Protein AF-A4S268-F1 (afdb_monomer_lite)

InterPro domains:
  IPR051292 Alpha-1,3-xylosyltransferase/Beta-1,3-glucuronyltransferase [PTHR12270] (3-352)

Structure (mmCIF, N/CA/C/O backbone):
data_AF-A4S268-F1
#
_entry.id   AF-A4S268-F1
#
loop_
_atom_site.group_PDB
_atom_site.id
_atom_site.type_symbol
_atom_site.label_atom_id
_atom_site.label_alt_id
_atom_site.label_comp_id
_atom_site.label_asym_id
_atom_site.label_entity_id
_atom_site.label_seq_id
_atom_site.pdbx_PDB_ins_code
_atom_site.Cartn_x
_atom_site.Cartn_y
_atom_site.Cartn_z
_atom_site.occupancy
_atom_site.B_iso_or_equiv
_atom_site.auth_seq_id
_atom_site.auth_comp_id
_atom_site.auth_asym_id
_atom_site.auth_atom_id
_atom_site.pdbx_PDB_model_num
ATOM 1 N N . MET A 1 1 ? -18.910 -1.084 1.385 1.00 81.75 1 MET A N 1
ATOM 2 C CA . MET A 1 1 ? -17.447 -0.847 1.350 1.00 81.75 1 MET A CA 1
ATOM 3 C C . MET A 1 1 ? -16.612 -1.813 2.204 1.00 81.75 1 MET A C 1
ATOM 5 O O . MET A 1 1 ? -15.425 -1.921 1.935 1.00 81.75 1 MET A O 1
ATOM 9 N N . SER A 1 2 ? -17.170 -2.537 3.188 1.00 83.88 2 SER A N 1
ATOM 10 C CA . SER A 1 2 ? -16.404 -3.427 4.092 1.00 83.88 2 SER A CA 1
ATOM 11 C C . SER A 1 2 ? -15.632 -4.564 3.406 1.00 83.88 2 SER A C 1
ATOM 13 O O . SER A 1 2 ? -14.627 -5.015 3.942 1.00 83.88 2 SER A O 1
ATOM 15 N N . ASP A 1 3 ? -16.063 -4.990 2.215 1.00 90.56 3 ASP A N 1
ATOM 16 C CA . ASP A 1 3 ? -15.392 -6.029 1.421 1.00 90.56 3 ASP A CA 1
ATOM 17 C C . ASP A 1 3 ? -13.983 -5.623 0.932 1.00 90.56 3 ASP A C 1
ATOM 19 O O . ASP A 1 3 ? -13.205 -6.505 0.561 1.00 90.56 3 ASP A O 1
ATOM 23 N N . VAL A 1 4 ? -13.661 -4.320 0.892 1.00 95.69 4 VAL A N 1
ATOM 24 C CA . VAL A 1 4 ? -12.370 -3.794 0.420 1.00 95.69 4 VAL A CA 1
ATOM 25 C C . VAL A 1 4 ? -11.583 -3.233 1.601 1.00 95.69 4 VAL A C 1
ATOM 27 O O . VAL A 1 4 ? -11.985 -2.233 2.204 1.00 95.69 4 VAL A O 1
ATOM 30 N N . CYS A 1 5 ? -10.441 -3.851 1.895 1.00 97.81 5 CYS A N 1
ATOM 31 C CA . CYS A 1 5 ? -9.545 -3.410 2.955 1.00 97.81 5 CYS A CA 1
ATOM 32 C C . CYS A 1 5 ? -8.321 -2.692 2.396 1.00 97.81 5 CYS A C 1
ATOM 34 O O . CYS A 1 5 ? -7.597 -3.236 1.564 1.00 97.81 5 CYS A O 1
ATOM 36 N N . LEU A 1 6 ? -8.073 -1.478 2.875 1.00 97.31 6 LEU A N 1
ATOM 37 C CA . LEU A 1 6 ? -6.838 -0.746 2.619 1.00 97.31 6 LEU A CA 1
ATOM 38 C C . LEU A 1 6 ? -5.774 -1.234 3.596 1.00 97.31 6 LEU A C 1
ATOM 40 O O . LEU A 1 6 ? -5.999 -1.164 4.802 1.00 97.31 6 LEU A O 1
ATOM 44 N N . TYR A 1 7 ? -4.617 -1.677 3.100 1.00 98.06 7 TYR A N 1
ATOM 45 C CA . TYR A 1 7 ? -3.483 -2.001 3.963 1.00 98.06 7 TYR A CA 1
ATOM 46 C C . TYR A 1 7 ? -2.281 -1.099 3.717 1.00 98.06 7 TYR A C 1
ATOM 48 O O . TYR A 1 7 ? -1.983 -0.740 2.577 1.00 98.06 7 TYR A O 1
ATOM 56 N N . SER A 1 8 ? -1.579 -0.740 4.793 1.00 96.38 8 SER A N 1
ATOM 57 C CA . SER A 1 8 ? -0.404 0.129 4.717 1.00 96.38 8 SER A CA 1
ATOM 58 C C . SER A 1 8 ? 0.650 -0.224 5.770 1.00 96.38 8 SER A C 1
ATOM 60 O O . SER A 1 8 ? 0.300 -0.512 6.914 1.00 96.38 8 SER A O 1
ATOM 62 N N . PRO A 1 9 ? 1.948 -0.126 5.440 1.00 95.88 9 PRO A N 1
ATOM 63 C CA . PRO A 1 9 ? 3.006 -0.047 6.436 1.00 95.88 9 PRO A CA 1
ATOM 64 C C . PRO A 1 9 ? 3.101 1.394 6.968 1.00 95.88 9 PRO A C 1
ATOM 66 O O . PRO A 1 9 ? 2.774 2.345 6.248 1.00 95.88 9 PRO A O 1
ATOM 69 N N . ALA A 1 10 ? 3.568 1.584 8.199 1.00 93.19 10 ALA A N 1
ATOM 70 C CA . ALA A 1 10 ? 3.803 2.913 8.758 1.00 93.19 10 ALA A CA 1
ATOM 71 C C . ALA A 1 10 ? 4.875 2.912 9.860 1.00 93.19 10 ALA A C 1
ATOM 73 O O . ALA A 1 10 ? 5.144 1.892 10.493 1.00 93.19 10 ALA A O 1
ATOM 74 N N . THR A 1 11 ? 5.461 4.083 10.118 1.00 90.38 11 THR A N 1
ATOM 75 C CA . THR A 1 11 ? 6.063 4.376 11.428 1.00 90.38 11 THR A CA 1
ATOM 76 C C . THR A 1 11 ? 4.973 4.849 12.385 1.00 90.38 11 THR A C 1
ATOM 78 O O . THR A 1 11 ? 3.881 5.234 11.945 1.00 90.38 11 THR A O 1
ATOM 81 N N . ILE A 1 12 ? 5.258 4.865 13.685 1.00 88.50 12 ILE A N 1
ATOM 82 C CA . ILE A 1 12 ? 4.283 5.298 14.685 1.00 88.50 12 ILE A CA 1
ATOM 83 C C . ILE A 1 12 ? 3.834 6.752 14.481 1.00 88.50 12 ILE A C 1
ATOM 85 O O . ILE A 1 12 ? 2.640 7.041 14.530 1.00 88.50 12 ILE A O 1
ATOM 89 N N . GLU A 1 13 ? 4.743 7.667 14.142 1.00 86.94 13 GLU A N 1
ATOM 90 C CA . GLU A 1 13 ? 4.425 9.083 13.915 1.00 86.94 13 GLU A CA 1
ATOM 91 C C . GLU A 1 13 ? 3.540 9.266 12.676 1.00 86.94 13 GLU A C 1
ATOM 93 O O . GLU A 1 13 ? 2.605 10.078 12.651 1.00 86.94 13 GLU A O 1
ATOM 98 N N . ARG A 1 14 ? 3.813 8.481 11.627 1.00 88.44 14 ARG A N 1
ATOM 99 C CA . ARG A 1 14 ? 3.014 8.486 10.398 1.00 88.44 14 ARG A CA 1
ATOM 100 C C . ARG A 1 14 ? 1.628 7.917 10.645 1.00 88.44 14 ARG A C 1
ATOM 102 O O . ARG A 1 14 ? 0.653 8.537 10.229 1.00 88.44 14 ARG A O 1
ATOM 109 N N . ALA A 1 15 ? 1.527 6.810 11.377 1.00 90.19 15 ALA A N 1
ATOM 110 C CA . ALA A 1 15 ? 0.247 6.236 11.770 1.00 90.19 15 ALA A CA 1
ATOM 111 C C . ALA A 1 15 ? -0.581 7.242 12.587 1.00 90.19 15 ALA A C 1
ATOM 113 O O . ALA A 1 15 ? -1.726 7.512 12.225 1.00 90.19 15 ALA A O 1
ATOM 114 N N . ARG A 1 16 ? 0.016 7.880 13.607 1.00 88.12 16 ARG A N 1
ATOM 115 C CA . ARG A 1 16 ? -0.657 8.880 14.458 1.00 88.12 16 ARG A CA 1
ATOM 116 C C . ARG A 1 16 ? -1.216 10.061 13.663 1.00 88.12 16 ARG A C 1
ATOM 118 O O . ARG A 1 16 ? -2.322 10.522 13.930 1.00 88.12 16 ARG A O 1
ATOM 125 N N . SER A 1 17 ? -0.472 10.549 12.672 1.00 84.50 17 SER A N 1
ATOM 126 C CA . SER A 1 17 ? -0.901 11.705 11.874 1.00 84.50 17 SER A CA 1
ATOM 127 C C . SER A 1 17 ? -1.857 11.348 10.731 1.00 84.50 17 SER A C 1
ATOM 129 O O . SER A 1 17 ? -2.734 12.146 10.405 1.00 84.50 17 SER A O 1
ATOM 131 N N . ALA A 1 18 ? -1.716 10.179 10.104 1.00 87.88 18 ALA A N 1
ATOM 132 C CA . ALA A 1 18 ? -2.447 9.846 8.883 1.00 87.88 18 ALA A CA 1
ATOM 133 C C . ALA A 1 18 ? -3.679 8.959 9.088 1.00 87.88 18 ALA A C 1
ATOM 135 O O . ALA A 1 18 ? -4.624 9.057 8.301 1.00 87.88 18 ALA A O 1
ATOM 136 N N . LEU A 1 19 ? -3.713 8.116 10.126 1.00 89.81 19 LEU A N 1
ATOM 137 C CA . LEU A 1 19 ? -4.870 7.257 10.392 1.00 89.81 19 LEU A CA 1
ATOM 138 C C . LEU A 1 19 ? -6.160 8.048 10.642 1.00 89.81 19 LEU A C 1
ATOM 140 O O . LEU A 1 19 ? -7.166 7.682 10.038 1.00 89.81 19 LEU A O 1
ATOM 144 N N . PRO A 1 20 ? -6.173 9.157 11.413 1.00 89.00 20 PRO A N 1
ATOM 145 C CA . PRO A 1 20 ? -7.371 9.989 11.549 1.00 89.00 20 PRO A CA 1
ATOM 146 C C . PRO A 1 20 ? -7.895 10.509 10.207 1.00 89.00 20 PRO A C 1
ATOM 148 O O . PRO A 1 20 ? -9.101 10.499 9.953 1.00 89.00 20 PRO A O 1
ATOM 151 N N . ARG A 1 21 ? -6.987 10.910 9.308 1.00 88.44 21 ARG A N 1
ATOM 152 C CA . ARG A 1 21 ? -7.349 11.358 7.961 1.00 88.44 21 ARG A CA 1
ATOM 153 C C . ARG A 1 21 ? -7.909 10.209 7.127 1.00 88.44 21 ARG A C 1
ATOM 155 O O . ARG A 1 21 ? -9.024 10.338 6.632 1.00 88.44 21 ARG A O 1
ATOM 162 N N . THR A 1 22 ? -7.210 9.078 7.068 1.00 89.62 22 THR A N 1
ATOM 163 C CA . THR A 1 22 ? -7.652 7.873 6.345 1.00 89.62 22 THR A CA 1
ATOM 164 C C . THR A 1 22 ? -9.009 7.387 6.848 1.00 89.62 22 THR A C 1
ATOM 166 O O . THR A 1 22 ? -9.901 7.112 6.053 1.00 89.62 22 THR A O 1
ATOM 169 N N . ALA A 1 23 ? -9.212 7.350 8.167 1.00 87.94 23 ALA A N 1
ATOM 170 C CA . ALA A 1 23 ? -10.486 6.994 8.774 1.00 87.94 23 ALA A CA 1
ATOM 171 C C . ALA A 1 23 ? -11.610 7.947 8.331 1.00 87.94 23 ALA A C 1
ATOM 173 O O . ALA A 1 23 ? -12.719 7.504 8.048 1.00 87.94 23 ALA A O 1
ATOM 174 N N . SER A 1 24 ? -11.335 9.246 8.215 1.00 84.88 24 SER A N 1
ATOM 175 C CA . SER A 1 24 ? -12.344 10.216 7.773 1.00 84.88 24 SER A CA 1
ATOM 176 C C . SER A 1 24 ? -12.670 10.169 6.270 1.00 84.88 24 SER A C 1
ATOM 178 O O . SER A 1 24 ? -13.687 10.728 5.882 1.00 84.88 24 SER A O 1
ATOM 180 N N . THR A 1 25 ? -11.852 9.550 5.411 1.00 86.25 25 THR A N 1
ATOM 181 C CA . THR A 1 25 ? -12.064 9.543 3.942 1.00 86.25 25 THR A CA 1
ATOM 182 C C . THR A 1 25 ? -12.392 8.170 3.381 1.00 86.25 25 THR A C 1
ATOM 184 O O . THR A 1 25 ? -13.268 8.044 2.526 1.00 86.25 25 THR A O 1
ATOM 187 N N . TRP A 1 26 ? -11.748 7.125 3.890 1.00 89.81 26 TRP A N 1
ATOM 188 C CA . TRP A 1 26 ? -11.996 5.753 3.483 1.00 89.81 26 TRP A CA 1
ATOM 189 C C . TRP A 1 26 ? -13.057 5.117 4.375 1.00 89.81 26 TRP A C 1
ATOM 191 O O . TRP A 1 26 ? -12.868 4.997 5.583 1.00 89.81 26 TRP A O 1
ATOM 201 N N . ARG A 1 27 ? -14.171 4.677 3.781 1.00 87.38 27 ARG A N 1
ATOM 202 C CA . ARG A 1 27 ? -15.274 3.992 4.484 1.00 87.38 27 ARG A CA 1
ATOM 203 C C . ARG A 1 27 ? -15.122 2.472 4.553 1.00 87.38 27 ARG A C 1
ATOM 205 O O . ARG A 1 27 ? -15.876 1.824 5.272 1.00 87.38 27 ARG A O 1
ATOM 212 N N . GLY A 1 28 ? -14.191 1.899 3.791 1.00 91.62 28 GLY A N 1
ATOM 213 C CA . GLY A 1 28 ? -13.860 0.481 3.896 1.00 91.62 28 GLY A CA 1
ATOM 214 C C . GLY A 1 28 ? -13.096 0.164 5.182 1.00 91.62 28 GLY A C 1
ATOM 215 O O . GLY A 1 28 ? -12.914 1.012 6.067 1.00 91.62 28 GLY A O 1
ATOM 216 N N . THR A 1 29 ? -12.641 -1.078 5.272 1.00 95.31 29 THR A N 1
ATOM 217 C CA . THR A 1 29 ? -11.783 -1.529 6.366 1.00 95.31 29 THR A CA 1
ATOM 218 C C . THR A 1 29 ? -10.340 -1.067 6.132 1.00 95.31 29 THR A C 1
ATOM 220 O O . THR A 1 29 ? -9.942 -0.776 4.998 1.00 95.31 29 THR A O 1
ATOM 223 N N . VAL A 1 30 ? -9.569 -0.916 7.208 1.00 96.19 30 VAL A N 1
ATOM 224 C CA . VAL A 1 30 ? -8.177 -0.446 7.176 1.00 96.19 30 VAL A CA 1
ATOM 225 C C . VAL A 1 30 ? -7.330 -1.349 8.057 1.00 96.19 30 VAL A C 1
ATOM 227 O O . VAL A 1 30 ? -7.664 -1.545 9.222 1.00 96.19 30 VAL A O 1
ATOM 230 N N . SER A 1 31 ? -6.212 -1.842 7.538 1.00 97.62 31 SER A N 1
ATOM 231 C CA . SER A 1 31 ? -5.183 -2.500 8.335 1.00 97.62 31 SER A CA 1
ATOM 232 C C . SER A 1 31 ? -3.855 -1.764 8.213 1.00 97.62 31 SER A C 1
ATOM 234 O O . SER A 1 31 ? -3.368 -1.522 7.111 1.00 97.62 31 SER A O 1
ATOM 236 N N . VAL A 1 32 ? -3.244 -1.391 9.332 1.00 97.62 32 VAL A N 1
ATOM 237 C CA . VAL A 1 32 ? -1.920 -0.760 9.324 1.00 97.62 32 VAL A CA 1
ATOM 238 C C . VAL A 1 32 ? -0.965 -1.539 10.204 1.00 97.62 32 VAL A C 1
ATOM 240 O O . VAL A 1 32 ? -1.269 -1.794 11.365 1.00 97.62 32 VAL A O 1
ATOM 243 N N . ALA A 1 33 ? 0.200 -1.885 9.661 1.00 97.88 33 ALA A N 1
ATOM 244 C CA . ALA A 1 33 ? 1.299 -2.444 10.435 1.00 97.88 33 ALA A CA 1
ATOM 245 C C . ALA A 1 33 ? 2.307 -1.340 10.771 1.00 97.88 33 ALA A C 1
ATOM 247 O O . ALA A 1 33 ? 2.759 -0.609 9.883 1.00 97.88 33 ALA A O 1
ATOM 248 N N . VAL A 1 34 ? 2.636 -1.210 12.052 1.00 95.81 34 VAL A N 1
ATOM 249 C CA . VAL A 1 34 ? 3.400 -0.098 12.618 1.00 95.81 34 VAL A CA 1
ATOM 250 C C . VAL A 1 34 ? 4.615 -0.643 13.349 1.00 95.81 34 VAL A C 1
ATOM 252 O O . VAL A 1 34 ? 4.471 -1.497 14.217 1.00 95.81 34 VAL A O 1
ATOM 255 N N . LEU A 1 35 ? 5.802 -0.130 13.037 1.00 93.06 35 LEU A N 1
ATOM 256 C CA . LEU A 1 35 ? 6.984 -0.411 13.851 1.00 93.06 35 LEU A CA 1
ATOM 257 C C . LEU A 1 35 ? 6.883 0.352 15.183 1.00 93.06 35 LEU A C 1
ATOM 259 O O . LEU A 1 35 ? 6.669 1.566 15.163 1.00 93.06 35 LEU A O 1
ATOM 263 N N . ALA A 1 36 ? 7.016 -0.350 16.307 1.00 90.38 36 ALA A N 1
ATOM 264 C CA . ALA A 1 36 ? 6.877 0.199 17.656 1.00 90.38 36 ALA A CA 1
ATOM 265 C C . ALA A 1 36 ? 7.835 -0.488 18.645 1.00 90.38 36 ALA A C 1
ATOM 267 O O . ALA A 1 36 ? 8.281 -1.617 18.416 1.00 90.38 36 ALA A O 1
ATOM 268 N N . ASP A 1 37 ? 8.135 0.174 19.764 1.00 87.00 37 ASP A N 1
ATOM 269 C CA . ASP A 1 37 ? 8.822 -0.475 20.881 1.00 87.00 37 ASP A CA 1
ATOM 270 C C . ASP A 1 37 ? 7.803 -1.224 21.745 1.00 87.00 37 ASP A C 1
ATOM 272 O O . ASP A 1 37 ? 7.013 -0.621 22.463 1.00 87.00 37 ASP A O 1
ATOM 276 N N . LEU A 1 38 ? 7.816 -2.557 21.678 1.00 87.19 38 LEU A N 1
ATOM 277 C CA . LEU A 1 38 ? 6.922 -3.394 22.482 1.00 87.19 38 LEU A CA 1
ATOM 278 C C . LEU A 1 38 ? 7.487 -3.720 23.869 1.00 87.19 38 LEU A C 1
ATOM 280 O O . LEU A 1 38 ? 6.783 -4.336 24.671 1.00 87.19 38 LEU A O 1
ATOM 284 N N . LYS A 1 39 ? 8.719 -3.295 24.184 1.00 81.88 39 LYS A N 1
ATOM 285 C CA . LYS A 1 39 ? 9.310 -3.472 25.519 1.00 81.88 39 LYS A CA 1
ATOM 286 C C . LYS A 1 39 ? 8.659 -2.564 26.553 1.00 81.88 39 LYS A C 1
ATOM 288 O O . LYS A 1 39 ? 8.671 -2.886 27.739 1.00 81.88 39 LYS A O 1
ATOM 293 N N . THR A 1 40 ? 8.082 -1.449 26.108 1.00 77.44 40 THR A N 1
ATOM 294 C CA . THR A 1 40 ? 7.291 -0.547 26.942 1.00 77.44 40 THR A CA 1
ATOM 295 C C . THR A 1 40 ? 5.862 -0.465 26.395 1.00 77.44 40 THR A C 1
ATOM 297 O O . THR A 1 40 ? 5.669 -0.292 25.196 1.00 77.44 40 THR A O 1
ATOM 300 N N . PRO A 1 41 ? 4.821 -0.600 27.235 1.00 78.44 41 PRO A N 1
ATOM 301 C CA . PRO A 1 41 ? 3.445 -0.673 26.742 1.00 78.44 41 PRO A CA 1
ATOM 302 C C . PRO A 1 41 ? 2.877 0.673 26.268 1.00 78.44 41 PRO A C 1
ATOM 304 O O . PRO A 1 41 ? 1.794 0.699 25.687 1.00 78.44 41 PRO A O 1
ATOM 307 N N . GLY A 1 42 ? 3.579 1.788 26.502 1.00 82.06 42 GLY A N 1
ATOM 308 C CA . GLY A 1 42 ? 3.073 3.141 26.255 1.00 82.06 42 GLY A CA 1
ATOM 309 C C . GLY A 1 42 ? 2.613 3.368 24.816 1.00 82.06 42 GLY A C 1
ATOM 310 O O . GLY A 1 42 ? 1.486 3.803 24.597 1.00 82.06 42 GLY A O 1
ATOM 311 N N . ASP A 1 43 ? 3.434 2.994 23.832 1.00 82.12 43 ASP A N 1
ATOM 312 C CA . ASP A 1 43 ? 3.093 3.163 22.414 1.00 82.12 43 ASP A CA 1
ATOM 313 C C . ASP A 1 43 ? 1.860 2.354 22.002 1.00 82.12 43 ASP A C 1
ATOM 315 O O . ASP A 1 43 ? 1.024 2.823 21.224 1.00 82.12 43 ASP A O 1
ATOM 319 N N . ALA A 1 44 ? 1.723 1.144 22.543 1.00 83.81 44 ALA A N 1
ATOM 320 C CA . ALA A 1 44 ? 0.601 0.273 22.242 1.00 83.81 44 ALA A CA 1
ATOM 321 C C . ALA A 1 44 ? -0.707 0.780 22.858 1.00 83.81 44 ALA A C 1
ATOM 323 O O . ALA A 1 44 ? -1.743 0.802 22.190 1.00 83.81 44 ALA A O 1
ATOM 324 N N . LEU A 1 45 ? -0.653 1.233 24.111 1.00 84.69 45 LEU A N 1
ATOM 325 C CA . LEU A 1 45 ? -1.792 1.824 24.811 1.00 84.69 45 LEU A CA 1
ATOM 326 C C . LEU A 1 45 ? -2.242 3.123 24.135 1.00 84.69 45 LEU A C 1
ATOM 328 O O . LEU A 1 45 ? -3.434 3.302 23.887 1.00 84.69 45 LEU A O 1
ATOM 332 N N . ASP A 1 46 ? -1.295 3.977 23.751 1.00 84.62 46 ASP A N 1
ATOM 333 C CA . ASP A 1 46 ? -1.552 5.214 23.017 1.00 84.62 46 ASP A CA 1
ATOM 334 C C . ASP A 1 46 ? -2.243 4.960 21.676 1.00 84.62 46 ASP A C 1
ATOM 336 O O . ASP A 1 46 ? -3.226 5.622 21.335 1.00 84.62 46 ASP A O 1
ATOM 340 N N . LEU A 1 47 ? -1.733 4.008 20.889 1.00 86.12 47 LEU A N 1
ATOM 341 C CA . LEU A 1 47 ? -2.334 3.650 19.607 1.00 86.12 47 LEU A CA 1
ATOM 342 C C . LEU A 1 47 ? -3.711 3.006 19.791 1.00 86.12 47 LEU A C 1
ATOM 344 O O . LEU A 1 47 ? -4.591 3.225 18.957 1.00 86.12 47 LEU A O 1
ATOM 348 N N . SER A 1 48 ? -3.920 2.265 20.882 1.00 86.94 48 SER A N 1
ATOM 349 C CA . SER A 1 48 ? -5.229 1.710 21.223 1.00 86.94 48 SER A CA 1
ATOM 350 C C . SER A 1 48 ? -6.244 2.790 21.574 1.00 86.94 48 SER A C 1
ATOM 352 O O . SER A 1 48 ? -7.335 2.815 21.002 1.00 86.94 48 SER A O 1
ATOM 354 N N . ALA A 1 49 ? -5.862 3.734 22.433 1.00 85.19 49 ALA A N 1
ATOM 355 C CA . ALA A 1 49 ? -6.683 4.891 22.771 1.00 85.19 49 ALA A CA 1
ATOM 356 C C . ALA A 1 49 ? -6.955 5.772 21.543 1.00 85.19 49 ALA A C 1
ATOM 358 O O . ALA A 1 49 ? -8.066 6.246 21.333 1.00 85.19 49 ALA A O 1
ATOM 359 N N . MET A 1 50 ? -5.963 5.957 20.671 1.00 86.62 50 MET A N 1
ATOM 360 C CA . MET A 1 50 ? -6.174 6.665 19.413 1.00 86.62 50 MET A CA 1
ATOM 361 C C . MET A 1 50 ? -7.189 5.932 18.530 1.00 86.62 50 MET A C 1
ATOM 363 O O . MET A 1 50 ? -8.061 6.582 17.959 1.00 86.62 50 MET A O 1
ATOM 367 N N . ALA A 1 51 ? -7.087 4.603 18.406 1.00 87.38 51 ALA A N 1
ATOM 368 C CA . ALA A 1 51 ? -7.961 3.801 17.555 1.00 87.38 51 ALA A CA 1
ATOM 369 C C . ALA A 1 51 ? -9.434 3.849 17.991 1.00 87.38 51 ALA A C 1
ATOM 371 O O . ALA A 1 51 ? -10.301 3.923 17.120 1.00 87.38 51 ALA A O 1
ATOM 372 N N . SER A 1 52 ? -9.726 3.855 19.298 1.00 82.62 52 SER A N 1
ATOM 373 C CA . SER A 1 52 ? -11.101 4.003 19.813 1.00 82.62 52 SER A CA 1
ATOM 374 C C . SER A 1 52 ? -11.692 5.392 19.551 1.00 82.62 52 SER A C 1
ATOM 376 O O . SER A 1 52 ? -12.908 5.554 19.491 1.00 82.62 52 SER A O 1
ATOM 378 N N . GLU A 1 53 ? -10.843 6.399 19.353 1.00 82.69 53 GLU A N 1
ATOM 379 C CA . GLU A 1 53 ? -11.245 7.787 19.124 1.00 82.69 53 GLU A CA 1
ATOM 380 C C . GLU A 1 53 ? -11.310 8.171 17.638 1.00 82.69 53 GLU A C 1
ATOM 382 O O . GLU A 1 53 ? -11.666 9.313 17.298 1.00 82.69 53 GLU A O 1
ATOM 387 N N . LEU A 1 54 ? -10.972 7.243 16.737 1.00 85.06 54 LEU A N 1
ATOM 388 C CA . LEU A 1 54 ? -11.080 7.454 15.298 1.00 85.06 54 LEU A CA 1
ATOM 389 C C . LEU A 1 54 ? -12.536 7.673 14.880 1.00 85.06 54 LEU A C 1
ATOM 391 O O . LEU A 1 54 ? -13.492 7.280 15.542 1.00 85.06 54 LEU A O 1
ATOM 395 N N . GLU A 1 55 ? -12.707 8.374 13.765 1.00 77.69 55 GLU A N 1
ATOM 396 C CA . GLU A 1 55 ? -14.035 8.684 13.253 1.00 77.69 55 GLU A CA 1
ATOM 397 C C . GLU A 1 55 ? -14.654 7.523 12.480 1.00 77.69 55 GLU A C 1
ATOM 399 O O . GLU A 1 55 ? -13.998 6.833 11.692 1.00 77.69 55 GLU A O 1
ATOM 404 N N . GLY A 1 56 ? -15.967 7.382 12.642 1.00 79.38 56 GLY A N 1
ATOM 405 C CA . GLY A 1 56 ? -16.723 6.275 12.077 1.00 79.38 56 GLY A CA 1
ATOM 406 C C . GLY A 1 56 ? -16.692 5.039 12.977 1.00 79.38 56 GLY A C 1
ATOM 407 O O . GLY A 1 56 ? -16.256 5.109 14.121 1.00 79.38 56 GLY A O 1
ATOM 408 N N . ASP A 1 57 ? -17.141 3.905 12.445 1.00 83.38 57 ASP A N 1
ATOM 409 C CA . ASP A 1 57 ? -16.980 2.605 13.098 1.00 83.38 57 ASP A CA 1
ATOM 410 C C . ASP A 1 57 ? -15.487 2.305 13.299 1.00 83.38 57 ASP A C 1
ATOM 412 O O . ASP A 1 57 ? -14.757 2.097 12.327 1.00 83.38 57 ASP A O 1
ATOM 416 N N . ALA A 1 58 ? -15.021 2.304 14.548 1.00 83.44 58 ALA A N 1
ATOM 417 C CA . ALA A 1 58 ? -13.635 1.995 14.883 1.00 83.44 58 ALA A CA 1
ATOM 418 C C . ALA A 1 58 ? -13.302 0.512 14.618 1.00 83.44 58 ALA A C 1
ATOM 420 O O . ALA A 1 58 ? -12.156 0.172 14.318 1.00 83.44 58 ALA A O 1
ATOM 421 N N . GLY A 1 59 ? -14.304 -0.376 14.652 1.00 88.38 59 GLY A N 1
ATOM 422 C CA . GLY A 1 59 ? -14.162 -1.814 14.421 1.00 88.38 59 GLY A CA 1
ATOM 423 C C . GLY A 1 59 ? -13.717 -2.185 13.003 1.00 88.38 59 GLY A C 1
ATOM 424 O O . GLY A 1 59 ? -13.282 -3.315 12.772 1.00 88.38 59 GLY A O 1
ATOM 425 N N . ARG A 1 60 ? -13.757 -1.250 12.050 1.00 91.50 60 ARG A N 1
ATOM 426 C CA . ARG A 1 60 ? -13.216 -1.449 10.694 1.00 91.50 60 ARG A CA 1
ATOM 427 C C . ARG A 1 60 ? -11.701 -1.224 10.597 1.00 91.50 60 ARG A C 1
ATOM 429 O O . ARG A 1 60 ? -11.146 -1.442 9.523 1.00 91.50 60 ARG A O 1
ATOM 436 N N . ILE A 1 61 ? -11.051 -0.746 11.661 1.00 93.50 61 ILE A N 1
ATOM 437 C CA . ILE A 1 61 ? -9.626 -0.394 11.674 1.00 93.50 61 ILE A CA 1
ATOM 438 C C . ILE A 1 61 ? -8.870 -1.371 12.570 1.00 93.50 61 ILE A C 1
ATOM 440 O O . ILE A 1 61 ? -9.187 -1.509 13.752 1.00 93.50 61 ILE A O 1
ATOM 444 N N . ALA A 1 62 ? -7.855 -2.017 12.001 1.00 96.00 62 ALA A N 1
ATOM 445 C CA . ALA A 1 62 ? -6.881 -2.834 12.708 1.00 96.00 62 ALA A CA 1
ATOM 446 C C . ALA A 1 62 ? -5.497 -2.171 12.647 1.00 96.00 62 ALA A C 1
ATOM 448 O O . ALA A 1 62 ? -5.033 -1.771 11.579 1.00 96.00 62 ALA A O 1
ATOM 449 N N . ILE A 1 63 ? -4.825 -2.072 13.789 1.00 97.25 63 ILE A N 1
ATOM 450 C CA . ILE A 1 63 ? -3.452 -1.585 13.918 1.00 97.25 63 ILE A CA 1
ATOM 451 C C . ILE A 1 63 ? -2.625 -2.729 14.494 1.00 97.25 63 ILE A C 1
ATOM 453 O O . ILE A 1 63 ? -2.906 -3.201 15.590 1.00 97.25 63 ILE A O 1
ATOM 457 N N . THR A 1 64 ? -1.618 -3.188 13.759 1.00 97.62 64 THR A N 1
ATOM 458 C CA . THR A 1 64 ? -0.689 -4.226 14.218 1.00 97.62 64 THR A CA 1
ATOM 459 C C . THR A 1 64 ? 0.657 -3.600 14.514 1.00 97.62 64 THR A C 1
ATOM 461 O O . THR A 1 64 ? 1.355 -3.153 13.610 1.00 97.62 64 THR A O 1
ATOM 464 N N . MET A 1 65 ? 1.014 -3.546 15.785 1.00 96.25 65 MET A N 1
ATOM 465 C CA . MET A 1 65 ? 2.314 -3.082 16.242 1.00 96.25 65 MET A CA 1
ATOM 466 C C . MET A 1 65 ? 3.317 -4.220 16.121 1.00 96.25 65 MET A C 1
ATOM 468 O O . MET A 1 65 ? 3.007 -5.368 16.439 1.00 96.25 65 MET A O 1
ATOM 472 N N . VAL A 1 66 ? 4.510 -3.889 15.654 1.00 95.94 66 VAL A N 1
ATOM 473 C CA . VAL A 1 66 ? 5.596 -4.818 15.364 1.00 95.94 66 VAL A CA 1
ATOM 474 C C . VAL A 1 66 ? 6.822 -4.360 16.124 1.00 95.94 66 VAL A C 1
ATOM 476 O O . VAL A 1 66 ? 7.224 -3.205 15.990 1.00 95.94 66 VAL A O 1
ATOM 479 N N . GLU A 1 67 ? 7.424 -5.270 16.883 1.00 93.75 67 GLU A N 1
ATOM 480 C CA . GLU A 1 67 ? 8.634 -4.986 17.646 1.00 93.75 67 GLU A CA 1
ATOM 481 C C . GLU A 1 67 ? 9.770 -4.469 16.750 1.00 93.75 67 GLU A C 1
ATOM 483 O O . GLU A 1 67 ? 10.146 -5.090 15.749 1.00 93.75 67 GLU A O 1
ATOM 488 N N . ALA A 1 68 ? 10.350 -3.336 17.143 1.00 91.12 68 ALA A N 1
ATOM 489 C CA . ALA A 1 68 ? 11.563 -2.797 16.549 1.00 91.12 68 ALA A CA 1
ATOM 490 C C . ALA A 1 68 ? 12.788 -3.657 16.913 1.00 91.12 68 ALA A C 1
ATOM 492 O O . ALA A 1 68 ? 13.433 -3.466 17.945 1.00 91.12 68 ALA A O 1
ATOM 493 N N . LEU A 1 69 ? 13.113 -4.619 16.049 1.00 90.81 69 LEU A N 1
ATOM 494 C CA . LEU A 1 69 ? 14.327 -5.423 16.166 1.00 90.81 69 LEU A CA 1
ATOM 495 C C . LEU A 1 69 ? 15.586 -4.612 15.793 1.00 90.81 69 LEU A C 1
ATOM 497 O O . LEU A 1 69 ? 15.511 -3.758 14.906 1.00 90.81 69 LEU A O 1
ATOM 501 N N . PRO A 1 70 ? 16.762 -4.920 16.378 1.00 88.50 70 PRO A N 1
ATOM 502 C CA . PRO A 1 70 ? 18.043 -4.325 15.978 1.00 88.50 70 PRO A CA 1
ATOM 503 C C . PRO A 1 70 ? 18.325 -4.437 14.473 1.00 88.50 70 PRO A C 1
ATOM 505 O O . PRO A 1 70 ? 18.866 -3.523 13.860 1.00 88.50 70 PRO A O 1
ATOM 508 N N . GLU A 1 71 ? 17.886 -5.531 13.845 1.00 86.88 71 GLU A N 1
ATOM 509 C CA . GLU A 1 71 ? 17.997 -5.754 12.401 1.00 86.88 71 GLU A CA 1
ATOM 510 C C . GLU A 1 71 ? 17.271 -4.697 11.539 1.00 86.88 71 GLU A C 1
ATOM 512 O O . GLU A 1 71 ? 17.512 -4.620 10.333 1.00 86.88 71 GLU A O 1
ATOM 517 N N . TYR A 1 72 ? 16.391 -3.881 12.131 1.00 86.25 72 TYR A N 1
ATOM 518 C CA . TYR A 1 72 ? 15.621 -2.841 11.446 1.00 86.25 72 TYR A CA 1
ATOM 519 C C . TYR A 1 72 ? 16.171 -1.421 11.623 1.00 86.25 72 TYR A C 1
ATOM 521 O O . TYR A 1 72 ? 15.693 -0.523 10.931 1.00 86.25 72 TYR A O 1
ATOM 529 N N . GLU A 1 73 ? 17.161 -1.198 12.497 1.00 76.06 73 GLU A N 1
ATOM 530 C CA . GLU A 1 73 ? 17.589 0.140 12.954 1.00 76.06 73 GLU A CA 1
ATOM 531 C C . GLU A 1 73 ? 17.901 1.120 11.804 1.00 76.06 73 GLU A C 1
ATOM 533 O O . GLU A 1 73 ? 17.578 2.300 11.889 1.00 76.06 73 GLU A O 1
ATOM 538 N N . ASN A 1 74 ? 18.423 0.619 10.677 1.00 74.38 74 ASN A N 1
ATOM 539 C CA . ASN A 1 74 ? 18.704 1.414 9.471 1.00 74.38 74 ASN A CA 1
ATOM 540 C C . ASN A 1 74 ? 17.962 0.928 8.214 1.00 74.38 74 ASN A C 1
ATOM 542 O O . ASN A 1 74 ? 18.199 1.422 7.111 1.00 74.38 74 ASN A O 1
ATOM 546 N N . ARG A 1 75 ? 17.082 -0.065 8.356 1.00 80.62 75 ARG A N 1
ATOM 547 C CA . ARG A 1 75 ? 16.405 -0.745 7.247 1.00 80.62 75 ARG A CA 1
ATOM 548 C C . ARG A 1 75 ? 14.946 -0.957 7.604 1.00 80.62 75 ARG A C 1
ATOM 550 O O . ARG A 1 75 ? 14.558 -2.016 8.094 1.00 80.62 75 ARG A O 1
ATOM 557 N N . PHE A 1 76 ? 14.130 0.061 7.339 1.00 87.00 76 PHE A N 1
ATOM 558 C CA . PHE A 1 76 ? 12.703 -0.004 7.629 1.00 87.00 76 PHE A CA 1
ATOM 559 C C . PHE A 1 76 ? 12.068 -1.207 6.897 1.00 87.00 76 PHE A C 1
ATOM 561 O O . PHE A 1 76 ? 12.140 -1.260 5.662 1.00 87.00 76 PHE A O 1
ATOM 568 N N . PRO A 1 77 ? 11.443 -2.171 7.603 1.00 92.50 77 PRO A N 1
ATOM 569 C CA . PRO A 1 77 ? 11.006 -3.446 7.027 1.00 92.50 77 PRO A CA 1
ATOM 570 C C . PRO A 1 77 ? 9.667 -3.308 6.280 1.00 92.50 77 PRO A C 1
ATOM 572 O O . PRO A 1 77 ? 8.680 -3.977 6.581 1.00 92.50 77 PRO A O 1
ATOM 575 N N . VAL A 1 78 ? 9.615 -2.407 5.296 1.00 92.50 78 VAL A N 1
ATOM 576 C CA . VAL A 1 78 ? 8.377 -1.935 4.657 1.00 92.50 78 VAL A CA 1
ATOM 577 C C . VAL A 1 78 ? 7.518 -3.060 4.075 1.00 92.50 78 VAL A C 1
ATOM 579 O O . VAL A 1 78 ? 6.300 -3.047 4.241 1.00 92.50 78 VAL A O 1
ATOM 582 N N . ASN A 1 79 ? 8.133 -4.040 3.412 1.00 94.12 79 ASN A N 1
ATOM 583 C CA . ASN A 1 79 ? 7.405 -5.109 2.735 1.00 94.12 79 ASN A CA 1
ATOM 584 C C . ASN A 1 79 ? 6.917 -6.185 3.708 1.00 94.12 79 ASN A C 1
ATOM 586 O O . ASN A 1 79 ? 5.804 -6.675 3.544 1.00 94.12 79 ASN A O 1
ATOM 590 N N . PHE A 1 80 ? 7.665 -6.451 4.782 1.00 95.19 80 PHE A N 1
ATOM 591 C CA . PHE A 1 80 ? 7.164 -7.273 5.883 1.00 95.19 80 PHE A CA 1
ATOM 592 C C . PHE A 1 80 ? 5.929 -6.640 6.534 1.00 95.19 80 PHE A C 1
ATOM 594 O O . PHE A 1 80 ? 4.904 -7.297 6.703 1.00 95.19 80 PHE A O 1
ATOM 601 N N . LEU A 1 81 ? 5.984 -5.337 6.827 1.00 97.25 81 LEU A N 1
ATOM 602 C CA . LEU A 1 81 ? 4.837 -4.613 7.378 1.00 97.25 81 LEU A CA 1
ATOM 603 C C . LEU A 1 81 ? 3.637 -4.635 6.411 1.00 97.25 81 LEU A C 1
ATOM 605 O O . LEU A 1 81 ? 2.504 -4.830 6.844 1.00 97.25 81 LEU A O 1
ATOM 609 N N . ARG A 1 82 ? 3.861 -4.505 5.094 1.00 96.94 82 ARG A N 1
ATOM 610 C CA . ARG A 1 82 ? 2.798 -4.665 4.081 1.00 96.94 82 ARG A CA 1
ATOM 611 C C . ARG A 1 82 ? 2.171 -6.051 4.115 1.00 96.94 82 ARG A C 1
ATOM 613 O O . ARG A 1 82 ? 0.945 -6.141 4.084 1.00 96.94 82 ARG A O 1
ATOM 620 N N . ASN A 1 83 ? 2.986 -7.101 4.183 1.00 96.81 83 ASN A N 1
ATOM 621 C CA . ASN A 1 83 ? 2.512 -8.483 4.238 1.00 96.81 83 ASN A CA 1
ATOM 622 C C . ASN A 1 83 ? 1.643 -8.717 5.471 1.00 96.81 83 ASN A C 1
ATOM 624 O O . ASN A 1 83 ? 0.515 -9.189 5.330 1.00 96.81 83 ASN A O 1
ATOM 628 N N . LEU A 1 84 ? 2.115 -8.280 6.640 1.00 97.38 84 LEU A N 1
ATOM 629 C CA . LEU A 1 84 ? 1.380 -8.401 7.895 1.00 97.38 84 LEU A 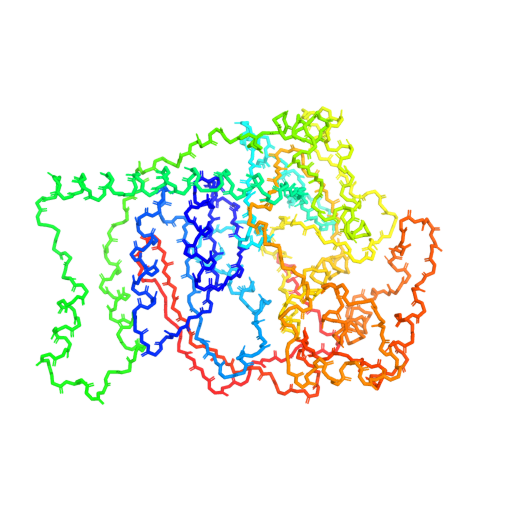CA 1
ATOM 630 C C . LEU A 1 84 ? 0.060 -7.614 7.868 1.00 97.38 84 LEU A C 1
ATOM 632 O O . LEU A 1 84 ? -0.991 -8.152 8.207 1.00 97.38 84 LEU A O 1
ATOM 636 N N . ALA A 1 85 ? 0.073 -6.360 7.406 1.00 98.31 85 ALA A N 1
ATOM 637 C CA . ALA A 1 85 ? -1.144 -5.553 7.290 1.00 98.31 85 ALA A CA 1
ATOM 638 C C . ALA A 1 85 ? -2.159 -6.182 6.312 1.00 98.31 85 ALA A C 1
ATOM 640 O O . ALA A 1 85 ? -3.358 -6.253 6.585 1.00 98.31 85 ALA A O 1
ATOM 641 N N . ARG A 1 86 ? -1.686 -6.709 5.179 1.00 97.94 86 ARG A N 1
ATOM 642 C CA . ARG A 1 86 ? -2.525 -7.429 4.213 1.00 97.94 86 ARG A CA 1
ATOM 643 C C . ARG A 1 86 ? -3.136 -8.694 4.820 1.00 97.94 86 ARG A C 1
ATOM 645 O O . ARG A 1 86 ? -4.316 -8.952 4.608 1.00 97.94 86 ARG A O 1
ATOM 652 N N . GLU A 1 87 ? -2.375 -9.477 5.579 1.00 96.94 87 GLU A N 1
ATOM 653 C CA . GLU A 1 87 ? -2.900 -10.664 6.269 1.00 96.94 87 GLU A CA 1
ATOM 654 C C . GLU A 1 87 ? -4.010 -10.294 7.254 1.00 96.94 87 GLU A C 1
ATOM 656 O O . GLU A 1 87 ? -5.061 -10.935 7.289 1.00 96.94 87 GLU A O 1
ATOM 661 N N . LYS A 1 88 ? -3.829 -9.196 7.991 1.00 97.31 88 LYS A N 1
ATOM 662 C CA . LYS A 1 88 ? -4.810 -8.694 8.957 1.00 97.31 88 LYS A CA 1
ATOM 663 C C . LYS A 1 88 ? -6.074 -8.133 8.306 1.00 97.31 88 LYS A C 1
ATOM 665 O O . LYS A 1 88 ? -7.146 -8.232 8.901 1.00 97.31 88 LYS A O 1
ATOM 670 N N . CYS A 1 89 ? -6.008 -7.649 7.064 1.00 97.94 89 CYS A N 1
ATOM 671 C CA . CYS A 1 89 ? -7.214 -7.373 6.278 1.00 97.94 89 CYS A CA 1
ATOM 672 C C . CYS A 1 89 ? -8.113 -8.609 6.115 1.00 97.94 89 CYS A C 1
ATOM 674 O O . CYS A 1 89 ? -9.336 -8.486 6.130 1.00 97.94 89 CYS A O 1
ATOM 676 N N . VAL A 1 90 ? -7.531 -9.799 5.969 1.00 95.62 90 VAL A N 1
ATOM 677 C CA . VAL A 1 90 ? -8.297 -11.037 5.788 1.00 95.62 90 VAL A CA 1
ATOM 678 C C . VAL A 1 90 ? -8.671 -11.632 7.140 1.00 95.62 90 VAL A C 1
ATOM 680 O O . VAL A 1 90 ? -9.854 -11.805 7.422 1.00 95.62 90 VAL A O 1
ATOM 683 N N . ALA A 1 91 ? -7.675 -11.890 7.989 1.00 95.19 91 ALA A N 1
ATOM 684 C CA . ALA A 1 91 ? -7.851 -12.615 9.243 1.00 95.19 91 ALA A CA 1
ATOM 685 C C . ALA A 1 91 ? -8.712 -11.855 10.264 1.00 95.19 91 ALA A C 1
ATOM 687 O O . ALA A 1 91 ? -9.559 -12.460 10.913 1.00 95.19 91 ALA A O 1
ATOM 688 N N . GLU A 1 92 ? -8.536 -10.534 10.384 1.00 94.31 92 GLU A N 1
ATOM 689 C CA . GLU A 1 92 ? -9.270 -9.731 11.373 1.00 94.31 92 GLU A CA 1
ATOM 690 C C . GLU A 1 92 ? -10.504 -9.063 10.766 1.00 94.31 92 GLU A C 1
ATOM 692 O O . GLU A 1 92 ? -11.533 -8.913 11.424 1.00 94.31 92 GLU A O 1
ATOM 697 N N . LEU A 1 93 ? -10.407 -8.614 9.512 1.00 95.19 93 LEU A N 1
ATOM 698 C CA . LEU A 1 93 ? -11.396 -7.718 8.904 1.00 95.19 93 LEU A CA 1
ATOM 699 C C . LEU A 1 93 ? -12.272 -8.400 7.842 1.00 95.19 93 LEU A C 1
ATOM 701 O O . LEU A 1 93 ? -13.199 -7.764 7.341 1.00 95.19 93 LEU A O 1
ATOM 705 N N . GLY A 1 94 ? -12.029 -9.678 7.526 1.00 95.50 94 GLY A N 1
ATOM 706 C CA . GLY A 1 94 ? -12.866 -10.471 6.618 1.00 95.50 94 GLY A CA 1
ATOM 707 C C . GLY A 1 94 ? -12.904 -9.944 5.181 1.00 95.50 94 GLY A C 1
ATOM 708 O O . GLY A 1 94 ? -13.903 -10.123 4.482 1.00 95.50 94 GLY A O 1
ATOM 709 N N . ALA A 1 95 ? -11.854 -9.248 4.743 1.00 96.00 95 ALA A N 1
ATOM 710 C CA . ALA A 1 95 ? -11.827 -8.591 3.445 1.00 96.00 95 ALA A CA 1
ATOM 711 C C . ALA A 1 95 ? -11.753 -9.592 2.284 1.00 96.00 95 ALA A C 1
ATOM 713 O O . ALA A 1 95 ? -10.963 -10.536 2.300 1.00 96.00 95 ALA A O 1
ATOM 714 N N . LYS A 1 96 ? -12.530 -9.335 1.226 1.00 95.69 96 LYS A N 1
ATOM 715 C CA . LYS A 1 96 ? -12.483 -10.097 -0.037 1.00 95.69 96 LYS A CA 1
ATOM 716 C C . LYS A 1 96 ? -11.497 -9.497 -1.031 1.00 95.69 96 LYS A C 1
ATOM 718 O O . LYS A 1 96 ? -10.977 -10.196 -1.900 1.00 95.69 96 LYS A O 1
ATOM 723 N N . TYR A 1 97 ? -11.257 -8.198 -0.907 1.00 97.12 97 TYR A N 1
ATOM 724 C CA . TYR A 1 97 ? -10.346 -7.437 -1.744 1.00 97.12 97 TYR A CA 1
ATOM 725 C C . TYR A 1 97 ? -9.409 -6.626 -0.861 1.00 97.12 97 TYR A C 1
ATOM 727 O O . TYR A 1 97 ? -9.810 -6.116 0.187 1.00 97.12 97 TYR A O 1
ATOM 735 N N . VAL A 1 98 ? -8.166 -6.482 -1.302 1.00 97.81 98 VAL A N 1
ATOM 736 C CA . VAL A 1 98 ? -7.132 -5.747 -0.577 1.00 97.81 98 VAL A CA 1
ATOM 737 C C . VAL A 1 98 ? -6.520 -4.685 -1.482 1.00 97.81 98 VAL A C 1
ATOM 739 O O . VAL A 1 98 ? -6.168 -4.967 -2.626 1.00 97.81 98 VAL A O 1
ATOM 742 N N . LEU A 1 99 ? -6.429 -3.457 -0.973 1.00 97.94 99 LEU A N 1
ATOM 743 C CA . LEU A 1 99 ? -5.813 -2.305 -1.623 1.00 97.94 99 LEU A CA 1
ATOM 744 C C . LEU A 1 99 ? -4.438 -2.059 -1.003 1.00 97.94 99 LEU A C 1
ATOM 746 O O . LEU A 1 99 ? -4.347 -1.626 0.148 1.00 97.94 99 LEU A O 1
ATOM 750 N N . ALA A 1 100 ? -3.388 -2.302 -1.787 1.00 96.56 100 ALA A N 1
ATOM 751 C CA . ALA A 1 100 ? -2.025 -1.947 -1.416 1.00 96.56 100 ALA A CA 1
ATOM 752 C C . ALA A 1 100 ? -1.886 -0.425 -1.368 1.00 96.56 100 ALA A C 1
ATOM 754 O O . ALA A 1 100 ? -2.119 0.239 -2.381 1.00 96.56 100 ALA A O 1
ATOM 755 N N . HIS A 1 101 ? -1.505 0.129 -0.219 1.00 94.25 101 HIS A N 1
ATOM 756 C CA . HIS A 1 101 ? -1.464 1.573 -0.030 1.00 94.25 101 HIS A CA 1
ATOM 757 C C . HIS A 1 101 ? -0.272 2.046 0.803 1.00 94.25 101 HIS A C 1
ATOM 759 O O . HIS A 1 101 ? 0.396 1.259 1.474 1.00 94.25 101 HIS A O 1
ATOM 765 N N . ASP A 1 102 ? -0.010 3.352 0.740 1.00 92.00 102 ASP A N 1
ATOM 766 C CA . ASP A 1 102 ? 0.977 4.022 1.583 1.00 92.00 102 ASP A CA 1
ATOM 767 C C . ASP A 1 102 ? 0.272 4.957 2.567 1.00 92.00 102 ASP A C 1
ATOM 769 O O . ASP A 1 102 ? -0.756 5.561 2.254 1.00 92.00 102 ASP A O 1
ATOM 773 N N . VAL A 1 103 ? 0.856 5.118 3.751 1.00 89.44 103 VAL A N 1
ATOM 774 C CA . VAL A 1 103 ? 0.252 5.864 4.865 1.00 89.44 103 VAL A CA 1
ATOM 775 C C . VAL A 1 103 ? 0.120 7.365 4.578 1.00 89.44 103 VAL A C 1
ATOM 777 O O . VAL A 1 103 ? -0.694 8.046 5.185 1.00 89.44 103 VAL A O 1
ATOM 780 N N . ASP A 1 104 ? 0.889 7.893 3.626 1.00 87.50 104 ASP A N 1
ATOM 781 C CA . ASP A 1 104 ? 0.898 9.318 3.262 1.00 87.50 104 ASP A CA 1
ATOM 782 C C . ASP A 1 104 ? -0.151 9.715 2.216 1.00 87.50 104 ASP A C 1
ATOM 784 O O . ASP A 1 104 ? -0.236 10.880 1.805 1.00 87.50 104 ASP A O 1
ATOM 788 N N . PHE A 1 105 ? -0.933 8.740 1.774 1.00 91.75 105 PHE A N 1
ATOM 789 C CA . PHE A 1 105 ? -1.953 8.905 0.763 1.00 91.75 105 PHE A CA 1
ATOM 790 C C . PHE A 1 105 ? -3.340 8.751 1.361 1.00 91.75 105 PHE A C 1
ATOM 792 O O . PHE A 1 105 ? -3.537 8.111 2.393 1.00 91.75 105 PHE A O 1
ATOM 799 N N . GLU A 1 106 ? -4.329 9.261 0.641 1.00 91.00 106 GLU A N 1
ATOM 800 C CA . GLU A 1 106 ? -5.730 9.124 1.003 1.00 91.00 106 GLU A CA 1
ATOM 801 C C . GLU A 1 106 ? -6.581 8.778 -0.204 1.00 91.00 106 GLU A C 1
ATOM 803 O O . GLU A 1 106 ? -6.449 9.403 -1.256 1.00 91.00 106 GLU A O 1
ATOM 808 N N . VAL A 1 107 ? -7.483 7.817 -0.023 1.00 92.25 107 VAL A N 1
ATOM 809 C CA . VAL A 1 107 ? -8.365 7.330 -1.082 1.00 92.25 107 VAL A CA 1
ATOM 810 C C . VAL A 1 107 ? -9.694 8.065 -1.041 1.00 92.25 107 VAL A C 1
ATOM 812 O O . VAL A 1 107 ? -10.315 8.211 0.012 1.00 92.25 107 VAL A O 1
ATOM 815 N N . PHE A 1 108 ? -10.147 8.472 -2.217 1.00 91.69 108 PHE A N 1
ATOM 816 C CA . PHE A 1 108 ? -11.431 9.100 -2.458 1.00 91.69 108 PHE A CA 1
ATOM 817 C C . PHE A 1 108 ? -12.206 8.252 -3.455 1.00 91.69 108 PHE A C 1
ATOM 819 O O . PHE A 1 108 ? -11.696 7.907 -4.519 1.00 91.69 108 PHE A O 1
ATOM 826 N N . VAL A 1 109 ? -13.435 7.910 -3.092 1.00 89.25 109 VAL A N 1
ATOM 827 C CA . VAL A 1 109 ? -14.373 7.191 -3.955 1.00 89.25 109 VAL A CA 1
ATOM 828 C C . VAL A 1 109 ? -15.341 8.207 -4.558 1.00 89.25 109 VAL A C 1
ATOM 830 O O . VAL A 1 109 ? -15.621 9.243 -3.946 1.00 89.25 109 VAL A O 1
ATOM 833 N N . ALA A 1 110 ? -15.826 7.939 -5.769 1.00 82.75 110 ALA A N 1
ATOM 834 C CA . ALA A 1 110 ? -16.869 8.732 -6.402 1.00 82.75 110 ALA A CA 1
ATOM 835 C C . ALA A 1 110 ? -18.096 8.883 -5.476 1.00 82.75 110 ALA A C 1
ATOM 837 O O . ALA A 1 110 ? -18.341 8.015 -4.637 1.00 82.75 110 ALA A O 1
ATOM 838 N N . PRO A 1 111 ? -18.891 9.965 -5.620 1.00 80.62 111 PRO A N 1
ATOM 839 C CA . PRO A 1 111 ? -20.091 10.165 -4.803 1.00 80.62 111 PRO A CA 1
ATOM 840 C C . PRO A 1 111 ? -21.071 8.983 -4.838 1.00 80.62 111 PRO A C 1
ATOM 842 O O . PRO A 1 111 ? -21.747 8.726 -3.846 1.00 80.62 111 PRO A O 1
ATOM 845 N N . ASP A 1 112 ? -21.127 8.279 -5.969 1.00 83.06 112 ASP A N 1
ATOM 846 C CA . ASP A 1 112 ? -21.788 6.986 -6.100 1.00 83.06 112 ASP A CA 1
ATOM 847 C C . ASP A 1 112 ? -20.806 5.862 -5.723 1.00 83.06 112 ASP A C 1
ATOM 849 O O . ASP A 1 112 ? -19.964 5.443 -6.522 1.00 83.06 112 ASP A O 1
ATOM 853 N N . GLU A 1 113 ? -20.894 5.390 -4.477 1.00 82.81 113 GLU A N 1
ATOM 854 C CA . GLU A 1 113 ? -20.059 4.290 -3.980 1.00 82.81 113 GLU A CA 1
ATOM 855 C C . GLU A 1 113 ? -20.332 2.966 -4.706 1.00 82.81 113 GLU A C 1
ATOM 857 O O . GLU A 1 113 ? -19.422 2.138 -4.838 1.00 82.81 113 GLU A O 1
ATOM 862 N N . ASP A 1 114 ? -21.557 2.758 -5.196 1.00 87.88 114 ASP A N 1
ATOM 863 C CA . ASP A 1 114 ? -21.922 1.528 -5.891 1.00 87.88 114 ASP A CA 1
ATOM 864 C C . ASP A 1 114 ? -21.204 1.433 -7.235 1.00 87.88 114 ASP A C 1
ATOM 866 O O . ASP A 1 114 ? -20.783 0.342 -7.617 1.00 87.88 114 ASP A O 1
ATOM 870 N N . ALA A 1 115 ? -20.957 2.559 -7.911 1.00 88.62 115 ALA A N 1
ATOM 871 C CA . ALA A 1 115 ? -20.158 2.592 -9.136 1.00 88.62 115 ALA A CA 1
ATOM 872 C C . ALA A 1 115 ? -18.740 2.029 -8.917 1.00 88.62 115 ALA A C 1
ATOM 874 O O . ALA A 1 115 ? -18.278 1.179 -9.680 1.00 88.62 115 ALA A O 1
ATOM 875 N N . PHE A 1 116 ? -18.067 2.423 -7.832 1.00 90.75 116 PHE A N 1
ATOM 876 C CA . PHE A 1 116 ? -16.749 1.882 -7.488 1.00 90.75 116 PHE A CA 1
ATOM 877 C C . PHE A 1 116 ? -16.804 0.401 -7.102 1.00 90.75 116 PHE A C 1
ATOM 879 O O . PHE A 1 116 ? -15.982 -0.395 -7.558 1.00 90.75 116 PHE A O 1
ATOM 886 N N . LEU A 1 117 ? -17.781 -0.004 -6.288 1.00 91.44 117 LEU A N 1
ATOM 887 C CA . LEU A 1 117 ? -17.937 -1.412 -5.918 1.00 91.44 117 LEU A CA 1
ATOM 888 C C . LEU A 1 117 ? -18.277 -2.292 -7.127 1.00 91.44 117 LEU A C 1
ATOM 890 O O . LEU A 1 117 ? -17.861 -3.451 -7.178 1.00 91.44 117 LEU A O 1
ATOM 894 N N . ASN A 1 118 ? -18.993 -1.750 -8.110 1.00 91.12 118 ASN A N 1
ATOM 895 C CA . ASN A 1 118 ? -19.257 -2.419 -9.374 1.00 91.12 118 ASN A CA 1
ATOM 896 C C . ASN A 1 118 ? -17.974 -2.584 -10.193 1.00 91.12 118 ASN A C 1
ATOM 898 O O . ASN A 1 118 ? -17.750 -3.684 -10.689 1.00 91.12 118 ASN A O 1
ATOM 902 N N . ASP A 1 119 ? -17.085 -1.587 -10.260 1.00 91.94 119 ASP A N 1
ATOM 903 C CA . ASP A 1 119 ? -15.761 -1.755 -10.886 1.00 91.94 119 ASP A CA 1
ATOM 904 C C . ASP A 1 119 ? -14.967 -2.883 -10.217 1.00 91.94 119 ASP A C 1
ATOM 906 O O . ASP A 1 119 ? -14.464 -3.781 -10.895 1.00 91.94 119 ASP A O 1
ATOM 910 N N . VAL A 1 120 ? -14.908 -2.882 -8.880 1.00 93.38 120 VAL A N 1
ATOM 911 C CA . VAL A 1 120 ? -14.226 -3.920 -8.090 1.00 93.38 120 VAL A CA 1
ATOM 912 C C . VAL A 1 120 ? -14.775 -5.306 -8.435 1.00 93.38 120 VAL A C 1
ATOM 914 O O . VAL A 1 120 ? -14.005 -6.203 -8.773 1.00 93.38 120 VAL A O 1
ATOM 917 N N . ARG A 1 121 ? -16.098 -5.494 -8.410 1.00 91.38 121 ARG A N 1
ATOM 918 C CA . ARG A 1 121 ? -16.727 -6.795 -8.701 1.00 91.38 121 ARG A CA 1
ATOM 919 C C . ARG A 1 121 ? -16.587 -7.201 -10.169 1.00 91.38 121 ARG A C 1
ATOM 921 O O . ARG A 1 121 ? -16.310 -8.364 -10.445 1.00 91.38 121 ARG A O 1
ATOM 928 N N . ASN A 1 122 ? -16.758 -6.273 -11.106 1.00 89.75 122 ASN A N 1
ATOM 929 C CA . ASN A 1 122 ? -16.778 -6.571 -12.539 1.00 89.75 122 ASN A CA 1
ATOM 930 C C . ASN A 1 122 ? -15.387 -6.872 -13.099 1.00 89.75 122 ASN A C 1
ATOM 932 O O . ASN A 1 122 ? -15.263 -7.711 -14.000 1.00 89.75 122 ASN A O 1
ATOM 936 N N . VAL A 1 123 ? -14.357 -6.196 -12.580 1.00 90.94 123 VAL A N 1
ATOM 937 C CA . VAL A 1 123 ? -12.962 -6.411 -12.977 1.00 90.94 123 VAL A CA 1
ATOM 938 C C . VAL A 1 123 ? -12.362 -7.591 -12.219 1.00 90.94 123 VAL A C 1
ATOM 940 O O . VAL A 1 123 ? -11.753 -8.459 -12.843 1.00 90.94 123 VAL A O 1
ATOM 943 N N . LEU A 1 124 ? -12.536 -7.661 -10.896 1.00 92.25 124 LEU A N 1
ATOM 944 C CA . LEU A 1 124 ? -11.842 -8.652 -10.066 1.00 92.25 124 LEU A CA 1
ATOM 945 C C . LEU A 1 124 ? -12.643 -9.945 -9.846 1.00 92.25 124 LEU A C 1
ATOM 947 O O . LEU A 1 124 ? -12.071 -10.947 -9.416 1.00 92.25 124 LEU A O 1
ATOM 951 N N . GLY A 1 125 ? -13.951 -9.957 -10.115 1.00 83.50 125 GLY A N 1
ATOM 952 C CA . GLY A 1 125 ? -14.809 -11.127 -9.915 1.00 83.50 125 GLY A CA 1
ATOM 953 C C . GLY A 1 125 ? -14.398 -12.342 -10.756 1.00 83.50 125 GLY A C 1
ATOM 954 O O . GLY A 1 125 ? -13.889 -12.203 -11.869 1.00 83.50 125 GLY A O 1
ATOM 955 N N . LYS A 1 126 ? -14.637 -13.557 -10.232 1.00 70.38 126 LYS A N 1
ATOM 956 C CA . LYS A 1 126 ? -14.446 -14.814 -10.980 1.00 70.38 126 LYS A CA 1
ATOM 957 C C . LYS A 1 126 ? -15.402 -14.824 -12.181 1.00 70.38 126 LYS A C 1
ATOM 959 O O . LYS A 1 126 ? -16.614 -14.895 -11.986 1.00 70.38 126 LYS A O 1
ATOM 964 N N . ARG A 1 127 ? -14.882 -14.806 -13.411 1.00 67.50 127 ARG A N 1
ATOM 965 C CA . ARG A 1 127 ? -15.664 -15.160 -14.605 1.00 67.50 127 ARG A CA 1
ATOM 966 C C . ARG A 1 127 ? -15.401 -16.624 -14.941 1.00 67.50 127 ARG A C 1
ATOM 968 O O . ARG A 1 127 ? -14.254 -17.067 -14.939 1.00 67.50 127 ARG A O 1
ATOM 975 N N . SER A 1 128 ? -16.467 -17.387 -15.174 1.00 60.03 128 SER A N 1
ATOM 976 C CA . SER A 1 128 ? -16.359 -18.814 -15.494 1.00 60.03 128 SER A CA 1
ATOM 977 C C . SER A 1 128 ? -15.484 -19.023 -16.736 1.00 60.03 128 SER A C 1
ATOM 979 O O . SER A 1 128 ? -15.686 -18.351 -17.746 1.00 60.03 128 SER A O 1
ATOM 981 N N . GLY A 1 129 ? -14.501 -19.924 -16.650 1.00 65.19 129 GLY A N 1
ATOM 982 C CA . GLY A 1 129 ? -13.585 -20.252 -17.749 1.00 65.19 129 GLY A CA 1
ATOM 983 C C . GLY A 1 129 ? -12.447 -19.252 -17.997 1.00 65.19 129 GLY A C 1
ATOM 984 O O . GLY A 1 129 ? -11.587 -19.519 -18.836 1.00 65.19 129 GLY A O 1
ATOM 985 N N . GLU A 1 130 ? -12.389 -18.131 -17.275 1.00 66.00 130 GLU A N 1
ATOM 986 C CA . GLU A 1 130 ? -11.347 -17.125 -17.469 1.00 66.00 130 GLU A CA 1
ATOM 987 C C . GLU A 1 130 ? -10.097 -17.434 -16.629 1.00 66.00 130 GLU A C 1
ATOM 989 O O . GLU A 1 130 ? -10.148 -17.495 -15.402 1.00 66.00 130 GLU A O 1
ATOM 994 N N . LYS A 1 131 ? -8.951 -17.618 -17.300 1.00 64.62 131 LYS A N 1
ATOM 995 C CA . LYS A 1 131 ? -7.636 -17.818 -16.656 1.00 64.62 131 LYS A CA 1
ATOM 996 C C . LYS A 1 131 ? -6.953 -16.509 -16.240 1.00 64.62 131 LYS A C 1
ATOM 998 O O . LYS A 1 131 ? -5.905 -16.550 -15.602 1.00 64.62 131 LYS A O 1
ATOM 1003 N N . VAL A 1 132 ? -7.513 -15.365 -16.630 1.00 67.12 132 VAL A N 1
ATOM 1004 C CA . VAL A 1 132 ? -6.892 -14.048 -16.464 1.00 67.12 132 VAL A CA 1
ATOM 1005 C C . VAL A 1 132 ? -7.078 -13.565 -15.032 1.00 67.12 132 VAL A C 1
ATOM 1007 O O . VAL A 1 132 ? -8.200 -13.442 -14.536 1.00 67.12 132 VAL A O 1
ATOM 1010 N N . ARG A 1 133 ? -5.963 -13.275 -14.362 1.00 87.44 133 ARG A N 1
ATOM 1011 C CA . ARG A 1 133 ? -5.968 -12.585 -13.072 1.00 87.44 133 ARG A CA 1
ATOM 1012 C C . ARG A 1 133 ? -6.028 -11.089 -13.357 1.00 87.44 133 ARG A C 1
ATOM 1014 O O . ARG A 1 133 ? -5.461 -10.629 -14.340 1.00 87.44 133 ARG A O 1
ATOM 1021 N N . ARG A 1 134 ? -6.735 -10.311 -12.542 1.00 91.94 134 ARG A N 1
ATOM 1022 C CA . ARG A 1 134 ? -6.843 -8.860 -12.754 1.00 91.94 134 ARG A CA 1
ATOM 1023 C C . ARG A 1 134 ? -6.530 -8.094 -11.484 1.00 91.94 134 ARG A C 1
ATOM 1025 O O . ARG A 1 134 ? -6.815 -8.567 -10.384 1.00 91.94 134 ARG A O 1
ATOM 1032 N N . ALA A 1 135 ? -5.961 -6.911 -11.662 1.00 95.50 135 ALA A N 1
ATOM 1033 C CA . ALA A 1 135 ? -5.741 -5.911 -10.635 1.00 95.50 135 ALA A CA 1
ATOM 1034 C C . ALA A 1 135 ? -6.427 -4.606 -11.054 1.00 95.50 135 ALA A C 1
ATOM 1036 O O . ALA A 1 135 ? -6.320 -4.169 -12.203 1.00 95.50 135 ALA A O 1
ATOM 1037 N N . LEU A 1 136 ? -7.134 -3.975 -10.120 1.00 97.12 136 LEU A N 1
ATOM 1038 C CA . LEU A 1 136 ? -7.803 -2.701 -10.348 1.00 97.12 136 LEU A CA 1
ATOM 1039 C C . LEU A 1 136 ? -6.906 -1.576 -9.827 1.00 97.12 136 LEU A C 1
ATOM 1041 O O . LEU A 1 136 ? -6.693 -1.446 -8.625 1.00 97.12 136 LEU A O 1
ATOM 1045 N N . VAL A 1 137 ? -6.363 -0.774 -10.730 1.00 97.56 137 VAL A N 1
ATOM 1046 C CA . VAL A 1 137 ? -5.514 0.379 -10.442 1.00 97.56 137 VAL A CA 1
ATOM 1047 C C . VAL A 1 137 ? -6.368 1.551 -9.961 1.00 97.56 137 VAL A C 1
ATOM 1049 O O . VAL A 1 137 ? -7.267 2.009 -10.667 1.00 97.56 137 VAL A O 1
ATOM 1052 N N . VAL A 1 138 ? -6.033 2.076 -8.783 1.00 96.94 138 VAL A N 1
ATOM 1053 C CA . VAL A 1 138 ? -6.521 3.352 -8.255 1.00 96.94 138 VAL A CA 1
ATOM 1054 C C . VAL A 1 138 ? -5.513 4.443 -8.649 1.00 96.94 138 VAL A C 1
ATOM 1056 O O . VAL A 1 138 ? -4.375 4.423 -8.173 1.00 96.94 138 VAL A O 1
ATOM 1059 N N . PRO A 1 139 ? -5.879 5.390 -9.528 1.00 96.00 139 PRO A N 1
ATOM 1060 C CA . PRO A 1 139 ? -4.959 6.413 -10.010 1.00 96.00 139 PRO A CA 1
ATOM 1061 C C . PRO A 1 139 ? -4.535 7.358 -8.887 1.00 96.00 139 PRO A C 1
ATOM 1063 O O . PRO A 1 139 ? -5.350 7.789 -8.068 1.00 96.00 139 PRO A O 1
ATOM 1066 N N . ALA A 1 140 ? -3.245 7.688 -8.869 1.00 96.44 140 ALA A N 1
ATOM 1067 C CA . ALA A 1 140 ? -2.627 8.485 -7.823 1.00 96.44 140 ALA A CA 1
ATOM 1068 C C . ALA A 1 140 ? -2.321 9.909 -8.278 1.00 96.44 140 ALA A C 1
ATOM 1070 O O . ALA A 1 140 ? -1.782 10.141 -9.356 1.00 96.44 140 ALA A O 1
ATOM 1071 N N . PHE A 1 141 ? -2.587 10.868 -7.404 1.00 96.19 141 PHE A N 1
ATOM 1072 C CA . PHE A 1 141 ? -2.324 12.282 -7.622 1.00 96.19 141 PHE A CA 1
ATOM 1073 C C . PHE A 1 141 ? -1.485 12.846 -6.485 1.00 96.19 141 PHE A C 1
ATOM 1075 O O . PHE A 1 141 ? -1.421 12.291 -5.391 1.00 96.19 141 PHE A O 1
ATOM 1082 N N . GLN A 1 142 ? -0.847 13.982 -6.730 1.00 93.25 142 GLN A N 1
ATOM 1083 C CA . GLN A 1 142 ? -0.148 14.746 -5.706 1.00 93.25 142 GLN A CA 1
ATOM 1084 C C . GLN A 1 142 ? -0.616 16.187 -5.694 1.00 93.25 142 GLN A C 1
ATOM 1086 O O . GLN A 1 142 ? -0.876 16.782 -6.741 1.00 93.25 142 GLN A O 1
ATOM 1091 N N . LEU A 1 143 ? -0.670 16.755 -4.496 1.00 90.94 143 LEU A N 1
ATOM 1092 C CA . LEU A 1 143 ? -0.923 18.172 -4.301 1.00 90.94 143 LEU A CA 1
ATOM 1093 C C . LEU A 1 143 ? 0.385 18.960 -4.321 1.00 90.94 143 LEU A C 1
ATOM 1095 O O . LEU A 1 143 ? 1.448 18.461 -3.948 1.00 90.94 143 LEU A O 1
ATOM 1099 N N . HIS A 1 144 ? 0.299 20.229 -4.707 1.00 88.44 144 HIS A N 1
ATOM 1100 C CA . HIS A 1 144 ? 1.391 21.174 -4.522 1.00 88.44 144 HIS A CA 1
ATOM 1101 C C . HIS A 1 144 ? 1.733 21.289 -3.027 1.00 88.44 144 HIS A C 1
ATOM 1103 O O . HIS A 1 144 ? 0.856 21.590 -2.215 1.00 88.44 144 HIS A O 1
ATOM 1109 N N . ALA A 1 145 ? 3.006 21.108 -2.659 1.00 84.19 145 ALA A N 1
ATOM 1110 C CA . ALA A 1 145 ? 3.420 20.879 -1.269 1.00 84.19 145 ALA A CA 1
ATOM 1111 C C . ALA A 1 145 ? 2.934 21.953 -0.278 1.00 84.19 145 ALA A C 1
ATOM 1113 O O . ALA A 1 145 ? 2.306 21.636 0.731 1.00 84.19 145 ALA A O 1
ATOM 1114 N N . VAL A 1 146 ? 3.138 23.236 -0.600 1.00 84.44 146 VAL A N 1
ATOM 1115 C CA . VAL A 1 146 ? 2.709 24.362 0.259 1.00 84.44 146 VAL A CA 1
ATOM 1116 C C . VAL A 1 146 ? 1.189 24.395 0.436 1.00 84.44 146 VAL A C 1
ATOM 1118 O O . VAL A 1 146 ? 0.678 24.745 1.499 1.00 84.44 146 VAL A O 1
ATOM 1121 N N . TRP A 1 147 ? 0.446 24.044 -0.613 1.00 86.56 147 TRP A N 1
ATOM 1122 C CA . TRP A 1 147 ? -1.010 24.043 -0.555 1.00 86.56 147 TRP A CA 1
ATOM 1123 C C . TRP A 1 147 ? -1.518 22.840 0.243 1.00 86.56 147 TRP A C 1
ATOM 1125 O O . TRP A 1 147 ? -2.381 23.008 1.102 1.00 86.56 147 TRP A O 1
ATOM 1135 N N . SER A 1 148 ? -0.905 21.669 0.042 1.00 87.88 148 SER A N 1
ATOM 1136 C CA . SER A 1 148 ? -1.181 20.452 0.806 1.00 87.88 148 SER A CA 1
ATOM 1137 C C . SER A 1 148 ? -1.024 20.676 2.309 1.00 87.88 148 SER A C 1
ATOM 1139 O O . SER A 1 148 ? -1.948 20.413 3.073 1.00 87.88 148 SER A O 1
ATOM 1141 N N . GLN A 1 149 ? 0.094 21.278 2.733 1.00 85.62 149 GLN A N 1
ATOM 1142 C CA . GLN A 1 149 ? 0.352 21.602 4.141 1.00 85.62 149 GLN A CA 1
ATOM 1143 C C . GLN A 1 149 ? -0.743 22.490 4.749 1.00 85.62 149 GLN A C 1
ATOM 1145 O O . GLN A 1 149 ? -1.220 22.225 5.851 1.00 85.62 149 GLN A O 1
ATOM 1150 N N . ARG A 1 150 ? -1.198 23.520 4.020 1.00 87.00 150 ARG A N 1
ATOM 1151 C CA . ARG A 1 150 ? -2.276 24.412 4.481 1.00 87.00 150 ARG A CA 1
ATOM 1152 C C . ARG A 1 150 ? -3.621 23.696 4.595 1.00 87.00 150 ARG A C 1
ATOM 1154 O O . ARG A 1 150 ? -4.370 23.966 5.533 1.00 87.00 150 ARG A O 1
ATOM 1161 N N . VAL A 1 151 ? -3.949 22.824 3.639 1.00 87.00 151 VAL A N 1
ATOM 1162 C CA . VAL A 1 151 ? -5.195 22.044 3.677 1.00 87.00 151 VAL A CA 1
ATOM 1163 C C . VAL A 1 151 ? -5.164 21.051 4.837 1.00 87.00 151 VAL A C 1
ATOM 1165 O O . VAL A 1 151 ? -6.135 20.986 5.592 1.00 87.00 151 VAL A O 1
ATOM 1168 N N . ASN A 1 152 ? -4.044 20.353 5.032 1.00 87.00 152 ASN A N 1
ATOM 1169 C CA . ASN A 1 152 ? -3.867 19.417 6.140 1.00 87.00 152 ASN A CA 1
ATOM 1170 C C . ASN A 1 152 ? -3.984 20.118 7.490 1.00 87.00 152 ASN A C 1
ATOM 1172 O O . ASN A 1 152 ? -4.771 19.675 8.312 1.00 87.00 152 ASN A O 1
ATOM 1176 N N . ALA A 1 153 ? -3.320 21.260 7.693 1.00 87.31 153 ALA A N 1
ATOM 1177 C CA . ALA A 1 153 ? -3.404 21.997 8.956 1.00 87.31 153 ALA A CA 1
ATOM 1178 C C . ALA A 1 153 ? -4.852 22.374 9.326 1.00 87.31 153 ALA A C 1
ATOM 1180 O O . ALA A 1 153 ? -5.278 22.195 10.467 1.00 87.31 153 ALA A O 1
ATOM 1181 N N . LYS A 1 154 ? -5.641 22.854 8.352 1.00 87.88 154 LYS A N 1
ATOM 1182 C CA . LYS A 1 154 ? -7.066 23.163 8.570 1.00 87.88 154 LYS A CA 1
ATOM 1183 C C . LYS A 1 154 ? -7.876 21.916 8.902 1.00 87.88 154 LYS A C 1
ATOM 1185 O O . LYS A 1 154 ? -8.746 21.955 9.767 1.00 87.88 154 LYS A O 1
ATOM 1190 N N . ARG A 1 155 ? -7.613 20.822 8.196 1.00 86.44 155 ARG A N 1
ATOM 1191 C CA . ARG A 1 155 ? -8.318 19.560 8.394 1.00 86.44 155 ARG A CA 1
ATOM 1192 C C . ARG A 1 155 ? -7.995 18.926 9.741 1.00 86.44 155 ARG A C 1
ATOM 1194 O O . ARG A 1 155 ? -8.917 18.539 10.449 1.00 86.44 155 ARG A O 1
ATOM 1201 N N . ASP A 1 156 ? -6.723 18.863 10.104 1.00 88.00 156 ASP A N 1
ATOM 1202 C CA . ASP A 1 156 ? -6.262 18.308 11.372 1.00 88.00 156 ASP A CA 1
ATOM 1203 C C . ASP A 1 156 ? -6.850 19.115 12.544 1.00 88.00 156 ASP A C 1
ATOM 1205 O O . ASP A 1 156 ? -7.314 18.532 13.521 1.00 88.00 156 ASP A O 1
ATOM 1209 N N . ALA A 1 157 ? -6.967 20.445 12.412 1.00 88.94 157 ALA A N 1
ATOM 1210 C CA . ALA A 1 157 ? -7.672 21.280 13.388 1.00 88.94 157 ALA A CA 1
ATOM 1211 C C . ALA A 1 157 ? -9.161 20.902 13.540 1.00 88.94 157 ALA A C 1
ATOM 1213 O O . ALA A 1 157 ? -9.667 20.844 14.661 1.00 88.94 157 ALA A O 1
ATOM 1214 N N . ILE A 1 158 ? -9.861 20.601 12.437 1.00 87.94 158 ILE A N 1
ATOM 1215 C CA . ILE A 1 158 ? -11.264 20.147 12.463 1.00 87.94 158 ILE A CA 1
ATOM 1216 C C . ILE A 1 158 ? -11.384 18.782 13.153 1.00 87.94 158 ILE A C 1
ATOM 1218 O O . ILE A 1 158 ? -12.238 18.614 14.025 1.00 87.94 158 ILE A O 1
ATOM 1222 N N . LEU A 1 159 ? -10.534 17.819 12.784 1.00 85.25 159 LEU A N 1
ATOM 1223 C CA . LEU A 1 159 ? -10.536 16.475 13.373 1.00 85.25 159 LEU A CA 1
ATOM 1224 C C . LEU A 1 159 ? -10.253 16.537 14.882 1.00 85.25 159 LEU A C 1
ATOM 1226 O O . LEU A 1 159 ? -10.982 15.938 15.674 1.00 85.25 159 LEU A O 1
ATOM 1230 N N . ASN A 1 160 ? -9.267 17.339 15.292 1.00 87.31 160 ASN A N 1
ATOM 1231 C CA . ASN A 1 160 ? -8.924 17.542 16.699 1.00 87.31 160 ASN A CA 1
ATOM 1232 C C . ASN A 1 160 ? -10.069 18.189 17.490 1.00 87.31 160 ASN A C 1
ATOM 1234 O O . ASN A 1 160 ? -10.418 17.703 18.565 1.00 87.31 160 ASN A O 1
ATOM 1238 N N . ALA A 1 161 ? -10.708 19.236 16.958 1.00 86.31 161 ALA A N 1
ATOM 1239 C CA . ALA A 1 161 ? -11.847 19.875 17.622 1.00 86.31 161 ALA A CA 1
ATOM 1240 C C . ALA A 1 161 ? -13.008 18.890 17.850 1.00 86.31 161 ALA A C 1
ATOM 1242 O O . ALA A 1 161 ? -13.632 18.884 18.913 1.00 86.31 161 ALA A O 1
ATOM 1243 N N . ARG A 1 162 ? -13.275 18.007 16.879 1.00 81.75 162 ARG A N 1
ATOM 1244 C CA . ARG A 1 162 ? -14.326 16.984 16.988 1.00 81.75 162 ARG A CA 1
ATOM 1245 C C . ARG A 1 162 ? -13.967 15.867 17.956 1.00 81.75 162 ARG A C 1
ATOM 1247 O O . ARG A 1 162 ? -14.853 15.404 18.672 1.00 81.75 162 ARG A O 1
ATOM 1254 N N . ARG A 1 163 ? -12.701 15.449 17.997 1.00 83.69 163 ARG A N 1
ATOM 1255 C CA . ARG A 1 163 ? -12.189 14.499 18.994 1.00 83.69 163 ARG A CA 1
ATOM 1256 C C . ARG A 1 163 ? -12.434 15.027 20.412 1.00 83.69 163 ARG A C 1
ATOM 1258 O O . ARG A 1 163 ? -13.084 14.350 21.203 1.00 83.69 163 ARG A O 1
ATOM 1265 N N . VAL A 1 164 ? -12.045 16.275 20.688 1.00 84.00 164 VAL A N 1
ATOM 1266 C CA . VAL A 1 164 ? -12.279 16.939 21.987 1.00 84.00 164 VAL A CA 1
ATOM 1267 C C . VAL A 1 164 ? -13.778 17.060 22.301 1.00 84.00 164 VAL A C 1
ATOM 1269 O O . VAL A 1 164 ? -14.213 16.809 23.428 1.00 84.00 164 VAL A O 1
ATOM 1272 N N . GLN A 1 165 ? -14.608 17.391 21.307 1.00 80.62 165 GLN A N 1
ATOM 1273 C CA . GLN A 1 165 ? -16.061 17.455 21.488 1.00 80.62 165 GLN A CA 1
ATOM 1274 C C . GLN A 1 165 ? -16.678 16.085 21.829 1.00 80.62 165 GLN A C 1
ATOM 1276 O O . GLN A 1 165 ? -17.623 16.014 22.613 1.00 80.62 165 GLN A O 1
ATOM 1281 N N . ARG A 1 166 ? -16.167 14.991 21.251 1.00 76.81 166 ARG A N 1
ATOM 1282 C CA . ARG A 1 166 ? -16.624 13.625 21.550 1.00 76.81 166 ARG A CA 1
ATOM 1283 C C . ARG A 1 166 ? -16.210 13.193 22.956 1.00 76.81 166 ARG A C 1
ATOM 1285 O O . ARG A 1 166 ? -17.073 12.772 23.718 1.00 76.81 166 ARG A O 1
ATOM 1292 N N . GLN A 1 167 ? -14.956 13.427 23.341 1.00 73.00 167 GLN A N 1
ATOM 1293 C CA . GLN A 1 167 ? -14.463 13.147 24.697 1.00 73.00 167 GLN A CA 1
ATOM 1294 C C . GLN A 1 167 ? -15.261 13.900 25.778 1.00 73.00 167 GLN A C 1
ATOM 1296 O O . GLN A 1 167 ? -15.625 13.334 26.806 1.00 73.00 167 GLN A O 1
ATOM 1301 N N . THR A 1 168 ? -15.590 15.174 25.542 1.00 72.69 168 THR A N 1
ATOM 1302 C CA . THR A 1 168 ? -16.399 15.970 26.484 1.00 72.69 168 THR A CA 1
ATOM 1303 C C . THR A 1 168 ? -17.864 15.534 26.550 1.00 72.69 168 THR A C 1
ATOM 1305 O O . THR A 1 168 ? -18.486 15.687 27.600 1.00 72.69 168 THR A O 1
ATOM 1308 N N . LYS A 1 169 ? -18.423 14.979 25.465 1.00 66.06 169 LYS A N 1
ATOM 1309 C CA . LYS A 1 169 ? -19.775 14.399 25.456 1.00 66.06 169 LYS A CA 1
ATOM 1310 C C . LYS A 1 169 ? -19.836 13.032 26.143 1.00 66.06 169 LYS A C 1
ATOM 1312 O O . LYS A 1 169 ? -20.767 12.848 26.918 1.00 66.06 169 LYS A O 1
ATOM 1317 N N . SER A 1 170 ? -18.861 12.136 25.933 1.00 60.72 170 SER A N 1
ATOM 1318 C CA . SER A 1 170 ? -18.776 10.849 26.665 1.00 60.72 170 SER A CA 1
ATOM 1319 C C . SER A 1 170 ? -18.777 11.093 28.171 1.00 60.72 170 SER A C 1
ATOM 1321 O O . SER A 1 170 ? -19.660 10.623 28.879 1.00 60.72 170 SER A O 1
ATOM 1323 N N . ARG A 1 171 ? -17.914 12.009 28.640 1.00 59.06 171 ARG A N 1
ATOM 1324 C CA . ARG A 1 171 ? -17.842 12.410 30.058 1.00 59.06 171 ARG A CA 1
ATOM 1325 C C . ARG A 1 171 ? -19.135 13.001 30.634 1.00 59.06 171 ARG A C 1
ATOM 1327 O O . ARG A 1 171 ? -19.261 13.084 31.849 1.00 59.06 171 ARG A O 1
ATOM 1334 N N . ARG A 1 172 ? -20.061 13.482 29.796 1.00 56.19 172 ARG A N 1
ATOM 1335 C CA . ARG A 1 172 ? -21.369 14.005 30.233 1.00 56.19 172 ARG A CA 1
ATOM 1336 C C . ARG A 1 172 ? -22.481 12.954 30.195 1.00 56.19 172 ARG A C 1
ATOM 1338 O O . ARG A 1 172 ? -23.503 13.183 30.832 1.00 56.19 172 ARG A O 1
ATOM 1345 N N . ASN A 1 173 ? -22.297 11.860 29.454 1.00 52.38 173 ASN A N 1
ATOM 1346 C CA . ASN A 1 173 ? -23.311 10.828 29.227 1.00 52.38 173 ASN A CA 1
ATOM 1347 C C . ASN A 1 173 ? -23.018 9.490 29.929 1.00 52.38 173 ASN A C 1
ATOM 1349 O O . ASN A 1 173 ? -23.919 8.660 29.992 1.00 52.38 173 ASN A O 1
ATOM 1353 N N . GLU A 1 174 ? -21.823 9.276 30.478 1.00 48.34 174 GLU A N 1
ATOM 1354 C CA . GLU A 1 174 ? -21.499 8.060 31.233 1.00 48.34 174 GLU A CA 1
ATOM 1355 C C . GLU A 1 174 ? -21.709 8.251 32.742 1.00 48.34 174 GLU A C 1
ATOM 1357 O O . GLU A 1 174 ? -20.998 8.999 33.417 1.00 48.34 174 GLU A O 1
ATOM 1362 N N . GLY A 1 175 ? -22.686 7.516 33.281 1.00 47.94 175 GLY A N 1
ATOM 1363 C CA . GLY A 1 175 ? -22.526 6.898 34.591 1.00 47.94 175 GLY A CA 1
ATOM 1364 C C . GLY A 1 175 ? -21.572 5.708 34.453 1.00 47.94 175 GLY A C 1
ATOM 1365 O O . GLY A 1 175 ? -21.670 5.000 33.460 1.00 47.94 175 GLY A O 1
ATOM 1366 N N . LYS A 1 176 ? -20.658 5.555 35.425 1.00 40.72 176 LYS A N 1
ATOM 1367 C CA . LYS A 1 176 ? -19.697 4.449 35.630 1.00 40.72 176 LYS A CA 1
ATOM 1368 C C . LYS A 1 176 ? -19.602 3.434 34.475 1.00 40.72 176 LYS A C 1
ATOM 1370 O O . LYS A 1 176 ? -20.306 2.429 34.476 1.00 40.72 176 LYS A O 1
ATOM 1375 N N . ASP A 1 177 ? -18.676 3.676 33.553 1.00 45.44 177 ASP A N 1
ATOM 1376 C CA . ASP A 1 177 ? -18.037 2.577 32.833 1.00 45.44 177 ASP A CA 1
ATOM 1377 C C . ASP A 1 177 ? -17.134 1.850 33.836 1.00 45.44 177 ASP A C 1
ATOM 1379 O O . ASP A 1 177 ? -16.192 2.435 34.376 1.00 45.44 177 ASP A O 1
ATOM 1383 N N . ASP A 1 178 ? -17.430 0.579 34.106 1.00 44.94 178 ASP A N 1
ATOM 1384 C CA . ASP A 1 178 ? -16.597 -0.325 34.908 1.00 44.94 178 ASP A CA 1
ATOM 1385 C C . ASP A 1 178 ? -15.361 -0.810 34.107 1.00 44.94 178 ASP A C 1
ATOM 1387 O O . ASP A 1 178 ? -14.936 -1.960 34.216 1.00 44.94 178 ASP A O 1
ATOM 1391 N N . ASP A 1 179 ? -14.774 0.063 33.282 1.00 51.19 179 ASP A N 1
ATOM 1392 C CA . ASP A 1 179 ? -13.456 -0.153 32.687 1.00 51.19 179 ASP A CA 1
ATOM 1393 C C . ASP A 1 179 ? -12.438 0.101 33.809 1.00 51.19 179 ASP A C 1
ATOM 1395 O O . ASP A 1 179 ? -12.130 1.246 34.150 1.00 51.19 179 ASP A O 1
ATOM 1399 N N . GLU A 1 180 ? -11.937 -0.971 34.428 1.00 55.00 180 GLU A N 1
ATOM 1400 C CA . GLU A 1 180 ? -10.737 -0.907 35.262 1.00 55.00 180 GLU A CA 1
ATOM 1401 C C . GLU A 1 180 ? -9.683 -0.121 34.465 1.00 55.00 180 GLU A C 1
ATOM 1403 O O . GLU A 1 180 ? -9.297 -0.527 33.359 1.00 55.00 180 GLU A O 1
ATOM 1408 N N . SER A 1 181 ? -9.314 1.074 34.950 1.00 60.53 181 SER A N 1
ATOM 1409 C CA . SER A 1 181 ? -8.447 1.965 34.181 1.00 60.53 181 SER A CA 1
ATOM 1410 C C . SER A 1 181 ? -7.155 1.223 33.849 1.00 60.53 181 SER A C 1
ATOM 1412 O O . SER A 1 181 ? -6.712 0.361 34.605 1.00 60.53 181 SER A O 1
ATOM 1414 N N . ILE A 1 182 ? -6.540 1.528 32.706 1.00 59.00 182 ILE A N 1
ATOM 1415 C CA . ILE A 1 182 ? -5.242 0.938 32.342 1.00 59.00 182 ILE A CA 1
ATOM 1416 C C . ILE A 1 182 ? -4.253 1.069 33.511 1.00 59.00 182 ILE A C 1
ATOM 1418 O O . ILE A 1 182 ? -3.540 0.115 33.807 1.00 59.00 182 ILE A O 1
ATOM 1422 N N . ASP A 1 183 ? -4.301 2.198 34.223 1.00 61.19 183 ASP A N 1
ATOM 1423 C CA . ASP A 1 183 ? -3.526 2.436 35.439 1.00 61.19 183 ASP A CA 1
ATOM 1424 C C . ASP A 1 183 ? -3.908 1.470 36.569 1.00 61.19 183 ASP A C 1
ATOM 1426 O O . ASP A 1 183 ? -3.023 0.891 37.174 1.00 61.19 183 ASP A O 1
ATOM 1430 N N . ALA A 1 184 ? -5.194 1.191 36.803 1.00 63.94 184 ALA A N 1
ATOM 1431 C CA . ALA A 1 184 ? -5.643 0.206 37.789 1.00 63.94 184 ALA A CA 1
ATOM 1432 C C . ALA A 1 184 ? -5.249 -1.239 37.428 1.00 63.94 184 ALA A C 1
ATOM 1434 O O . ALA A 1 184 ? -4.894 -2.005 38.320 1.00 63.94 184 ALA A O 1
ATOM 1435 N N . VAL A 1 185 ? -5.237 -1.613 36.143 1.00 64.00 185 VAL A N 1
ATOM 1436 C CA . VAL A 1 185 ? -4.723 -2.919 35.686 1.00 64.00 185 VAL A CA 1
ATOM 1437 C C . VAL A 1 185 ? -3.216 -3.005 35.936 1.00 64.00 185 VAL A C 1
ATOM 1439 O O . VAL A 1 185 ? -2.736 -3.989 36.497 1.00 64.00 185 VAL A O 1
ATOM 1442 N N . VAL A 1 186 ? -2.468 -1.960 35.572 1.00 63.25 186 VAL A N 1
ATOM 1443 C CA . VAL A 1 186 ? -1.021 -1.858 35.814 1.00 63.25 186 VAL A CA 1
ATOM 1444 C C . VAL A 1 186 ? -0.711 -1.857 37.320 1.00 63.25 186 VAL A C 1
ATOM 1446 O O . VAL A 1 186 ? 0.200 -2.563 37.752 1.00 63.25 186 VAL A O 1
ATOM 1449 N N . ASP A 1 187 ? -1.506 -1.162 38.131 1.00 63.97 187 ASP A N 1
ATOM 1450 C CA . ASP A 1 187 ? -1.363 -1.051 39.585 1.00 63.97 187 ASP A CA 1
ATOM 1451 C C . ASP A 1 187 ? -1.771 -2.339 40.316 1.00 63.97 187 ASP A C 1
ATOM 1453 O O . ASP A 1 187 ? -1.094 -2.750 41.257 1.00 63.97 187 ASP A O 1
ATOM 1457 N N . SER A 1 188 ? -2.831 -3.029 39.885 1.00 60.88 188 SER A N 1
ATOM 1458 C CA . SER A 1 188 ? -3.252 -4.356 40.380 1.00 60.88 188 SER A CA 1
ATOM 1459 C C . SER A 1 188 ? -2.174 -5.411 40.124 1.00 60.88 188 SER A C 1
ATOM 1461 O O . SER A 1 188 ? -1.867 -6.260 40.966 1.00 60.88 188 SER A O 1
ATOM 1463 N N . ILE A 1 189 ? -1.529 -5.313 38.964 1.00 55.59 189 ILE A N 1
ATOM 1464 C CA . ILE A 1 189 ? -0.386 -6.136 38.590 1.00 55.59 189 ILE A CA 1
ATOM 1465 C C . ILE A 1 189 ? 0.857 -5.762 39.428 1.00 55.59 189 ILE A C 1
ATOM 1467 O O . ILE A 1 189 ? 1.584 -6.650 39.882 1.00 55.59 189 ILE A O 1
ATOM 1471 N N . ALA A 1 190 ? 1.082 -4.473 39.703 1.00 53.56 190 ALA A N 1
ATOM 1472 C CA . ALA A 1 190 ? 2.217 -4.003 40.495 1.00 53.56 190 ALA A CA 1
ATOM 1473 C C . ALA A 1 190 ? 2.096 -4.306 42.001 1.00 53.56 190 ALA A C 1
ATOM 1475 O O . ALA A 1 190 ? 3.079 -4.673 42.651 1.00 53.56 190 ALA A O 1
ATOM 1476 N N . THR A 1 191 ? 0.887 -4.213 42.556 1.00 55.94 191 THR A N 1
ATOM 1477 C CA . THR A 1 191 ? 0.575 -4.485 43.971 1.00 55.94 191 THR A CA 1
ATOM 1478 C C . THR A 1 191 ? 0.648 -5.969 44.332 1.00 55.94 191 THR A C 1
ATOM 1480 O O . THR A 1 191 ? 0.895 -6.295 45.492 1.00 55.94 191 THR A O 1
ATOM 1483 N N . LYS A 1 192 ? 0.551 -6.881 43.352 1.00 55.03 192 LYS A N 1
ATOM 1484 C CA . LYS A 1 192 ? 0.821 -8.323 43.530 1.00 55.03 192 LYS A CA 1
ATOM 1485 C C . LYS A 1 192 ? 2.312 -8.679 43.679 1.00 55.03 192 LYS A C 1
ATOM 1487 O O . LYS A 1 192 ? 2.640 -9.852 43.818 1.00 55.03 192 LYS A O 1
ATOM 1492 N N . GLY A 1 193 ? 3.218 -7.694 43.712 1.00 46.16 193 GLY A N 1
ATOM 1493 C CA . GLY A 1 193 ? 4.626 -7.884 44.090 1.00 46.16 193 GLY A CA 1
ATOM 1494 C C . GLY A 1 193 ? 5.546 -8.432 42.991 1.00 46.16 193 GLY A C 1
ATOM 1495 O O . GLY A 1 193 ? 6.718 -8.689 43.259 1.00 46.16 193 GLY A O 1
ATOM 1496 N N . ASP A 1 194 ? 5.061 -8.561 41.753 1.00 51.28 194 ASP A N 1
ATOM 1497 C CA . ASP A 1 194 ? 5.764 -9.237 40.647 1.00 51.28 194 ASP A CA 1
ATOM 1498 C C . ASP A 1 194 ? 6.406 -8.265 39.629 1.00 51.28 194 ASP A C 1
ATOM 1500 O O . ASP A 1 194 ? 6.742 -8.626 38.502 1.00 51.28 194 ASP A O 1
ATOM 1504 N N . VAL A 1 195 ? 6.626 -7.001 40.017 1.00 47.56 195 VAL A N 1
ATOM 1505 C CA . VAL A 1 195 ? 7.127 -5.925 39.127 1.00 47.56 195 VAL A CA 1
ATOM 1506 C C . VAL A 1 195 ? 8.527 -6.208 38.563 1.00 47.56 195 VAL A C 1
ATOM 1508 O O . VAL A 1 195 ? 8.892 -5.699 37.508 1.00 47.56 195 VAL A O 1
ATOM 1511 N N . ARG A 1 196 ? 9.314 -7.082 39.203 1.00 47.47 196 ARG A N 1
ATOM 1512 C CA . ARG A 1 196 ? 10.618 -7.527 38.674 1.00 47.47 196 ARG A CA 1
ATOM 1513 C C . ARG A 1 196 ? 10.512 -8.660 37.635 1.00 47.47 196 ARG A C 1
ATOM 1515 O O . ARG A 1 196 ? 11.550 -9.119 37.164 1.00 47.47 196 ARG A O 1
ATOM 1522 N N . ARG A 1 197 ? 9.301 -9.127 37.293 1.00 50.19 197 ARG A N 1
ATOM 1523 C CA . ARG A 1 197 ? 9.042 -10.313 36.449 1.00 50.19 197 ARG A CA 1
ATOM 1524 C C . ARG A 1 197 ? 7.961 -10.148 35.373 1.00 50.19 197 ARG A C 1
ATOM 1526 O O . ARG A 1 197 ? 7.635 -11.128 34.708 1.00 50.19 197 ARG A O 1
ATOM 1533 N N . LEU A 1 198 ? 7.418 -8.954 35.145 1.00 57.28 198 LEU A N 1
ATOM 1534 C CA . LEU A 1 198 ? 6.417 -8.775 34.090 1.00 57.28 198 LEU A CA 1
ATOM 1535 C C . LEU A 1 198 ? 7.077 -8.671 32.722 1.00 57.28 198 LEU A C 1
ATOM 1537 O O . LEU A 1 198 ? 7.615 -7.637 32.335 1.00 57.28 198 LEU A O 1
ATOM 1541 N N . ASN A 1 199 ? 7.016 -9.777 31.990 1.00 74.88 199 ASN A N 1
ATOM 1542 C CA . ASN A 1 199 ? 7.251 -9.789 30.559 1.00 74.88 199 ASN A CA 1
ATOM 1543 C C . ASN A 1 199 ? 6.177 -8.902 29.887 1.00 74.88 199 ASN A C 1
ATOM 1545 O O . ASN A 1 199 ? 4.991 -9.168 30.086 1.00 74.88 199 ASN A O 1
ATOM 1549 N N . PRO A 1 200 ? 6.534 -7.884 29.079 1.00 80.50 200 PRO A N 1
ATOM 1550 C CA . PRO A 1 200 ? 5.565 -7.066 28.342 1.00 80.50 200 PRO A CA 1
ATOM 1551 C C . PRO A 1 200 ? 4.515 -7.892 27.587 1.00 80.50 200 PRO A C 1
ATOM 1553 O O . PRO A 1 200 ? 3.349 -7.512 27.521 1.00 80.50 200 PRO A O 1
ATOM 1556 N N . MET A 1 201 ? 4.897 -9.076 27.101 1.00 88.25 201 MET A N 1
ATOM 1557 C CA . MET A 1 201 ? 3.979 -9.990 26.421 1.00 88.25 201 MET A CA 1
ATOM 1558 C C . MET A 1 201 ? 2.837 -10.488 27.318 1.00 88.25 201 MET A C 1
ATOM 1560 O O . MET A 1 201 ? 1.698 -10.522 26.860 1.00 88.25 201 MET A O 1
ATOM 1564 N N . SER A 1 202 ? 3.091 -10.798 28.595 1.00 85.38 202 SER A N 1
ATOM 1565 C CA . SER A 1 202 ? 2.033 -11.265 29.508 1.00 85.38 202 SER A CA 1
ATOM 1566 C C . SER A 1 202 ? 1.061 -10.145 29.894 1.00 85.38 202 SER A C 1
ATOM 1568 O O . SER A 1 202 ? -0.120 -10.399 30.143 1.00 85.38 202 SER A O 1
ATOM 1570 N N . LEU A 1 203 ? 1.526 -8.890 29.901 1.00 84.81 203 LEU A N 1
ATOM 1571 C CA . LEU A 1 203 ? 0.649 -7.726 30.037 1.00 84.81 203 LEU A CA 1
ATOM 1572 C C . LEU A 1 203 ? -0.293 -7.616 28.832 1.00 84.81 203 LEU A C 1
ATOM 1574 O O . LEU A 1 203 ? -1.499 -7.476 29.022 1.00 84.81 203 LEU A O 1
ATOM 1578 N N . TYR A 1 204 ? 0.223 -7.726 27.603 1.00 88.12 204 TYR A N 1
ATOM 1579 C CA . TYR A 1 204 ? -0.625 -7.684 26.407 1.00 88.12 204 TYR A CA 1
ATOM 1580 C C . TYR A 1 204 ? -1.647 -8.825 26.370 1.00 88.12 204 TYR A C 1
ATOM 1582 O O . TYR A 1 204 ? -2.799 -8.588 26.022 1.00 88.12 204 TYR A O 1
ATOM 1590 N N . GLU A 1 205 ? -1.265 -10.038 26.773 1.00 89.62 205 GLU A N 1
ATOM 1591 C CA . GLU A 1 205 ? -2.192 -11.172 26.907 1.00 89.62 205 GLU A CA 1
ATOM 1592 C C . GLU A 1 205 ? -3.314 -10.875 27.919 1.00 89.62 205 GLU A C 1
ATOM 1594 O O . GLU A 1 205 ? -4.485 -11.132 27.642 1.00 89.62 205 GLU A O 1
ATOM 1599 N N . THR A 1 206 ? -2.981 -10.247 29.052 1.00 86.12 206 THR A N 1
ATOM 1600 C CA . THR A 1 206 ? -3.972 -9.814 30.053 1.00 86.12 206 THR A CA 1
ATOM 1601 C C . THR A 1 206 ? -4.924 -8.757 29.486 1.00 86.12 206 THR A C 1
ATOM 1603 O O . THR A 1 206 ? -6.130 -8.817 29.724 1.00 86.12 206 THR A O 1
ATOM 1606 N N . LEU A 1 207 ? -4.407 -7.809 28.698 1.00 87.19 207 LEU A N 1
ATOM 1607 C CA . LEU A 1 207 ? -5.218 -6.782 28.041 1.00 87.19 207 LEU A CA 1
ATOM 1608 C C . LEU A 1 207 ? -6.152 -7.371 26.976 1.00 87.19 207 LEU A C 1
ATOM 1610 O O . LEU A 1 207 ? -7.291 -6.921 26.871 1.00 87.19 207 LEU A O 1
ATOM 1614 N N . VAL A 1 208 ? -5.712 -8.389 26.225 1.00 89.12 208 VAL A N 1
ATOM 1615 C CA . VAL A 1 208 ? -6.585 -9.131 25.297 1.00 89.12 208 VAL A CA 1
ATOM 1616 C C . VAL A 1 208 ? -7.725 -9.806 26.056 1.00 89.12 208 VAL A C 1
ATOM 1618 O O . VAL A 1 208 ? -8.876 -9.698 25.636 1.00 89.12 208 VAL A O 1
ATOM 1621 N N . GLU A 1 209 ? -7.440 -10.477 27.176 1.00 86.44 209 GLU A N 1
ATOM 1622 C CA . GLU A 1 209 ? -8.483 -11.162 27.948 1.00 86.44 209 GLU A CA 1
ATOM 1623 C C . GLU A 1 209 ? -9.472 -10.171 28.575 1.00 86.44 209 GLU A C 1
ATOM 1625 O O . GLU A 1 209 ? -10.681 -10.373 28.471 1.00 86.44 209 GLU A O 1
ATOM 1630 N N . ARG A 1 210 ? -8.981 -9.047 29.121 1.00 84.88 210 ARG A N 1
ATOM 1631 C CA . ARG A 1 210 ? -9.828 -7.932 29.578 1.00 84.88 210 ARG A CA 1
ATOM 1632 C C . ARG A 1 210 ? -10.737 -7.448 28.454 1.00 84.88 210 ARG A C 1
ATOM 1634 O O . ARG A 1 210 ? -11.944 -7.299 28.633 1.00 84.88 210 ARG A O 1
ATOM 1641 N N . ASP A 1 211 ? -10.157 -7.199 27.284 1.00 85.56 211 ASP A N 1
ATOM 1642 C CA . ASP A 1 211 ? -10.896 -6.620 26.179 1.00 85.56 211 ASP A CA 1
ATOM 1643 C C . ASP A 1 211 ? -11.815 -7.620 25.505 1.00 85.56 211 ASP A C 1
ATOM 1645 O O . ASP A 1 211 ? -12.704 -7.160 24.808 1.00 85.56 211 ASP A O 1
ATOM 1649 N N . ARG A 1 212 ? -11.681 -8.937 25.695 1.00 82.50 212 ARG A N 1
ATOM 1650 C CA . ARG A 1 212 ? -12.447 -9.988 25.000 1.00 82.50 212 ARG A CA 1
ATOM 1651 C C . ARG A 1 212 ? -13.967 -9.812 25.066 1.00 82.50 212 ARG A C 1
ATOM 1653 O O . ARG A 1 212 ? -14.657 -10.105 24.088 1.00 82.50 212 ARG A O 1
ATOM 1660 N N . THR A 1 213 ? -14.492 -9.295 26.171 1.00 77.00 213 THR A N 1
ATOM 1661 C CA . THR A 1 213 ? -15.937 -9.123 26.409 1.00 77.00 213 THR A CA 1
ATOM 1662 C C . THR A 1 213 ? -16.444 -7.709 26.131 1.00 77.00 213 THR A C 1
ATOM 1664 O O . THR A 1 213 ? -17.655 -7.497 26.077 1.00 77.00 213 THR A O 1
ATOM 1667 N N . ARG A 1 214 ? -15.545 -6.745 25.906 1.00 73.00 214 ARG A N 1
ATOM 1668 C CA . ARG A 1 214 ? -15.903 -5.345 25.653 1.00 73.00 214 ARG A CA 1
ATOM 1669 C C . ARG A 1 214 ? -16.765 -5.214 24.393 1.00 73.00 214 ARG A C 1
ATOM 1671 O O . ARG A 1 214 ? -16.540 -5.883 23.389 1.00 73.00 214 ARG A O 1
ATOM 1678 N N . THR A 1 215 ? -17.750 -4.327 24.394 1.00 61.47 215 THR A N 1
ATOM 1679 C CA . THR A 1 215 ? -18.536 -3.999 23.192 1.00 61.47 215 THR A CA 1
ATOM 1680 C C . THR A 1 215 ? -17.986 -2.737 22.532 1.00 61.47 215 THR A C 1
ATOM 1682 O O . THR A 1 215 ? -17.711 -1.761 23.221 1.00 61.47 215 THR A O 1
ATOM 1685 N N . VAL A 1 216 ? -17.805 -2.741 21.205 1.00 61.22 216 VAL A N 1
ATOM 1686 C CA . VAL A 1 216 ? -17.357 -1.556 20.445 1.00 61.22 216 VAL A CA 1
ATOM 1687 C C . VAL A 1 216 ? -18.586 -0.806 19.941 1.00 61.22 216 VAL A C 1
ATOM 1689 O O . VAL A 1 216 ? -19.456 -1.413 19.311 1.00 61.22 216 VAL A O 1
ATOM 1692 N N . ASP A 1 217 ? -18.665 0.498 20.211 1.00 55.53 217 ASP A N 1
ATOM 1693 C CA . ASP A 1 217 ? -19.746 1.335 19.689 1.00 55.53 217 ASP A CA 1
ATOM 1694 C C . ASP A 1 217 ? -19.594 1.510 18.168 1.00 55.53 217 ASP A C 1
ATOM 1696 O O . ASP A 1 217 ? -18.618 2.064 17.663 1.00 55.53 217 ASP A O 1
ATOM 1700 N N . SER A 1 218 ? -20.579 0.997 17.436 1.00 53.25 218 SER A N 1
ATOM 1701 C CA . SER A 1 218 ? -20.615 0.915 15.973 1.00 53.25 218 SER A CA 1
ATOM 1702 C C . SER A 1 218 ? -21.406 2.057 15.325 1.00 53.25 218 SER A C 1
ATOM 1704 O O . SER A 1 218 ? -21.553 2.091 14.103 1.00 53.25 218 SER A O 1
ATOM 1706 N N . LYS A 1 219 ? -21.952 3.003 16.107 1.00 53.47 219 LYS A N 1
ATOM 1707 C CA . LYS A 1 219 ? -22.959 3.961 15.607 1.00 53.47 219 LYS A CA 1
ATOM 1708 C C . LYS A 1 219 ? -22.407 5.278 15.056 1.00 53.47 219 LYS A C 1
ATOM 1710 O O . LYS A 1 219 ? -23.186 6.151 14.666 1.00 53.47 219 LYS A O 1
ATOM 1715 N N . ALA A 1 220 ? -21.090 5.452 14.976 1.00 55.03 220 ALA A N 1
ATOM 1716 C CA . ALA A 1 220 ? -20.510 6.661 14.401 1.00 55.03 220 ALA A CA 1
ATOM 1717 C C . ALA A 1 220 ? -20.497 6.602 12.861 1.00 55.03 220 ALA A C 1
ATOM 1719 O O . ALA A 1 220 ? -19.872 5.742 12.246 1.00 55.03 220 ALA A O 1
ATOM 1720 N N . THR A 1 221 ? -21.150 7.564 12.209 1.00 53.78 221 THR A N 1
ATOM 1721 C CA . THR A 1 221 ? -21.022 7.783 10.760 1.00 53.78 221 THR A CA 1
ATOM 1722 C C . THR A 1 221 ? -19.705 8.497 10.448 1.00 53.78 221 THR A C 1
ATOM 1724 O O . THR A 1 221 ? -19.434 9.556 11.023 1.00 53.78 221 THR A O 1
ATOM 1727 N N . ALA A 1 222 ? -18.905 7.956 9.523 1.00 55.25 222 ALA A N 1
ATOM 1728 C CA . ALA A 1 222 ? -17.684 8.604 9.032 1.00 55.25 222 ALA A CA 1
ATOM 1729 C C . ALA A 1 222 ? -17.981 10.005 8.457 1.00 55.25 222 ALA A C 1
ATOM 1731 O O . ALA A 1 222 ? -19.040 10.226 7.858 1.00 55.25 222 ALA A O 1
ATOM 1732 N N . ILE A 1 223 ? -17.055 10.958 8.623 1.00 60.75 223 ILE A N 1
ATOM 1733 C CA . ILE A 1 223 ? -17.250 12.315 8.097 1.00 60.75 223 ILE A CA 1
ATOM 1734 C C . ILE A 1 223 ? -17.203 12.299 6.571 1.00 60.75 223 ILE A C 1
ATOM 1736 O O . ILE A 1 223 ? -16.310 11.726 5.969 1.00 60.75 223 ILE A O 1
ATOM 1740 N N . ASN A 1 224 ? -18.129 13.010 5.934 1.00 60.66 224 ASN A N 1
ATOM 1741 C CA . ASN A 1 224 ? -17.965 13.409 4.543 1.00 60.66 224 ASN A CA 1
ATOM 1742 C C . ASN A 1 224 ? -17.278 14.784 4.498 1.00 60.66 224 ASN A C 1
ATOM 1744 O O . ASN A 1 224 ? -17.943 15.822 4.509 1.00 60.66 224 ASN A O 1
ATOM 1748 N N . LEU A 1 225 ? -15.940 14.811 4.576 1.00 66.19 225 LEU A N 1
ATOM 1749 C CA . LEU A 1 225 ? -15.198 16.065 4.456 1.00 66.19 225 LEU A CA 1
ATOM 1750 C C . LEU A 1 225 ? -15.183 16.469 2.985 1.00 66.19 225 LEU A C 1
ATOM 1752 O O . LEU A 1 225 ? -14.582 15.815 2.136 1.00 66.19 225 LEU A O 1
ATOM 1756 N N . THR A 1 226 ? -15.819 17.597 2.699 1.00 75.56 226 THR A N 1
ATOM 1757 C CA . THR A 1 226 ? -15.928 18.177 1.361 1.00 75.56 226 THR A CA 1
ATOM 1758 C C . THR A 1 226 ? -14.599 18.816 0.935 1.00 75.56 226 THR A C 1
ATOM 1760 O O . THR A 1 226 ? -14.478 20.039 0.871 1.00 75.56 226 THR A O 1
ATOM 1763 N N . LEU A 1 227 ? -13.581 18.001 0.650 1.00 86.81 227 LEU A N 1
ATOM 1764 C CA . LEU A 1 227 ? -12.238 18.469 0.293 1.00 86.81 227 LEU A CA 1
ATOM 1765 C C . LEU A 1 227 ? -12.173 18.982 -1.160 1.00 86.81 227 LEU A C 1
ATOM 1767 O O . LEU A 1 227 ? -12.915 18.524 -2.033 1.00 86.81 227 LEU A O 1
ATOM 1771 N N . PRO A 1 228 ? -11.275 19.932 -1.468 1.00 87.50 228 PRO A N 1
ATOM 1772 C CA . PRO A 1 228 ? -11.120 20.479 -2.820 1.00 87.50 228 PRO A CA 1
ATOM 1773 C C . PRO A 1 228 ? -10.598 19.467 -3.853 1.00 87.50 228 PRO A C 1
ATOM 1775 O O . PRO A 1 228 ? -10.549 19.792 -5.029 1.00 87.50 228 PRO A O 1
ATOM 1778 N N . TYR A 1 229 ? -10.223 18.259 -3.435 1.00 90.56 229 TYR A N 1
ATOM 1779 C CA . TYR A 1 229 ? -9.754 17.155 -4.279 1.00 90.56 229 TYR A CA 1
ATOM 1780 C C . TYR A 1 229 ? -10.561 15.864 -4.058 1.00 90.56 229 TYR A C 1
ATOM 1782 O O . TYR A 1 229 ? -10.151 14.806 -4.522 1.00 90.56 229 TYR A O 1
ATOM 1790 N N . SER A 1 230 ? -11.690 15.917 -3.334 1.00 88.69 230 SER A N 1
ATOM 1791 C CA . SER A 1 230 ? -12.445 14.708 -2.965 1.00 88.69 230 SER A CA 1
ATOM 1792 C C . SER A 1 230 ? -13.265 14.100 -4.100 1.00 88.69 230 SER A C 1
ATOM 1794 O O . SER A 1 230 ? -13.669 12.951 -3.989 1.00 88.69 230 SER A O 1
ATOM 1796 N N . THR A 1 231 ? -13.528 14.841 -5.179 1.00 89.62 231 THR A N 1
ATOM 1797 C CA . THR A 1 231 ? -14.186 14.309 -6.380 1.00 89.62 231 THR A CA 1
ATOM 1798 C C . THR A 1 231 ? -13.332 14.579 -7.605 1.00 89.62 231 THR A C 1
ATOM 1800 O O . THR A 1 231 ? -12.538 15.526 -7.618 1.00 89.62 231 THR A O 1
ATOM 1803 N N . ARG A 1 232 ? -13.533 13.776 -8.651 1.00 89.62 232 ARG A N 1
ATOM 1804 C CA . ARG A 1 232 ? -12.826 13.912 -9.925 1.00 89.62 232 ARG A CA 1
ATOM 1805 C C . ARG A 1 232 ? -12.974 15.310 -10.524 1.00 89.62 232 ARG A C 1
ATOM 1807 O O . ARG A 1 232 ? -11.980 15.904 -10.910 1.00 89.62 232 ARG A O 1
ATOM 1814 N N . GLU A 1 233 ? -14.176 15.879 -10.513 1.00 89.19 233 GLU A N 1
ATOM 1815 C CA . GLU A 1 233 ? -14.465 17.207 -11.080 1.00 89.19 233 GLU A CA 1
ATOM 1816 C C . GLU A 1 233 ? -13.729 18.315 -10.323 1.00 89.19 233 GLU A C 1
ATOM 1818 O O . GLU A 1 233 ? -13.321 19.321 -10.897 1.00 89.19 233 GLU A O 1
ATOM 1823 N N . ARG A 1 234 ? -13.574 18.165 -9.005 1.00 91.94 234 ARG A N 1
ATOM 1824 C CA . ARG A 1 234 ? -12.831 19.133 -8.193 1.00 91.94 234 ARG A CA 1
ATOM 1825 C C . ARG A 1 234 ? -11.331 18.995 -8.411 1.00 91.94 234 ARG A C 1
ATOM 1827 O O . ARG A 1 234 ? -10.644 20.005 -8.542 1.00 91.94 234 ARG A O 1
ATOM 1834 N N . LEU A 1 235 ? -10.850 17.756 -8.478 1.00 92.88 235 LEU A N 1
ATOM 1835 C CA . LEU A 1 235 ? -9.457 17.455 -8.763 1.00 92.88 235 LEU A CA 1
ATOM 1836 C C . LEU A 1 235 ? -9.052 17.937 -10.162 1.00 92.88 235 LEU A C 1
ATOM 1838 O O . LEU A 1 235 ? -7.988 18.533 -10.294 1.00 92.88 235 LEU A O 1
ATOM 1842 N N . ASP A 1 236 ? -9.913 17.782 -11.169 1.00 92.56 236 ASP A N 1
ATOM 1843 C CA . ASP A 1 236 ? -9.679 18.274 -12.532 1.00 92.56 236 ASP A CA 1
ATOM 1844 C C . ASP A 1 236 ? -9.440 19.790 -12.548 1.00 92.56 236 ASP A C 1
ATOM 1846 O O . ASP A 1 236 ? -8.438 20.251 -13.092 1.00 92.56 236 ASP A O 1
ATOM 1850 N N . ARG A 1 237 ? -10.252 20.569 -11.818 1.00 93.00 237 ARG A N 1
ATOM 1851 C CA . ARG A 1 237 ? -10.013 22.016 -11.655 1.00 93.00 237 ARG A CA 1
ATOM 1852 C C . ARG A 1 237 ? -8.673 22.319 -10.990 1.00 93.00 237 ARG A C 1
ATOM 1854 O O . ARG A 1 237 ? -7.981 23.260 -11.382 1.00 93.00 237 ARG A O 1
ATOM 1861 N N . LEU A 1 238 ? -8.272 21.541 -9.983 1.00 93.75 238 LEU A N 1
ATOM 1862 C CA . LEU A 1 238 ? -6.964 21.728 -9.348 1.00 93.75 238 LEU A CA 1
ATOM 1863 C C . LEU A 1 238 ? -5.804 21.437 -10.305 1.00 93.75 238 LEU A C 1
ATOM 1865 O O . LEU A 1 238 ? -4.793 22.139 -10.239 1.00 93.75 238 LEU A O 1
ATOM 1869 N N . VAL A 1 239 ? -5.947 20.431 -11.169 1.00 93.38 239 VAL A N 1
ATOM 1870 C CA . VAL A 1 239 ? -4.932 20.026 -12.148 1.00 93.38 239 VAL A CA 1
ATOM 1871 C C . VAL A 1 239 ? -4.881 21.007 -13.320 1.00 93.38 239 VAL A C 1
ATOM 1873 O O . VAL A 1 239 ? -3.848 21.636 -13.547 1.00 93.38 239 VAL A O 1
ATOM 1876 N N . ARG A 1 240 ? -5.993 21.175 -14.044 1.00 92.00 240 ARG A N 1
ATOM 1877 C CA . ARG A 1 240 ? -6.047 21.900 -15.322 1.00 92.00 240 ARG A CA 1
ATOM 1878 C C . ARG A 1 240 ? -6.134 23.418 -15.154 1.00 92.00 240 ARG A C 1
ATOM 1880 O O . ARG A 1 240 ? -5.452 24.141 -15.874 1.00 92.00 240 ARG A O 1
ATOM 1887 N N . GLU A 1 241 ? -6.918 23.914 -14.193 1.00 92.06 241 GLU A N 1
ATOM 1888 C CA . GLU A 1 241 ? -7.145 25.363 -14.033 1.00 92.06 241 GLU A CA 1
ATOM 1889 C C . GLU A 1 241 ? -6.163 26.011 -13.052 1.00 92.06 241 GLU A C 1
ATOM 1891 O O . GLU A 1 241 ? -5.655 27.105 -13.294 1.00 92.06 241 GLU A O 1
ATOM 1896 N N . ARG A 1 242 ? -5.921 25.368 -11.901 1.00 89.38 242 ARG A N 1
ATOM 1897 C CA . ARG A 1 242 ? -5.193 25.990 -10.779 1.00 89.38 242 ARG A CA 1
ATOM 1898 C C . ARG A 1 242 ? -3.726 25.596 -10.692 1.00 89.38 242 ARG A C 1
ATOM 1900 O O . ARG A 1 242 ? -2.979 26.282 -9.999 1.00 89.38 242 ARG A O 1
ATOM 1907 N N . ARG A 1 243 ? -3.317 24.508 -11.354 1.00 90.62 243 ARG A N 1
ATOM 1908 C CA . ARG A 1 243 ? -1.963 23.931 -11.262 1.00 90.62 243 ARG A CA 1
ATOM 1909 C C . ARG A 1 243 ? -1.531 23.657 -9.808 1.00 90.62 243 ARG A C 1
ATOM 1911 O O . ARG A 1 243 ? -0.366 23.809 -9.451 1.00 90.62 243 ARG A O 1
ATOM 1918 N N . LEU A 1 244 ? -2.488 23.273 -8.958 1.00 91.06 244 LEU A N 1
ATOM 1919 C CA . LEU A 1 244 ? -2.289 22.944 -7.537 1.00 91.06 244 LEU A CA 1
ATOM 1920 C C . LEU A 1 244 ? -2.271 21.434 -7.267 1.00 91.06 244 LEU A C 1
ATOM 1922 O O . LEU A 1 244 ? -2.025 21.020 -6.134 1.00 91.06 244 LEU A O 1
ATOM 1926 N N . ALA A 1 245 ? -2.519 20.620 -8.290 1.00 93.06 245 ALA A N 1
ATOM 1927 C CA . ALA A 1 245 ? -2.388 19.172 -8.259 1.00 93.06 245 ALA A CA 1
ATOM 1928 C C . ALA A 1 245 ? -1.821 18.667 -9.594 1.00 93.06 245 ALA A C 1
ATOM 1930 O O . ALA A 1 245 ? -1.874 19.372 -10.601 1.00 93.06 245 ALA A O 1
ATOM 1931 N N . ASN A 1 246 ? -1.280 17.453 -9.604 1.00 94.06 246 ASN A N 1
ATOM 1932 C CA . ASN A 1 246 ? -0.877 16.748 -10.821 1.00 94.06 246 ASN A CA 1
ATOM 1933 C C . ASN A 1 246 ? -0.965 15.228 -10.597 1.00 94.06 246 ASN A C 1
ATOM 1935 O O . ASN A 1 246 ? -1.103 14.789 -9.452 1.00 94.06 246 ASN A O 1
ATOM 1939 N N . GLY A 1 247 ? -0.845 14.428 -11.659 1.00 94.56 247 GLY A N 1
ATOM 1940 C CA . GLY A 1 247 ? -0.582 12.992 -11.531 1.00 94.56 247 GLY A CA 1
ATOM 1941 C C . GLY A 1 247 ? 0.628 12.750 -10.623 1.00 94.56 247 GLY A C 1
ATOM 1942 O O . GLY A 1 247 ? 1.590 13.530 -10.630 1.00 94.56 247 GLY A O 1
ATOM 1943 N N . PHE A 1 248 ? 0.560 11.718 -9.785 1.00 93.12 248 PHE A N 1
ATOM 1944 C CA . PHE A 1 248 ? 1.583 11.464 -8.775 1.00 93.12 248 PHE A CA 1
ATOM 1945 C C . PHE A 1 248 ? 2.948 11.270 -9.440 1.00 93.12 248 PHE A C 1
ATOM 1947 O O . PHE A 1 248 ? 3.081 10.477 -10.368 1.00 93.12 248 PHE A O 1
ATOM 1954 N N . GLN A 1 249 ? 3.931 12.063 -9.002 1.00 87.69 249 GLN A N 1
ATOM 1955 C CA . GLN A 1 249 ? 5.321 12.076 -9.469 1.00 87.69 249 GLN A CA 1
ATOM 1956 C C . GLN A 1 249 ? 5.515 12.097 -10.998 1.00 87.69 249 GLN A C 1
ATOM 1958 O O . GLN A 1 249 ? 6.626 11.868 -11.468 1.00 87.69 249 GLN A O 1
ATOM 1963 N N . ILE A 1 250 ? 4.496 12.443 -11.794 1.00 87.56 250 ILE A N 1
ATOM 1964 C CA . ILE A 1 250 ? 4.539 12.319 -13.261 1.00 87.56 250 ILE A CA 1
ATOM 1965 C C . ILE A 1 250 ? 5.634 13.189 -13.898 1.00 87.56 250 ILE A C 1
ATOM 1967 O O . ILE A 1 250 ? 6.240 12.802 -14.888 1.00 87.56 250 ILE A O 1
ATOM 1971 N N . ASN A 1 251 ? 5.951 14.330 -13.280 1.00 86.12 251 ASN A N 1
ATOM 1972 C CA . ASN A 1 251 ? 7.014 15.228 -13.740 1.00 86.12 251 ASN A CA 1
ATOM 1973 C C . ASN A 1 251 ? 8.421 14.775 -13.305 1.00 86.12 251 ASN A C 1
ATOM 1975 O O . ASN A 1 251 ? 9.407 15.210 -13.888 1.00 86.12 251 ASN A O 1
ATOM 1979 N N . TYR A 1 252 ? 8.528 13.957 -12.254 1.00 82.75 252 TYR A N 1
ATOM 1980 C CA . TYR A 1 252 ? 9.806 13.523 -11.677 1.00 82.75 252 TYR A CA 1
ATOM 1981 C C . TYR A 1 252 ? 10.213 12.129 -12.166 1.00 82.75 252 TYR A C 1
ATOM 1983 O O . TYR A 1 252 ? 11.383 11.881 -12.469 1.00 82.75 252 TYR A O 1
ATOM 1991 N N . PHE A 1 253 ? 9.242 11.219 -12.256 1.00 82.50 253 PHE A N 1
ATOM 1992 C CA . PHE A 1 253 ? 9.444 9.837 -12.660 1.00 82.50 253 PHE A CA 1
ATOM 1993 C C . PHE A 1 253 ? 8.313 9.352 -13.584 1.00 82.50 253 PHE A C 1
ATOM 1995 O O . PHE A 1 253 ? 7.515 8.492 -13.209 1.00 82.50 253 PHE A O 1
ATOM 2002 N N . PRO A 1 254 ? 8.225 9.907 -14.810 1.00 86.06 254 PRO A N 1
ATOM 2003 C CA . PRO A 1 254 ? 7.129 9.622 -15.732 1.00 86.06 254 PRO A CA 1
ATOM 2004 C C . PRO A 1 254 ? 7.007 8.139 -16.082 1.00 86.06 254 PRO A C 1
ATOM 2006 O O . PRO A 1 254 ? 5.894 7.636 -16.146 1.00 86.06 254 PRO A O 1
ATOM 2009 N N . ILE A 1 255 ? 8.123 7.420 -16.239 1.00 84.44 255 ILE A N 1
ATOM 2010 C CA . ILE A 1 255 ? 8.121 5.994 -16.605 1.00 84.44 255 ILE A CA 1
ATOM 2011 C C . ILE A 1 255 ? 7.296 5.125 -15.635 1.00 84.44 255 ILE A C 1
ATOM 2013 O O . ILE A 1 255 ? 6.609 4.211 -16.074 1.00 84.44 255 ILE A O 1
ATOM 2017 N N . ALA A 1 256 ? 7.274 5.463 -14.341 1.00 87.69 256 ALA A N 1
ATOM 2018 C CA . ALA A 1 256 ? 6.551 4.700 -13.326 1.00 87.69 256 ALA A CA 1
ATOM 2019 C C . ALA A 1 256 ? 5.045 4.995 -13.266 1.00 87.69 256 ALA A C 1
ATOM 2021 O O . ALA A 1 256 ? 4.277 4.183 -12.748 1.00 87.69 256 ALA A O 1
ATOM 2022 N N . HIS A 1 257 ? 4.604 6.152 -13.768 1.00 91.19 257 HIS A N 1
ATOM 2023 C CA . HIS A 1 257 ? 3.244 6.651 -13.522 1.00 91.19 257 HIS A CA 1
ATOM 2024 C C . HIS A 1 257 ? 2.469 7.033 -14.785 1.00 91.19 257 HIS A C 1
ATOM 2026 O O . HIS A 1 257 ? 1.239 7.008 -14.764 1.00 91.19 257 HIS A O 1
ATOM 2032 N N . ALA A 1 258 ? 3.146 7.350 -15.889 1.00 91.25 258 ALA A N 1
ATOM 2033 C CA . ALA A 1 258 ? 2.521 7.637 -17.177 1.00 91.25 258 ALA A CA 1
ATOM 2034 C C . ALA A 1 258 ? 1.645 6.492 -17.717 1.00 91.25 258 ALA A C 1
ATOM 2036 O O . ALA A 1 258 ? 0.593 6.815 -18.273 1.00 91.25 258 ALA A O 1
ATOM 2037 N N . PRO A 1 259 ? 1.969 5.192 -17.508 1.00 92.44 259 PRO A N 1
ATOM 2038 C CA . PRO A 1 259 ? 1.121 4.103 -18.001 1.00 92.44 259 PRO A CA 1
ATOM 2039 C C . PRO A 1 259 ? -0.312 4.111 -17.441 1.00 92.44 259 PRO A C 1
ATOM 2041 O O . PRO A 1 259 ? -1.222 3.580 -18.069 1.00 92.44 259 PRO A O 1
ATOM 2044 N N . THR A 1 260 ? -0.558 4.780 -16.307 1.00 93.75 260 THR A N 1
ATOM 2045 C CA . THR A 1 260 ? -1.914 4.993 -15.767 1.00 93.75 260 THR A CA 1
ATOM 2046 C C . THR A 1 260 ? -2.796 5.845 -16.692 1.00 93.75 260 THR A C 1
ATOM 2048 O O . THR A 1 260 ? -4.017 5.780 -16.589 1.00 93.75 260 THR A O 1
ATOM 2051 N N . ASN A 1 261 ? -2.213 6.627 -17.607 1.00 93.38 261 ASN A N 1
ATOM 2052 C CA . ASN A 1 261 ? -2.913 7.492 -18.561 1.00 93.38 261 ASN A CA 1
ATOM 2053 C C . ASN A 1 261 ? -3.929 8.442 -17.891 1.00 93.38 261 ASN A C 1
ATOM 2055 O O . ASN A 1 261 ? -5.145 8.297 -18.014 1.00 93.38 261 ASN A O 1
ATOM 2059 N N . TYR A 1 262 ? -3.414 9.448 -17.179 1.00 93.56 262 TYR A N 1
ATOM 2060 C CA . TYR A 1 262 ? -4.232 10.445 -16.474 1.00 93.56 262 TYR A CA 1
ATOM 2061 C C . TYR A 1 262 ? -5.167 11.239 -17.398 1.00 93.56 262 TYR A C 1
ATOM 2063 O O . TYR A 1 262 ? -6.240 11.655 -16.970 1.00 93.56 262 TYR A O 1
ATOM 2071 N N . THR A 1 263 ? -4.789 11.425 -18.664 1.00 91.69 263 THR A N 1
ATOM 2072 C CA . THR A 1 263 ? -5.629 12.075 -19.677 1.00 91.69 263 THR A CA 1
ATOM 2073 C C . THR A 1 263 ? -6.925 11.289 -19.890 1.00 91.69 263 THR A C 1
ATOM 2075 O O . THR A 1 263 ? -8.011 11.843 -19.715 1.00 91.69 263 THR A O 1
ATOM 2078 N N . ALA A 1 264 ? -6.824 9.976 -20.133 1.00 90.62 264 ALA A N 1
ATOM 2079 C CA . ALA A 1 264 ? -7.985 9.095 -20.295 1.00 90.62 264 ALA A CA 1
ATOM 2080 C C . ALA A 1 264 ? -8.875 9.030 -19.041 1.00 90.62 264 ALA A C 1
ATOM 2082 O O . ALA A 1 264 ? -10.095 8.871 -19.153 1.00 90.62 264 ALA A O 1
ATOM 2083 N N . TRP A 1 265 ? -8.285 9.176 -17.851 1.00 92.12 265 TRP A N 1
ATOM 2084 C CA . TRP A 1 265 ? -9.030 9.212 -16.591 1.00 92.12 265 TRP A CA 1
ATOM 2085 C C . TRP A 1 265 ? -9.966 10.428 -16.479 1.00 92.12 265 TRP A C 1
ATOM 2087 O O . TRP A 1 265 ? -11.098 10.304 -15.999 1.00 92.12 265 TRP A O 1
ATOM 2097 N N . PHE A 1 266 ? -9.508 11.594 -16.947 1.00 89.88 266 PHE A N 1
ATOM 2098 C CA . PHE A 1 266 ? -10.298 12.828 -16.944 1.00 89.88 266 PHE A CA 1
ATOM 2099 C C . PHE A 1 266 ? -11.300 12.913 -18.107 1.00 89.88 266 PHE A C 1
ATOM 2101 O O . PHE A 1 266 ? -12.366 13.491 -17.926 1.00 89.88 266 PHE A O 1
ATOM 2108 N N . GLU A 1 267 ? -10.976 12.367 -19.283 1.00 82.88 267 GLU A N 1
ATOM 2109 C CA . GLU A 1 267 ? -11.712 12.658 -20.528 1.00 82.88 267 GLU A CA 1
ATOM 2110 C C . GLU A 1 267 ? -12.866 11.696 -20.845 1.00 82.88 267 GLU A C 1
ATOM 2112 O O . GLU A 1 267 ? -13.854 12.112 -21.445 1.00 82.88 267 GLU A O 1
ATOM 2117 N N . ASN A 1 268 ? -12.801 10.431 -20.419 1.00 64.31 268 ASN A N 1
ATOM 2118 C CA . ASN A 1 268 ? -13.837 9.453 -20.760 1.00 64.31 268 ASN A CA 1
ATOM 2119 C C . ASN A 1 268 ? -14.963 9.408 -19.703 1.00 64.31 268 ASN A C 1
ATOM 2121 O O . ASN A 1 268 ? -14.706 9.300 -18.497 1.00 64.31 268 ASN A O 1
ATOM 2125 N N . THR A 1 269 ? -16.222 9.426 -20.155 1.00 58.41 269 THR A N 1
ATOM 2126 C CA . THR A 1 269 ? -17.430 9.393 -19.311 1.00 58.41 269 THR A CA 1
ATOM 2127 C C . THR A 1 269 ? -17.482 8.160 -18.394 1.00 58.41 269 THR A C 1
ATOM 2129 O O . THR A 1 269 ? -16.940 7.097 -18.692 1.00 58.41 269 THR A O 1
ATOM 2132 N N . THR A 1 270 ? -18.073 8.351 -17.211 1.00 57.50 270 THR A N 1
ATOM 2133 C CA . THR A 1 270 ? -18.000 7.483 -16.015 1.00 57.50 270 THR A CA 1
ATOM 2134 C C . THR A 1 270 ? -19.049 6.371 -15.952 1.00 57.50 270 THR A C 1
ATOM 2136 O O . THR A 1 270 ? -19.147 5.688 -14.937 1.00 57.50 270 THR A O 1
ATOM 2139 N N . THR A 1 271 ? -19.879 6.202 -16.979 1.00 56.81 271 THR A N 1
ATOM 2140 C CA . THR A 1 271 ? -21.090 5.375 -16.885 1.00 56.81 271 THR A CA 1
ATOM 2141 C C . THR A 1 271 ? -20.981 4.088 -17.692 1.00 56.81 271 THR A C 1
ATOM 2143 O O . THR A 1 271 ? -20.613 4.120 -18.863 1.00 56.81 271 THR A O 1
ATOM 2146 N N . GLY A 1 272 ? -21.402 2.971 -17.096 1.00 63.09 272 GLY A N 1
ATOM 2147 C CA . GLY A 1 272 ? -21.577 1.696 -17.794 1.00 63.09 272 GLY A CA 1
ATOM 2148 C C . GLY A 1 272 ? -20.280 0.903 -17.973 1.00 63.09 272 GLY A C 1
ATOM 2149 O O . GLY A 1 272 ? -19.422 0.901 -17.097 1.00 63.09 272 GLY A O 1
ATOM 2150 N N . ALA A 1 273 ? -20.159 0.195 -19.099 1.00 58.56 273 ALA A N 1
ATOM 2151 C CA . ALA A 1 273 ? -19.052 -0.725 -19.381 1.00 58.56 273 ALA A CA 1
ATOM 2152 C C . ALA A 1 273 ? -17.670 -0.043 -19.514 1.00 58.56 273 ALA A C 1
ATOM 2154 O O . ALA A 1 273 ? -16.652 -0.721 -19.391 1.00 58.56 273 ALA A O 1
ATOM 2155 N N . ASP A 1 274 ? -17.636 1.282 -19.696 1.00 65.94 274 ASP A N 1
ATOM 2156 C CA . ASP A 1 274 ? -16.419 2.086 -19.887 1.00 65.94 274 ASP A CA 1
ATOM 2157 C C . ASP A 1 274 ? -15.903 2.739 -18.589 1.00 65.94 274 ASP A C 1
ATOM 2159 O O . ASP A 1 274 ? -15.055 3.638 -18.619 1.00 65.94 274 ASP A O 1
ATOM 2163 N N . SER A 1 275 ? -16.401 2.320 -17.420 1.00 80.62 275 SER A N 1
ATOM 2164 C CA . SER A 1 275 ? -15.975 2.842 -16.110 1.00 80.62 275 SER A CA 1
ATOM 2165 C C . SER A 1 275 ? -14.525 2.493 -15.745 1.00 80.62 275 SER A C 1
ATOM 2167 O O . SER A 1 275 ? -13.936 3.113 -14.854 1.00 80.62 275 SER A O 1
ATOM 2169 N N . THR A 1 276 ? -13.918 1.554 -16.477 1.00 91.25 276 THR A N 1
ATOM 2170 C CA . THR A 1 276 ? -12.508 1.173 -16.348 1.00 91.25 276 THR A CA 1
ATOM 2171 C C . THR A 1 276 ? -11.830 1.089 -17.713 1.00 91.25 276 THR A C 1
ATOM 2173 O O . THR A 1 276 ? -12.494 0.930 -18.733 1.00 91.25 276 THR A O 1
ATOM 2176 N N . TYR A 1 277 ? -10.502 1.184 -17.750 1.00 92.31 277 TYR A N 1
ATOM 2177 C CA . TYR A 1 277 ? -9.722 0.957 -18.970 1.00 92.31 277 TYR A CA 1
ATOM 2178 C C . TYR A 1 277 ? -8.442 0.190 -18.659 1.00 92.31 277 TYR A C 1
ATOM 2180 O O . TYR A 1 277 ? -7.843 0.367 -17.600 1.00 92.31 277 TYR A O 1
ATOM 2188 N N . ARG A 1 278 ? -8.022 -0.685 -19.573 1.00 91.94 278 ARG A N 1
ATOM 2189 C CA . ARG A 1 278 ? -6.777 -1.445 -19.421 1.00 91.94 278 ARG A CA 1
ATOM 2190 C C . ARG A 1 278 ? -5.577 -0.503 -19.547 1.00 91.94 278 ARG A C 1
ATOM 2192 O O . ARG A 1 278 ? -5.598 0.411 -20.372 1.00 91.94 278 ARG A O 1
ATOM 2199 N N . VAL A 1 279 ? -4.530 -0.742 -18.762 1.00 90.75 279 VAL A N 1
ATOM 2200 C CA . VAL A 1 279 ? -3.219 -0.116 -18.983 1.00 90.75 279 VAL A CA 1
ATOM 2201 C C . VAL A 1 279 ? -2.732 -0.533 -20.373 1.00 90.75 279 VAL A C 1
ATOM 2203 O O . VAL A 1 279 ? -2.602 -1.719 -20.668 1.00 90.75 279 VAL A O 1
ATOM 2206 N N . ALA A 1 280 ? -2.575 0.445 -21.263 1.00 66.50 280 ALA A N 1
ATOM 2207 C CA . ALA A 1 280 ? -2.473 0.224 -22.702 1.00 66.50 280 ALA A CA 1
ATOM 2208 C C . ALA A 1 280 ? -1.026 -0.028 -23.149 1.00 66.50 280 ALA A C 1
ATOM 2210 O O . ALA A 1 280 ? -0.448 0.797 -23.853 1.00 66.50 280 ALA A O 1
ATOM 2211 N N . THR A 1 281 ? -0.446 -1.157 -22.747 1.00 66.62 281 THR A N 1
ATOM 2212 C CA . THR A 1 281 ? 0.893 -1.563 -23.191 1.00 66.62 281 THR A CA 1
ATOM 2213 C C . THR A 1 281 ? 0.910 -3.036 -23.626 1.00 66.62 281 THR A C 1
ATOM 2215 O O . THR A 1 281 ? 0.322 -3.878 -22.946 1.00 66.62 281 THR A O 1
ATOM 2218 N N . PRO A 1 282 ? 1.542 -3.387 -24.768 1.00 74.19 282 PRO A N 1
ATOM 2219 C CA . PRO A 1 282 ? 1.691 -4.784 -25.199 1.00 74.19 282 PRO A CA 1
ATOM 2220 C C . PRO A 1 282 ? 2.544 -5.621 -24.238 1.00 74.19 282 PRO A C 1
ATOM 2222 O O . PRO A 1 282 ? 2.397 -6.838 -24.183 1.00 74.19 282 PRO A O 1
ATOM 2225 N N . LYS A 1 283 ? 3.441 -4.950 -23.509 1.00 87.81 283 LYS A N 1
ATOM 2226 C CA . LYS A 1 283 ? 4.366 -5.497 -22.514 1.00 87.81 283 LYS A CA 1
ATOM 2227 C C . LYS A 1 283 ? 4.165 -4.776 -21.183 1.00 87.81 283 LYS A C 1
ATOM 2229 O O . LYS A 1 283 ? 3.579 -3.695 -21.142 1.00 87.81 283 LYS A O 1
ATOM 2234 N N . HIS A 1 284 ? 4.639 -5.347 -20.084 1.00 92.06 284 HIS A N 1
ATOM 2235 C CA . HIS A 1 284 ? 4.502 -4.711 -18.774 1.00 92.06 284 HIS A CA 1
ATOM 2236 C C . HIS A 1 284 ? 5.457 -3.506 -18.654 1.00 92.06 284 HIS A C 1
ATOM 2238 O O . HIS A 1 284 ? 6.658 -3.681 -18.864 1.00 92.06 284 HIS A O 1
ATOM 2244 N N . PRO A 1 285 ? 5.007 -2.286 -18.298 1.00 91.69 285 PRO A N 1
ATOM 2245 C CA . PRO A 1 285 ? 5.904 -1.137 -18.247 1.00 91.69 285 PRO A CA 1
ATOM 2246 C C . PRO A 1 285 ? 6.954 -1.284 -17.141 1.00 91.69 285 PRO A C 1
ATOM 2248 O O . PRO A 1 285 ? 6.640 -1.538 -15.972 1.00 91.69 285 PRO A O 1
ATOM 2251 N N . TRP A 1 286 ? 8.221 -1.081 -17.499 1.00 88.81 286 TRP A N 1
ATOM 2252 C CA . TRP A 1 286 ? 9.321 -1.050 -16.544 1.00 88.81 286 TRP A CA 1
ATOM 2253 C C . TRP A 1 286 ? 9.090 0.053 -15.505 1.00 88.81 286 TRP A C 1
ATOM 2255 O O . TRP A 1 286 ? 8.678 1.158 -15.847 1.00 88.81 286 TRP A O 1
ATOM 2265 N N . TYR A 1 287 ? 9.346 -0.244 -14.231 1.00 89.50 287 TYR A N 1
ATOM 2266 C CA . TYR A 1 287 ? 9.068 0.645 -13.099 1.00 89.50 287 TYR A CA 1
ATOM 2267 C C . TYR A 1 287 ? 7.596 1.001 -12.833 1.00 89.50 287 TYR A C 1
ATOM 2269 O O . TYR A 1 287 ? 7.361 1.867 -11.992 1.00 89.50 287 TYR A O 1
ATOM 2277 N N . TYR A 1 288 ? 6.601 0.377 -13.480 1.00 92.88 288 TYR A N 1
ATOM 2278 C CA . TYR A 1 288 ? 5.200 0.731 -13.220 1.00 92.88 288 TYR A CA 1
ATOM 2279 C C . TYR A 1 288 ? 4.848 0.608 -11.727 1.00 92.88 288 TYR A C 1
ATOM 2281 O O . TYR A 1 288 ? 4.968 -0.466 -11.138 1.00 92.88 288 TYR A O 1
ATOM 2289 N N . GLU A 1 289 ? 4.416 1.716 -11.115 1.00 92.94 289 GLU A N 1
ATOM 2290 C CA . GLU A 1 289 ? 4.183 1.825 -9.667 1.00 92.94 289 GLU A CA 1
ATOM 2291 C C . GLU A 1 289 ? 2.774 2.376 -9.337 1.00 92.94 289 GLU A C 1
ATOM 2293 O O . GLU A 1 289 ? 2.636 3.479 -8.794 1.00 92.94 289 GLU A O 1
ATOM 2298 N N . PRO A 1 290 ? 1.694 1.656 -9.697 1.00 94.56 290 PRO A N 1
ATOM 2299 C CA . PRO A 1 290 ? 0.322 1.998 -9.328 1.00 94.56 290 PRO A CA 1
ATOM 2300 C C . PRO A 1 290 ? -0.029 1.629 -7.878 1.00 94.56 290 PRO A C 1
ATOM 2302 O O . PRO A 1 290 ? 0.654 0.846 -7.217 1.00 94.56 290 PRO A O 1
ATOM 2305 N N . TYR A 1 291 ? -1.182 2.123 -7.423 1.00 96.75 291 TYR A N 1
ATOM 2306 C CA . TYR A 1 291 ? -1.906 1.571 -6.275 1.00 96.75 291 TYR A CA 1
ATOM 2307 C C . TYR A 1 291 ? -2.951 0.598 -6.800 1.00 96.75 291 TYR A C 1
ATOM 2309 O O . TYR A 1 291 ? -3.724 0.962 -7.684 1.00 96.75 291 TYR A O 1
ATOM 2317 N N . VAL A 1 292 ? -2.967 -0.636 -6.300 1.00 97.25 292 VAL A N 1
ATOM 2318 C CA . VAL A 1 292 ? -3.796 -1.706 -6.870 1.00 97.25 292 VAL A CA 1
ATOM 2319 C C . VAL A 1 292 ? -4.682 -2.365 -5.831 1.00 97.25 292 VAL A C 1
ATOM 2321 O O . VAL A 1 292 ? -4.260 -2.636 -4.707 1.00 97.25 292 VAL A O 1
ATOM 2324 N N . ILE A 1 293 ? -5.906 -2.659 -6.253 1.00 97.88 293 ILE A N 1
ATOM 2325 C CA . ILE A 1 293 ? -6.837 -3.546 -5.574 1.00 97.88 293 ILE A CA 1
ATOM 2326 C C . ILE A 1 293 ? -6.746 -4.907 -6.245 1.00 97.88 293 ILE A C 1
ATOM 2328 O O . ILE A 1 293 ? -6.904 -5.028 -7.462 1.00 97.88 293 ILE A O 1
ATOM 2332 N N . VAL A 1 294 ? -6.530 -5.934 -5.439 1.00 96.12 294 VAL A N 1
ATOM 2333 C CA . VAL A 1 294 ? -6.555 -7.328 -5.876 1.00 96.12 294 VAL A CA 1
ATOM 2334 C C . VAL A 1 294 ? -7.522 -8.115 -5.010 1.00 96.12 294 VAL A C 1
ATOM 2336 O O . VAL A 1 294 ? -7.878 -7.714 -3.899 1.00 96.12 294 VAL A O 1
ATOM 2339 N N . ARG A 1 295 ? -7.958 -9.261 -5.520 1.00 94.44 295 ARG A N 1
ATOM 2340 C CA . ARG A 1 295 ? -8.654 -10.248 -4.701 1.00 94.44 295 ARG A CA 1
ATOM 2341 C C . ARG A 1 295 ? -7.728 -10.787 -3.622 1.00 94.44 295 ARG A C 1
ATOM 2343 O O . ARG A 1 295 ? -6.593 -11.143 -3.920 1.00 94.44 295 ARG A O 1
ATOM 2350 N N . ALA A 1 296 ? -8.227 -10.857 -2.393 1.00 93.56 296 ALA A N 1
ATOM 2351 C CA . ALA A 1 296 ? -7.445 -11.261 -1.232 1.00 93.56 296 ALA A CA 1
ATOM 2352 C C . ALA A 1 296 ? -6.879 -12.681 -1.377 1.00 93.56 296 ALA A C 1
ATOM 2354 O O . ALA A 1 296 ? -5.719 -12.910 -1.053 1.00 93.56 296 ALA A O 1
ATOM 2355 N N . ASP A 1 297 ? -7.662 -13.605 -1.942 1.00 90.06 297 ASP A N 1
ATOM 2356 C CA . ASP A 1 297 ? -7.257 -14.994 -2.183 1.00 90.06 297 ASP A CA 1
ATOM 2357 C C . ASP A 1 297 ? -6.251 -15.156 -3.331 1.00 90.06 297 ASP A C 1
ATOM 2359 O O . ASP A 1 297 ? -5.624 -16.201 -3.450 1.00 90.06 297 ASP A O 1
ATOM 2363 N N . LEU A 1 298 ? -6.074 -14.125 -4.164 1.00 91.19 298 LEU A N 1
ATOM 2364 C CA . LEU A 1 298 ? -5.079 -14.092 -5.239 1.00 91.19 298 LEU A CA 1
ATOM 2365 C C . LEU A 1 298 ? -3.905 -13.150 -4.937 1.00 91.19 298 LEU A C 1
ATOM 2367 O O . LEU A 1 298 ? -2.995 -13.027 -5.757 1.00 91.19 298 LEU A O 1
ATOM 2371 N N . ALA A 1 299 ? -3.934 -12.445 -3.804 1.00 91.12 299 ALA A N 1
ATOM 2372 C CA . ALA A 1 299 ? -2.952 -11.426 -3.480 1.00 91.12 299 ALA A CA 1
ATOM 2373 C C . ALA A 1 299 ? -1.588 -12.069 -3.203 1.00 91.12 299 ALA A C 1
ATOM 2375 O O . ALA A 1 299 ? -1.427 -12.842 -2.258 1.00 91.12 299 ALA A O 1
ATOM 2376 N N . LEU A 1 300 ? -0.580 -11.700 -3.990 1.00 93.25 300 LEU A N 1
ATOM 2377 C CA . LEU A 1 300 ? 0.798 -12.112 -3.735 1.00 93.25 300 LEU A CA 1
ATOM 2378 C C . LEU A 1 300 ? 1.362 -11.330 -2.537 1.00 93.25 300 LEU A C 1
ATOM 2380 O O . LEU A 1 300 ? 0.923 -10.203 -2.278 1.00 93.25 300 LEU A O 1
ATOM 2384 N N . PRO A 1 301 ? 2.260 -11.914 -1.732 1.00 93.50 301 PRO A N 1
ATOM 2385 C CA . PRO A 1 301 ? 3.014 -11.146 -0.750 1.00 93.50 301 PRO A CA 1
ATOM 2386 C C . PRO A 1 301 ? 4.061 -10.276 -1.460 1.00 93.50 301 PRO A C 1
ATOM 2388 O O . PRO A 1 301 ? 4.491 -10.562 -2.575 1.00 93.50 301 PRO A O 1
ATOM 2391 N N . PHE A 1 302 ? 4.475 -9.199 -0.806 1.00 93.94 302 PHE A N 1
ATOM 2392 C CA . PHE A 1 302 ? 5.632 -8.413 -1.203 1.00 93.94 302 PHE A CA 1
ATOM 2393 C C . PHE A 1 302 ? 6.916 -9.181 -0.893 1.00 93.94 302 PHE A C 1
ATOM 2395 O O . PHE A 1 302 ? 7.031 -9.801 0.167 1.00 93.94 302 PHE A O 1
ATOM 2402 N N . ASP A 1 303 ? 7.907 -9.073 -1.778 1.00 92.06 303 ASP A N 1
ATOM 2403 C CA . ASP A 1 303 ? 9.244 -9.611 -1.536 1.00 92.06 303 ASP A CA 1
ATOM 2404 C C . ASP A 1 303 ? 9.933 -8.821 -0.410 1.00 92.06 303 ASP A C 1
ATOM 2406 O O . ASP A 1 303 ? 10.241 -7.632 -0.542 1.00 92.06 303 ASP A O 1
ATOM 2410 N N . GLU A 1 304 ? 10.136 -9.483 0.726 1.00 91.56 304 GLU A N 1
ATOM 2411 C CA . GLU A 1 304 ? 10.672 -8.878 1.946 1.00 91.56 304 GLU A CA 1
ATOM 2412 C C . GLU A 1 304 ? 12.176 -8.609 1.896 1.00 91.56 304 GLU A C 1
ATOM 2414 O O . GLU A 1 304 ? 12.698 -7.966 2.808 1.00 91.56 304 GLU A O 1
ATOM 2419 N N . SER A 1 305 ? 12.866 -9.056 0.839 1.00 88.19 305 SER A N 1
ATOM 2420 C CA . SER A 1 305 ? 14.243 -8.626 0.576 1.00 88.19 305 SER A CA 1
ATOM 2421 C C . SER A 1 305 ? 14.314 -7.118 0.329 1.00 88.19 305 SER A C 1
ATOM 2423 O O . SER A 1 305 ? 15.290 -6.480 0.716 1.00 88.19 305 SER A O 1
ATOM 2425 N N . PHE A 1 306 ? 13.262 -6.513 -0.232 1.00 88.75 306 PHE A N 1
ATOM 2426 C CA . PHE A 1 306 ? 13.180 -5.066 -0.397 1.00 88.75 306 PHE A CA 1
ATOM 2427 C C . PHE A 1 306 ? 12.785 -4.395 0.923 1.00 88.75 306 PHE A C 1
ATOM 2429 O O . PHE A 1 306 ? 11.648 -4.495 1.399 1.00 88.75 306 PHE A O 1
ATOM 2436 N N . VAL A 1 307 ? 13.733 -3.650 1.479 1.00 86.50 307 VAL A N 1
ATOM 2437 C CA . VAL A 1 307 ? 13.574 -2.823 2.680 1.00 86.50 307 VAL A CA 1
ATOM 2438 C C . VAL A 1 307 ? 13.722 -1.352 2.309 1.00 86.50 307 VAL A C 1
ATOM 2440 O O . VAL A 1 307 ? 14.212 -1.018 1.233 1.00 86.50 307 VAL A O 1
ATOM 2443 N N . GLN A 1 308 ? 13.311 -0.448 3.196 1.00 80.12 308 GLN A N 1
ATOM 2444 C CA . GLN A 1 308 ? 13.334 0.993 2.934 1.00 80.12 308 GLN A CA 1
ATOM 2445 C C . GLN A 1 308 ? 12.484 1.383 1.701 1.00 80.12 308 GLN A C 1
ATOM 2447 O O . GLN A 1 308 ? 11.712 0.595 1.155 1.00 80.12 308 GLN A O 1
ATOM 2452 N N . TYR A 1 309 ? 12.556 2.644 1.279 1.00 72.56 309 TYR A N 1
ATOM 2453 C CA . TYR A 1 309 ? 11.919 3.128 0.055 1.00 72.56 309 TYR A CA 1
ATOM 2454 C C . TYR A 1 309 ? 12.742 2.784 -1.188 1.00 72.56 309 TYR A C 1
ATOM 2456 O O . TYR A 1 309 ? 13.955 2.944 -1.170 1.00 72.56 309 TYR A O 1
ATOM 2464 N N . GLY A 1 310 ? 12.064 2.431 -2.284 1.00 76.75 310 GLY A N 1
ATOM 2465 C CA . GLY A 1 310 ? 12.667 2.238 -3.607 1.00 76.75 310 GLY A CA 1
ATOM 2466 C C . GLY A 1 310 ? 12.464 0.819 -4.131 1.00 76.75 310 GLY A C 1
ATOM 2467 O O . GLY A 1 310 ? 12.718 -0.145 -3.420 1.00 76.75 310 GLY A O 1
ATOM 2468 N N . PHE A 1 311 ? 11.960 0.696 -5.359 1.00 85.19 311 PHE A N 1
ATOM 2469 C CA . PHE A 1 311 ? 11.622 -0.558 -6.056 1.00 85.19 311 PHE A CA 1
ATOM 2470 C C . PHE A 1 311 ? 10.675 -1.538 -5.322 1.00 85.19 311 PHE A C 1
ATOM 2472 O O . PHE A 1 311 ? 10.218 -2.496 -5.921 1.00 85.19 311 PHE A O 1
ATOM 2479 N N . ASN A 1 312 ? 10.307 -1.284 -4.066 1.00 87.94 312 ASN A N 1
ATOM 2480 C CA . ASN A 1 312 ? 9.532 -2.191 -3.221 1.00 87.94 312 ASN A CA 1
ATOM 2481 C C . ASN A 1 312 ? 8.091 -2.459 -3.712 1.00 87.94 312 ASN A C 1
ATOM 2483 O O . ASN A 1 312 ? 7.646 -3.601 -3.690 1.00 87.94 312 ASN A O 1
ATOM 2487 N N . LYS A 1 313 ? 7.355 -1.437 -4.173 1.00 91.19 313 LYS A N 1
ATOM 2488 C CA . LYS A 1 313 ? 6.033 -1.595 -4.808 1.00 91.19 313 LYS A CA 1
ATOM 2489 C C . LYS A 1 313 ? 6.161 -2.009 -6.267 1.00 91.19 313 LYS A C 1
ATOM 2491 O O . LYS A 1 313 ? 5.318 -2.737 -6.774 1.00 91.19 313 LYS A O 1
ATOM 2496 N N . ILE A 1 314 ? 7.226 -1.557 -6.918 1.00 92.19 314 ILE A N 1
ATOM 2497 C CA . ILE A 1 314 ? 7.524 -1.879 -8.310 1.00 92.19 314 ILE A CA 1
ATOM 2498 C C . ILE A 1 314 ? 7.761 -3.383 -8.466 1.00 92.19 314 ILE A C 1
ATOM 2500 O O . ILE A 1 314 ? 7.155 -3.993 -9.339 1.00 92.19 314 ILE A O 1
ATOM 2504 N N . SER A 1 315 ? 8.567 -4.003 -7.597 1.00 92.62 315 SER A N 1
ATOM 2505 C CA . SER A 1 315 ? 8.796 -5.452 -7.604 1.00 92.62 315 SER A CA 1
ATOM 2506 C C . SER A 1 315 ? 7.504 -6.229 -7.377 1.00 92.62 315 SER A C 1
ATOM 2508 O O . SER A 1 315 ? 7.243 -7.188 -8.094 1.00 92.62 315 SER A O 1
ATOM 2510 N N . PHE A 1 316 ? 6.646 -5.773 -6.462 1.00 95.12 316 PHE A N 1
ATOM 2511 C CA . PHE A 1 316 ? 5.322 -6.361 -6.255 1.00 95.12 316 PHE A CA 1
ATOM 2512 C C . PHE A 1 316 ? 4.442 -6.293 -7.512 1.00 95.12 316 PHE A C 1
ATOM 2514 O O . PHE A 1 316 ? 3.836 -7.289 -7.899 1.00 95.12 316 PHE A O 1
ATOM 2521 N N . VAL A 1 317 ? 4.393 -5.144 -8.188 1.00 95.50 317 VAL A N 1
ATOM 2522 C CA . VAL A 1 317 ? 3.606 -4.970 -9.418 1.00 95.50 317 VAL A CA 1
ATOM 2523 C C . VAL A 1 317 ? 4.197 -5.772 -10.585 1.00 95.50 317 VAL A C 1
ATOM 2525 O O . VAL A 1 317 ? 3.441 -6.373 -11.347 1.00 95.50 317 VAL A O 1
ATOM 2528 N N . HIS A 1 318 ? 5.525 -5.846 -10.702 1.00 94.19 318 HIS A N 1
ATOM 2529 C CA . HIS A 1 318 ? 6.207 -6.726 -11.657 1.00 94.19 318 HIS A CA 1
ATOM 2530 C C . HIS A 1 318 ? 5.876 -8.194 -11.412 1.00 94.19 318 HIS A C 1
ATOM 2532 O O . HIS A 1 318 ? 5.593 -8.923 -12.356 1.00 94.19 318 HIS A O 1
ATOM 2538 N N . GLU A 1 319 ? 5.857 -8.626 -10.156 1.00 94.38 319 GLU A N 1
ATOM 2539 C CA . GLU A 1 319 ? 5.545 -10.008 -9.826 1.00 94.38 319 GLU A CA 1
ATOM 2540 C C . GLU A 1 319 ? 4.063 -10.348 -10.058 1.00 94.38 319 GLU A C 1
ATOM 2542 O O . GLU A 1 319 ? 3.750 -11.444 -10.524 1.00 94.38 319 GLU A O 1
ATOM 2547 N N . LEU A 1 320 ? 3.140 -9.404 -9.832 1.00 94.69 320 LEU A N 1
ATOM 2548 C CA . LEU A 1 320 ? 1.750 -9.559 -10.272 1.00 94.69 320 LEU A CA 1
ATOM 2549 C C . LEU A 1 320 ? 1.675 -9.764 -11.793 1.00 94.69 320 LEU A C 1
ATOM 2551 O O . LEU A 1 320 ? 0.998 -10.687 -12.248 1.00 94.69 320 LEU A O 1
ATOM 2555 N N . ALA A 1 321 ? 2.391 -8.958 -12.580 1.00 93.94 321 ALA A N 1
ATOM 2556 C CA . ALA A 1 321 ? 2.435 -9.116 -14.034 1.00 93.94 321 ALA A CA 1
ATOM 2557 C C . ALA A 1 321 ? 3.006 -10.489 -14.442 1.00 93.94 321 ALA A C 1
ATOM 2559 O O . ALA A 1 321 ? 2.384 -11.200 -15.229 1.00 93.94 321 ALA A O 1
ATOM 2560 N N . ALA A 1 322 ? 4.116 -10.915 -13.828 1.00 92.88 322 ALA A N 1
ATOM 2561 C CA . ALA A 1 322 ? 4.723 -12.235 -14.026 1.00 92.88 322 ALA A CA 1
ATOM 2562 C C . ALA A 1 322 ? 3.779 -13.395 -13.649 1.00 92.88 322 ALA A C 1
ATOM 2564 O O . ALA A 1 322 ? 3.801 -14.465 -14.257 1.00 92.88 322 ALA A O 1
ATOM 2565 N N . ALA A 1 323 ? 2.896 -13.185 -12.672 1.00 91.56 323 ALA A N 1
ATOM 2566 C CA . ALA A 1 323 ? 1.851 -14.133 -12.297 1.00 91.56 323 ALA A CA 1
ATOM 2567 C C . ALA A 1 323 ? 0.600 -14.085 -13.203 1.00 91.56 323 ALA A C 1
ATOM 2569 O O . ALA A 1 323 ? -0.382 -14.773 -12.906 1.00 91.56 323 ALA A O 1
ATOM 2570 N N . GLY A 1 324 ? 0.621 -13.298 -14.285 1.00 90.44 324 GLY A N 1
ATOM 2571 C CA . GLY A 1 324 ? -0.441 -13.212 -15.289 1.00 90.44 324 GLY A CA 1
ATOM 2572 C C . GLY A 1 324 ? -1.573 -12.243 -14.943 1.00 90.44 324 GLY A C 1
ATOM 2573 O O . GLY A 1 324 ? -2.712 -12.476 -15.356 1.00 90.44 324 GLY A O 1
ATOM 2574 N N . PHE A 1 325 ? -1.303 -11.204 -14.142 1.00 92.31 325 PHE A N 1
ATOM 2575 C CA . PHE A 1 325 ? -2.289 -10.161 -13.856 1.00 92.31 325 PHE A CA 1
ATOM 2576 C C . PHE A 1 325 ? -2.356 -9.097 -14.956 1.00 92.31 325 PHE A C 1
ATOM 2578 O O . PHE A 1 325 ? -1.344 -8.510 -15.326 1.00 92.31 325 PHE A O 1
ATOM 2585 N N . ASP A 1 326 ? -3.578 -8.765 -15.370 1.00 91.31 326 ASP A N 1
ATOM 2586 C CA . ASP A 1 326 ? -3.887 -7.579 -16.166 1.00 91.31 326 ASP A CA 1
ATOM 2587 C C . ASP A 1 326 ? -4.313 -6.399 -15.284 1.00 91.31 326 ASP A C 1
ATOM 2589 O O . ASP A 1 326 ? -5.062 -6.555 -14.315 1.00 91.31 326 ASP A O 1
ATOM 2593 N N . PHE A 1 327 ? -3.892 -5.190 -15.659 1.00 94.88 327 PHE A N 1
ATOM 2594 C CA . PHE A 1 327 ? -4.158 -3.967 -14.902 1.00 94.88 327 PHE A CA 1
ATOM 2595 C C . PHE A 1 327 ? -5.249 -3.125 -15.563 1.00 94.88 327 PHE A C 1
ATOM 2597 O O . PHE A 1 327 ? -5.141 -2.746 -16.730 1.00 94.88 327 PHE A O 1
ATOM 2604 N N . HIS A 1 328 ? -6.288 -2.795 -14.797 1.00 95.00 328 HIS A N 1
ATOM 2605 C CA . HIS A 1 328 ? -7.400 -1.946 -15.225 1.00 95.00 328 HIS A CA 1
ATOM 2606 C C . HIS A 1 328 ? -7.516 -0.731 -14.314 1.00 95.00 328 HIS A C 1
ATOM 2608 O O . HIS A 1 328 ? -7.630 -0.888 -13.108 1.00 95.00 328 HIS A O 1
ATOM 2614 N N . VAL A 1 329 ? -7.525 0.478 -14.858 1.00 95.44 329 VAL A N 1
ATOM 2615 C CA . VAL A 1 329 ? -7.670 1.715 -14.083 1.00 95.44 329 VAL A CA 1
ATOM 2616 C C . VAL A 1 329 ? -9.147 2.013 -13.841 1.00 95.44 329 VAL A C 1
ATOM 2618 O O . VAL A 1 329 ? -9.920 2.053 -14.797 1.00 95.44 329 VAL A O 1
ATOM 2621 N N . THR A 1 330 ? -9.545 2.236 -12.582 1.00 94.25 330 THR A N 1
ATOM 2622 C CA . THR A 1 330 ? -10.902 2.707 -12.240 1.00 94.25 330 THR A CA 1
ATOM 2623 C C . THR A 1 330 ? -11.029 4.220 -12.393 1.00 94.25 330 THR A C 1
ATOM 2625 O O . THR A 1 330 ? -10.119 4.983 -12.061 1.00 94.25 330 THR A O 1
ATOM 2628 N N . LYS A 1 331 ? -12.198 4.669 -12.860 1.00 91.50 331 LYS A N 1
ATOM 2629 C CA . LYS A 1 331 ? -12.589 6.086 -12.860 1.00 91.50 331 LYS A CA 1
ATOM 2630 C C . LYS A 1 331 ? -13.396 6.504 -11.632 1.00 91.50 331 LYS A C 1
ATOM 2632 O O . LYS A 1 331 ? -13.612 7.695 -11.426 1.00 91.50 331 LYS A O 1
ATOM 2637 N N . ASN A 1 332 ? -13.823 5.539 -10.821 1.00 92.12 332 ASN A N 1
ATOM 2638 C CA . ASN A 1 332 ? -14.703 5.747 -9.674 1.00 92.12 332 ASN A CA 1
ATOM 2639 C C . ASN A 1 332 ? -13.949 5.847 -8.341 1.00 92.12 332 ASN A C 1
ATOM 2641 O O . ASN A 1 332 ? -14.572 5.932 -7.285 1.00 92.12 332 ASN A O 1
ATOM 2645 N N . ALA A 1 333 ? -12.618 5.861 -8.371 1.00 93.50 333 ALA A N 1
ATOM 2646 C CA . ALA A 1 333 ? -11.789 6.196 -7.224 1.00 93.50 333 ALA A CA 1
ATOM 2647 C C . ALA A 1 333 ? -10.473 6.843 -7.665 1.00 93.50 333 ALA A C 1
ATOM 2649 O O . ALA A 1 333 ? -10.012 6.651 -8.790 1.00 93.50 333 ALA A O 1
ATOM 2650 N N . HIS A 1 334 ? -9.848 7.574 -6.750 1.00 95.56 334 HIS A N 1
ATOM 2651 C CA . HIS A 1 334 ? -8.491 8.093 -6.883 1.00 95.56 334 HIS A CA 1
ATOM 2652 C C . HIS A 1 334 ? -7.838 8.205 -5.513 1.00 95.56 334 HIS A C 1
ATOM 2654 O O . HIS A 1 334 ? -8.513 8.312 -4.492 1.00 95.56 334 HIS A O 1
ATOM 2660 N N . THR A 1 335 ? -6.511 8.201 -5.484 1.00 95.88 335 THR A N 1
ATOM 2661 C CA . THR A 1 335 ? -5.743 8.439 -4.264 1.00 95.88 335 THR A CA 1
ATOM 2662 C C . THR A 1 335 ? -4.910 9.706 -4.389 1.00 95.88 335 THR A C 1
ATOM 2664 O O . THR A 1 335 ? -4.448 10.056 -5.475 1.00 95.88 335 THR A O 1
ATOM 2667 N N . VAL A 1 336 ? -4.746 10.438 -3.292 1.00 94.31 336 VAL A N 1
ATOM 2668 C CA . VAL A 1 336 ? -4.028 11.715 -3.262 1.00 94.31 336 VAL A CA 1
ATOM 2669 C C . VAL A 1 336 ? -2.937 11.660 -2.207 1.00 94.31 336 VAL A C 1
ATOM 2671 O O . VAL A 1 336 ? -3.211 11.411 -1.037 1.00 94.31 336 VAL A O 1
ATOM 2674 N N . HIS A 1 337 ? -1.704 11.953 -2.611 1.00 91.81 337 HIS A N 1
ATOM 2675 C CA . HIS A 1 337 ? -0.588 12.170 -1.702 1.00 91.81 337 HIS A CA 1
ATOM 2676 C C . HIS A 1 337 ? -0.786 13.502 -0.972 1.00 91.81 337 HIS A C 1
ATOM 2678 O O . HIS A 1 337 ? -0.526 14.575 -1.534 1.00 91.81 337 HIS A O 1
ATOM 2684 N N . THR A 1 338 ? -1.276 13.444 0.266 1.00 77.88 338 THR A N 1
ATOM 2685 C CA . THR A 1 338 ? -1.572 14.642 1.062 1.00 77.88 338 THR A CA 1
ATOM 2686 C C . THR A 1 338 ? -0.401 15.040 1.950 1.00 77.88 338 THR A C 1
ATOM 2688 O O . THR A 1 338 ? -0.276 16.212 2.303 1.00 77.88 338 THR A O 1
ATOM 2691 N N . ASN A 1 339 ? 0.525 14.136 2.258 1.00 73.56 339 ASN A N 1
ATOM 2692 C CA . ASN A 1 339 ? 1.672 14.438 3.109 1.00 73.56 339 ASN A CA 1
ATOM 2693 C C . ASN A 1 339 ? 2.940 14.754 2.294 1.00 73.56 339 ASN A C 1
ATOM 2695 O O . ASN A 1 339 ? 3.921 14.016 2.312 1.00 73.56 339 ASN A O 1
ATOM 2699 N N . THR A 1 340 ? 2.922 15.861 1.543 1.00 61.59 340 THR A N 1
ATOM 2700 C CA . THR A 1 340 ? 4.061 16.273 0.709 1.00 61.59 340 THR A CA 1
ATOM 2701 C C . THR A 1 340 ? 5.216 16.774 1.5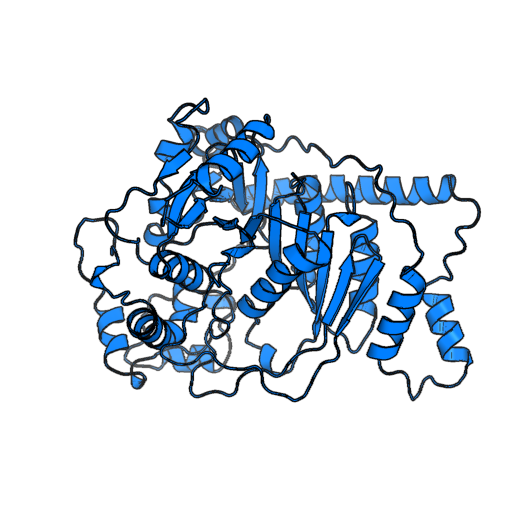77 1.00 61.59 340 THR A C 1
ATOM 2703 O O . THR A 1 340 ? 5.265 17.939 1.981 1.00 61.59 340 THR A O 1
ATOM 2706 N N . HIS A 1 341 ? 6.172 15.895 1.859 1.00 53.72 341 HIS A N 1
ATOM 2707 C CA . HIS A 1 341 ? 7.434 16.301 2.467 1.00 53.72 341 HIS A CA 1
ATOM 2708 C C . HIS A 1 341 ? 8.337 16.923 1.406 1.00 53.72 341 HIS A C 1
ATOM 2710 O O . HIS A 1 341 ? 8.524 16.327 0.344 1.00 53.72 341 HIS A O 1
ATOM 2716 N N . PRO A 1 342 ? 8.953 18.085 1.669 1.00 40.22 342 PRO A N 1
ATOM 2717 C CA . PRO A 1 342 ? 10.078 18.566 0.882 1.00 40.22 342 PRO A CA 1
ATOM 2718 C C . PRO A 1 342 ? 11.339 17.747 1.214 1.00 40.22 342 PRO A C 1
ATOM 2720 O O . PRO A 1 342 ? 12.369 18.303 1.576 1.00 40.22 342 PRO A O 1
ATOM 2723 N N . THR A 1 343 ? 11.286 16.415 1.148 1.00 43.44 343 THR A N 1
ATOM 2724 C CA . THR A 1 343 ? 12.458 15.567 1.388 1.00 43.44 343 THR A CA 1
ATOM 2725 C C . THR A 1 343 ? 13.049 15.089 0.071 1.00 43.44 343 THR A C 1
ATOM 2727 O O . THR A 1 343 ? 12.437 14.375 -0.721 1.00 43.44 343 THR A O 1
ATOM 2730 N N . ARG A 1 344 ? 14.299 15.501 -0.156 1.00 44.16 344 ARG A N 1
ATOM 2731 C CA . ARG A 1 344 ? 15.184 14.924 -1.165 1.00 44.16 344 ARG A CA 1
ATOM 2732 C C . ARG A 1 344 ? 15.508 13.497 -0.727 1.00 44.16 344 ARG A C 1
ATOM 2734 O O . ARG A 1 344 ? 16.032 13.316 0.365 1.00 44.16 344 ARG A O 1
ATOM 2741 N N . ALA A 1 345 ? 15.256 12.528 -1.603 1.00 42.34 345 ALA A N 1
ATOM 2742 C CA . ALA A 1 345 ? 15.738 11.140 -1.578 1.00 42.34 345 ALA A CA 1
ATOM 2743 C C . ALA A 1 345 ? 17.019 10.884 -0.764 1.00 42.34 345 ALA A C 1
ATOM 2745 O O . ALA A 1 345 ? 17.107 9.947 0.022 1.00 42.34 345 ALA A O 1
ATOM 2746 N N . MET A 1 346 ? 18.011 11.751 -0.967 1.00 39.12 346 MET A N 1
ATOM 2747 C CA . MET A 1 346 ? 19.354 11.620 -0.421 1.00 39.12 346 MET A CA 1
ATOM 2748 C C . MET A 1 346 ? 19.505 12.024 1.050 1.00 39.12 346 MET A C 1
ATOM 2750 O O . MET A 1 346 ? 20.539 11.722 1.628 1.00 39.12 346 MET A O 1
ATOM 2754 N N . ALA A 1 347 ? 18.533 12.700 1.669 1.00 41.25 347 ALA A N 1
ATOM 2755 C CA . ALA A 1 347 ? 18.659 13.127 3.068 1.00 41.25 347 ALA A CA 1
ATOM 2756 C C . ALA A 1 347 ? 18.637 11.946 4.059 1.00 41.25 347 ALA A C 1
ATOM 2758 O O . ALA A 1 347 ? 19.182 12.067 5.155 1.00 41.25 347 ALA A O 1
ATOM 2759 N N . ASN A 1 348 ? 18.049 10.812 3.652 1.00 45.50 348 ASN A N 1
ATOM 2760 C CA . ASN A 1 348 ? 17.904 9.611 4.481 1.00 45.50 348 ASN A CA 1
ATOM 2761 C C . ASN A 1 348 ? 18.983 8.549 4.218 1.00 45.50 348 ASN A C 1
ATOM 2763 O O . ASN A 1 348 ? 19.127 7.630 5.015 1.00 45.50 348 ASN A O 1
ATOM 2767 N N . MET A 1 349 ? 19.747 8.655 3.125 1.00 49.88 349 MET A N 1
ATOM 2768 C CA . MET A 1 349 ? 20.970 7.870 2.959 1.00 49.88 349 MET A CA 1
ATOM 2769 C C . MET A 1 349 ? 22.076 8.591 3.731 1.00 49.88 349 MET A C 1
ATOM 2771 O O . MET A 1 349 ? 22.714 9.495 3.208 1.00 49.88 349 MET A O 1
ATOM 2775 N N . GLN A 1 350 ? 22.267 8.249 4.999 1.00 51.66 350 GLN A N 1
ATOM 2776 C CA . GLN A 1 350 ? 23.386 8.739 5.805 1.00 51.66 350 GLN A CA 1
ATOM 2777 C C . GLN A 1 350 ? 24.302 7.567 6.168 1.00 51.66 350 GLN A C 1
ATOM 2779 O O . GLN A 1 350 ? 23.896 6.409 6.114 1.00 51.66 350 GLN A O 1
ATOM 2784 N N . GLY A 1 351 ? 25.555 7.860 6.513 1.00 57.94 351 GLY A N 1
ATOM 2785 C CA . GLY A 1 351 ? 26.493 6.850 7.005 1.00 57.94 351 GLY A CA 1
ATOM 2786 C C . GLY A 1 351 ? 27.266 6.082 5.926 1.00 57.94 351 GLY A C 1
ATOM 2787 O O . GLY A 1 351 ? 27.452 6.546 4.798 1.00 57.94 351 GLY A O 1
ATOM 2788 N N . GLN A 1 352 ? 27.784 4.916 6.320 1.00 57.66 352 GLN A N 1
ATOM 2789 C CA . GLN A 1 352 ? 28.778 4.144 5.563 1.00 57.66 352 GLN A CA 1
ATOM 2790 C C . GLN A 1 352 ? 28.241 3.608 4.227 1.00 57.66 352 GLN A C 1
ATOM 2792 O O . GLN A 1 352 ? 28.996 3.547 3.258 1.00 57.66 352 GLN A O 1
ATOM 2797 N N . ASP A 1 353 ? 26.941 3.317 4.128 1.00 55.22 353 ASP A N 1
ATOM 2798 C CA . ASP A 1 353 ? 26.325 2.806 2.896 1.00 55.22 353 ASP A CA 1
ATOM 2799 C C . ASP A 1 353 ? 26.305 3.847 1.770 1.00 55.22 353 ASP A C 1
ATOM 2801 O O . ASP A 1 353 ? 26.623 3.523 0.626 1.00 55.22 353 ASP A O 1
ATOM 2805 N N . LEU A 1 354 ? 26.012 5.119 2.077 1.00 57.94 354 LEU A N 1
ATOM 2806 C CA . LEU A 1 354 ? 26.088 6.195 1.081 1.00 57.94 354 LEU A CA 1
ATOM 2807 C C . LEU A 1 354 ? 27.537 6.448 0.645 1.00 57.94 354 LEU A C 1
ATOM 2809 O O . LEU A 1 354 ? 27.791 6.720 -0.529 1.00 57.94 354 LEU A O 1
ATOM 2813 N N . ALA A 1 355 ? 28.488 6.366 1.579 1.00 62.16 355 ALA A N 1
ATOM 2814 C CA . ALA A 1 355 ? 29.907 6.510 1.270 1.00 62.16 355 ALA A CA 1
ATOM 2815 C C . ALA A 1 355 ? 30.391 5.378 0.350 1.00 62.16 355 ALA A C 1
ATOM 2817 O O . ALA A 1 355 ? 31.032 5.651 -0.665 1.00 62.16 355 ALA A O 1
ATOM 2818 N N . ARG A 1 356 ? 30.004 4.130 0.645 1.00 60.03 356 ARG A N 1
ATOM 2819 C CA . ARG A 1 356 ? 30.294 2.951 -0.183 1.00 60.03 356 ARG A CA 1
ATOM 2820 C C . ARG A 1 356 ? 29.668 3.068 -1.574 1.00 60.03 356 ARG A C 1
ATOM 2822 O O . ARG A 1 356 ? 30.363 2.850 -2.560 1.00 60.03 356 ARG A O 1
ATOM 2829 N N . CYS A 1 357 ? 28.409 3.506 -1.653 1.00 61.03 357 CYS A N 1
ATOM 2830 C CA . CYS A 1 357 ? 27.734 3.817 -2.914 1.00 61.03 357 CYS A CA 1
ATOM 2831 C C . CYS A 1 357 ? 28.510 4.841 -3.748 1.00 61.03 357 CYS A C 1
ATOM 2833 O O . CYS A 1 357 ? 28.741 4.619 -4.927 1.00 61.03 357 CYS A O 1
ATOM 2835 N N . ARG A 1 358 ? 28.907 5.975 -3.156 1.00 60.47 358 ARG A N 1
ATOM 2836 C CA . ARG A 1 358 ? 29.583 7.070 -3.877 1.00 60.47 358 ARG A CA 1
ATOM 2837 C C . ARG A 1 358 ? 31.006 6.730 -4.314 1.00 60.47 358 ARG A C 1
ATOM 2839 O O . ARG A 1 358 ? 31.482 7.310 -5.282 1.00 60.47 358 ARG A O 1
ATOM 2846 N N . ALA A 1 359 ? 31.684 5.839 -3.595 1.00 63.38 359 ALA A N 1
ATOM 2847 C CA . ALA A 1 359 ? 33.059 5.446 -3.887 1.00 63.38 359 ALA A CA 1
ATOM 2848 C C . ALA A 1 359 ? 33.173 4.383 -4.996 1.00 63.38 359 ALA A C 1
ATOM 2850 O O . ALA A 1 359 ? 34.273 4.141 -5.489 1.00 63.38 359 ALA A O 1
ATOM 2851 N N . HIS A 1 360 ? 32.071 3.733 -5.386 1.00 62.28 360 HIS A N 1
ATOM 2852 C CA . HIS A 1 360 ? 32.112 2.651 -6.364 1.00 62.28 360 HIS A CA 1
ATOM 2853 C C . HIS A 1 360 ? 32.235 3.190 -7.808 1.00 62.28 360 HIS A C 1
ATOM 2855 O O . HIS A 1 360 ? 31.427 4.032 -8.202 1.00 62.28 360 HIS A O 1
ATOM 2861 N N . PRO A 1 361 ? 33.162 2.687 -8.648 1.00 56.59 361 PRO A N 1
ATOM 2862 C CA . PRO A 1 361 ? 33.376 3.197 -10.011 1.00 56.59 361 PRO A CA 1
ATOM 2863 C C . PRO A 1 361 ? 32.149 3.101 -10.930 1.00 56.59 361 PRO A C 1
ATOM 2865 O O . PRO A 1 361 ? 31.976 3.925 -11.821 1.00 56.59 361 PRO A O 1
ATOM 2868 N N . ALA A 1 362 ? 31.283 2.110 -10.696 1.00 55.09 362 ALA A N 1
ATOM 2869 C CA . ALA A 1 362 ? 30.022 1.925 -11.423 1.00 55.09 362 ALA A CA 1
ATOM 2870 C C . ALA A 1 362 ? 28.824 2.689 -10.818 1.00 55.09 362 ALA A C 1
ATOM 2872 O O . ALA A 1 362 ? 27.678 2.473 -11.216 1.00 55.09 362 ALA A O 1
ATOM 2873 N N . ALA A 1 363 ? 29.047 3.545 -9.817 1.00 56.31 363 ALA A N 1
ATOM 2874 C CA . ALA A 1 363 ? 27.974 4.306 -9.200 1.00 56.31 363 ALA A CA 1
ATOM 2875 C C . ALA A 1 363 ? 27.368 5.312 -10.176 1.00 56.31 363 ALA A C 1
ATOM 2877 O O . ALA A 1 363 ? 28.054 6.146 -10.762 1.00 56.31 363 ALA A O 1
ATOM 2878 N N . SER A 1 364 ? 26.047 5.254 -10.329 1.00 52.69 364 SER A N 1
ATOM 2879 C CA . SER A 1 364 ? 25.327 6.273 -11.080 1.00 52.69 364 SER A CA 1
ATOM 2880 C C . SER A 1 364 ? 25.254 7.567 -10.266 1.00 52.69 364 SER A C 1
ATOM 2882 O O . SER A 1 364 ? 24.899 7.539 -9.090 1.00 52.69 364 SER A O 1
ATOM 2884 N N . ASN A 1 365 ? 25.487 8.710 -10.918 1.00 49.84 365 ASN A N 1
ATOM 2885 C CA . ASN A 1 365 ? 25.208 10.037 -10.350 1.00 49.84 365 ASN A CA 1
ATOM 2886 C C . ASN A 1 365 ? 23.692 10.330 -10.224 1.00 49.84 365 ASN A C 1
ATOM 2888 O O . ASN A 1 365 ? 23.294 11.385 -9.729 1.00 49.84 365 ASN A O 1
ATOM 2892 N N . ASP A 1 366 ? 22.834 9.414 -10.688 1.00 47.75 366 ASP A N 1
ATOM 2893 C CA . ASP A 1 366 ? 21.375 9.505 -10.652 1.00 47.75 366 ASP A CA 1
ATOM 2894 C C . ASP A 1 366 ? 20.801 8.890 -9.359 1.00 47.75 366 ASP A C 1
ATOM 2896 O O . ASP A 1 366 ? 20.337 7.751 -9.325 1.00 47.75 366 ASP A O 1
ATOM 2900 N N . PHE A 1 367 ? 20.823 9.662 -8.271 1.00 50.44 367 PHE A N 1
ATOM 2901 C CA . PHE A 1 367 ? 20.372 9.253 -6.929 1.00 50.44 367 PHE A CA 1
ATOM 2902 C C . PHE A 1 367 ? 18.853 9.403 -6.690 1.00 50.44 367 PHE A C 1
ATOM 2904 O O . PHE A 1 367 ? 18.418 9.728 -5.579 1.00 50.44 367 PHE A O 1
ATOM 2911 N N . ARG A 1 368 ? 18.009 9.232 -7.715 1.00 53.47 368 ARG A N 1
ATOM 2912 C CA . ARG A 1 368 ? 16.542 9.257 -7.528 1.00 53.47 368 ARG A CA 1
ATOM 2913 C C . ARG A 1 368 ? 16.101 8.118 -6.584 1.00 53.47 368 ARG A C 1
ATOM 2915 O O . ARG A 1 368 ? 16.660 7.027 -6.656 1.00 53.47 368 ARG A O 1
ATOM 2922 N N . ILE A 1 369 ? 15.088 8.355 -5.725 1.00 49.41 369 ILE A N 1
ATOM 2923 C CA . ILE A 1 369 ? 14.553 7.409 -4.696 1.00 49.41 369 ILE A CA 1
ATOM 2924 C C . ILE A 1 369 ? 14.358 5.981 -5.227 1.00 49.41 369 ILE A C 1
ATOM 2926 O O . ILE A 1 369 ? 14.549 5.015 -4.492 1.00 49.41 369 ILE A O 1
ATOM 2930 N N . ALA A 1 370 ? 14.016 5.835 -6.508 1.00 50.03 370 ALA A N 1
ATOM 2931 C CA . ALA A 1 370 ? 13.818 4.542 -7.151 1.00 50.03 370 ALA A CA 1
ATOM 2932 C C . ALA A 1 370 ? 15.059 3.627 -7.103 1.00 50.03 370 ALA A C 1
ATOM 2934 O O . ALA A 1 370 ? 14.903 2.410 -7.175 1.00 50.03 370 ALA A O 1
ATOM 2935 N N . ARG A 1 371 ? 16.272 4.183 -6.930 1.00 55.38 371 ARG A N 1
ATOM 2936 C CA . ARG A 1 371 ? 17.531 3.430 -7.026 1.00 55.38 371 ARG A CA 1
ATOM 2937 C C . ARG A 1 371 ? 18.024 2.763 -5.743 1.00 55.38 371 ARG A C 1
ATOM 2939 O O . ARG A 1 371 ? 18.941 1.949 -5.805 1.00 55.38 371 ARG A O 1
ATOM 2946 N N . VAL A 1 372 ? 17.413 3.057 -4.596 1.00 61.12 372 VAL A N 1
ATOM 2947 C CA . VAL A 1 372 ? 17.830 2.515 -3.288 1.00 61.12 372 VAL A CA 1
ATOM 2948 C C . VAL A 1 372 ? 17.655 0.989 -3.218 1.00 61.12 372 VAL A C 1
ATOM 2950 O O . VAL A 1 372 ? 18.513 0.303 -2.671 1.00 61.12 372 VAL A O 1
ATOM 2953 N N . GLY A 1 373 ? 16.607 0.452 -3.852 1.00 65.06 373 GLY A N 1
ATOM 2954 C CA . GLY A 1 373 ? 16.347 -0.991 -3.953 1.00 65.06 373 GLY A CA 1
ATOM 2955 C C . GLY A 1 373 ? 17.054 -1.695 -5.119 1.00 65.06 373 GLY A C 1
ATOM 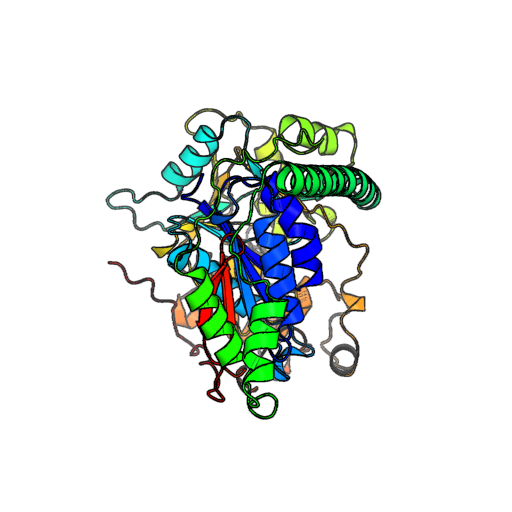2956 O O . GLY A 1 373 ? 16.813 -2.877 -5.349 1.00 65.06 373 GLY A O 1
ATOM 2957 N N . HIS A 1 374 ? 17.907 -1.008 -5.891 1.00 75.06 374 HIS A N 1
ATOM 2958 C CA . HIS A 1 374 ? 18.489 -1.597 -7.104 1.00 75.06 374 HIS A CA 1
ATOM 2959 C C . HIS A 1 374 ? 19.415 -2.791 -6.850 1.00 75.06 374 HIS A C 1
ATOM 2961 O O . HIS A 1 374 ? 19.636 -3.576 -7.765 1.00 75.06 374 HIS A O 1
ATOM 2967 N N . SER A 1 375 ? 19.948 -2.942 -5.639 1.00 75.00 375 SER A N 1
ATOM 2968 C CA . SER A 1 375 ? 20.734 -4.120 -5.252 1.00 75.00 375 SER A CA 1
ATOM 2969 C C . SER A 1 375 ? 19.939 -5.415 -5.285 1.00 75.00 375 SER A C 1
ATOM 2971 O O . SER A 1 375 ? 20.494 -6.456 -5.610 1.00 75.00 375 SER A O 1
ATOM 2973 N N . CYS A 1 376 ? 18.639 -5.356 -5.010 1.00 82.06 376 CYS A N 1
ATOM 2974 C CA . CYS A 1 376 ? 17.770 -6.524 -5.068 1.00 82.06 376 CYS A CA 1
ATOM 2975 C C . CYS A 1 376 ? 17.322 -6.854 -6.504 1.00 82.06 376 CYS A C 1
ATOM 2977 O O . CYS A 1 376 ? 16.856 -7.964 -6.745 1.00 82.06 376 CYS A O 1
ATOM 2979 N N . ILE A 1 377 ? 17.443 -5.923 -7.466 1.00 86.62 377 ILE A N 1
ATOM 2980 C CA . ILE A 1 377 ? 16.888 -6.097 -8.822 1.00 86.62 377 ILE A CA 1
ATOM 2981 C C . ILE A 1 377 ? 17.468 -7.321 -9.545 1.00 86.62 377 ILE A C 1
ATOM 2983 O O . ILE A 1 377 ? 16.662 -8.085 -10.072 1.00 86.62 377 ILE A O 1
ATOM 2987 N N . PRO A 1 378 ? 18.796 -7.564 -9.581 1.00 87.69 378 PRO A N 1
ATOM 2988 C CA . PRO A 1 378 ? 19.332 -8.728 -10.287 1.00 87.69 378 PRO A CA 1
ATOM 2989 C C . PRO A 1 378 ? 18.792 -10.055 -9.746 1.00 87.69 378 PRO A C 1
ATOM 2991 O O . PRO A 1 378 ? 18.262 -10.862 -10.507 1.00 87.69 378 PRO A O 1
ATOM 2994 N N . ALA A 1 379 ? 18.847 -10.251 -8.425 1.00 87.94 379 ALA A N 1
ATOM 2995 C CA . ALA A 1 379 ? 18.314 -11.448 -7.779 1.00 87.94 379 ALA A CA 1
ATOM 2996 C C . ALA A 1 379 ? 16.797 -11.585 -7.989 1.00 87.94 379 ALA A C 1
ATOM 2998 O O . ALA A 1 379 ? 16.307 -12.679 -8.267 1.00 87.94 379 ALA A O 1
ATOM 2999 N N . PHE A 1 380 ? 16.056 -10.476 -7.913 1.00 91.12 380 PHE A N 1
ATOM 3000 C CA . PHE A 1 380 ? 14.624 -10.438 -8.197 1.00 91.12 380 PHE A CA 1
ATOM 3001 C C . PHE A 1 380 ? 14.309 -10.859 -9.639 1.00 91.12 380 PHE A C 1
ATOM 3003 O O . PHE A 1 380 ? 13.470 -11.732 -9.836 1.00 91.12 380 PHE A O 1
ATOM 3010 N N . LEU A 1 381 ? 14.988 -10.299 -10.646 1.00 92.75 381 LEU A N 1
ATOM 3011 C CA . LEU A 1 381 ? 14.734 -10.621 -12.054 1.00 92.75 381 LEU A CA 1
ATOM 3012 C C . LEU A 1 381 ? 15.093 -12.072 -12.388 1.00 92.75 381 LEU A C 1
ATOM 3014 O O . LEU A 1 381 ? 14.283 -12.750 -13.011 1.00 92.75 381 LEU A O 1
ATOM 3018 N N . ARG A 1 382 ? 16.228 -12.588 -11.892 1.00 92.12 382 ARG A N 1
ATOM 3019 C CA . ARG A 1 382 ? 16.578 -14.017 -12.031 1.00 92.12 382 ARG A CA 1
ATOM 3020 C C . ARG A 1 382 ? 15.507 -14.924 -11.423 1.00 92.12 382 ARG A C 1
ATOM 3022 O O . ARG A 1 382 ? 15.181 -15.971 -11.979 1.00 92.12 382 ARG A O 1
ATOM 3029 N N . ARG A 1 383 ? 14.927 -14.508 -10.292 1.00 92.38 383 ARG A N 1
ATOM 3030 C CA . ARG A 1 383 ? 13.824 -15.226 -9.649 1.00 92.38 383 ARG A CA 1
ATOM 3031 C C . ARG A 1 383 ? 12.548 -15.172 -10.477 1.00 92.38 383 ARG A C 1
ATOM 3033 O O . ARG A 1 383 ? 11.877 -16.191 -10.596 1.00 92.38 383 ARG A O 1
ATOM 3040 N N . MET A 1 384 ? 12.211 -14.017 -11.049 1.00 94.00 384 MET A N 1
ATOM 3041 C CA . MET A 1 384 ? 11.045 -13.877 -11.926 1.00 94.00 384 MET A CA 1
ATOM 3042 C C . MET A 1 384 ? 11.175 -14.749 -13.178 1.00 94.00 384 MET A C 1
ATOM 3044 O O . MET A 1 384 ? 10.234 -15.463 -13.525 1.00 94.00 384 MET A O 1
ATOM 3048 N N . GLU A 1 385 ? 12.357 -14.769 -13.789 1.00 95.25 385 GLU A N 1
ATOM 3049 C CA . GLU A 1 385 ? 12.663 -15.624 -14.933 1.00 95.25 385 GLU A CA 1
ATOM 3050 C C . GLU A 1 385 ? 12.543 -17.104 -14.562 1.00 95.25 385 GLU A C 1
ATOM 3052 O O . GLU A 1 385 ? 11.793 -17.838 -15.199 1.00 95.25 385 GLU A O 1
ATOM 3057 N N . CYS A 1 386 ? 13.192 -17.546 -13.482 1.00 94.88 386 CYS A N 1
ATOM 3058 C CA . CYS A 1 386 ? 13.158 -18.958 -13.106 1.00 94.88 386 CYS A CA 1
ATOM 3059 C C . CYS A 1 386 ? 11.763 -19.431 -12.659 1.00 94.88 386 CYS A C 1
ATOM 3061 O O . CYS A 1 386 ? 11.325 -20.527 -13.005 1.00 94.88 386 CYS A O 1
ATOM 3063 N N . ALA A 1 387 ? 11.060 -18.619 -11.865 1.00 93.56 387 ALA A N 1
ATOM 3064 C CA . ALA A 1 387 ? 9.800 -19.011 -11.241 1.00 93.56 387 ALA A CA 1
ATOM 3065 C C . ALA A 1 387 ? 8.593 -18.824 -12.178 1.00 93.56 387 ALA A C 1
ATOM 3067 O O . ALA A 1 387 ? 7.633 -19.591 -12.108 1.00 93.56 387 ALA A O 1
ATOM 3068 N N . TYR A 1 388 ? 8.616 -17.813 -13.050 1.00 92.94 388 TYR A N 1
ATOM 3069 C CA . TYR A 1 388 ? 7.473 -17.441 -13.891 1.00 92.94 388 TYR A CA 1
ATOM 3070 C C . TYR A 1 388 ? 7.764 -17.486 -15.395 1.00 92.94 388 TYR A C 1
ATOM 3072 O O . TYR A 1 388 ? 6.819 -17.394 -16.174 1.00 92.94 388 TYR A O 1
ATOM 3080 N N . GLY A 1 389 ? 9.024 -17.634 -15.815 1.00 94.50 389 GLY A N 1
ATOM 3081 C CA . GLY A 1 389 ? 9.426 -17.445 -17.212 1.00 94.50 389 GLY A CA 1
ATOM 3082 C C . GLY A 1 389 ? 9.374 -15.981 -17.656 1.00 94.50 389 GLY A C 1
ATOM 3083 O O . GLY A 1 389 ? 9.292 -15.725 -18.849 1.00 94.50 389 GLY A O 1
ATOM 3084 N N . PHE A 1 390 ? 9.364 -15.036 -16.709 1.00 94.12 390 PHE A N 1
ATOM 3085 C CA . PHE A 1 390 ? 9.211 -13.605 -16.974 1.00 94.12 390 PHE A CA 1
ATOM 3086 C C . PHE A 1 390 ? 10.582 -12.937 -17.122 1.00 94.12 390 PHE A C 1
ATOM 3088 O O . PHE A 1 390 ? 11.370 -12.903 -16.175 1.00 94.12 390 PHE A O 1
ATOM 3095 N N . THR A 1 391 ? 10.864 -12.413 -18.310 1.00 94.94 391 THR A N 1
ATOM 3096 C CA . THR A 1 391 ? 12.186 -11.956 -18.757 1.00 94.94 391 THR A CA 1
ATOM 3097 C C . THR A 1 391 ? 12.205 -10.455 -19.066 1.00 94.94 391 THR A C 1
ATOM 3099 O O . THR A 1 391 ? 11.196 -9.757 -18.959 1.00 94.94 391 THR A O 1
ATOM 3102 N N . LEU A 1 392 ? 13.362 -9.930 -19.492 1.00 93.25 392 LEU A N 1
ATOM 3103 C CA . LEU A 1 392 ? 13.452 -8.553 -19.990 1.00 93.25 392 LEU A CA 1
ATOM 3104 C C . LEU A 1 392 ? 12.608 -8.324 -21.255 1.00 93.25 392 LEU A C 1
ATOM 3106 O O . LEU A 1 392 ? 12.193 -7.192 -21.497 1.00 93.25 392 LEU A O 1
ATOM 3110 N N . ASP A 1 393 ? 12.315 -9.373 -22.029 1.00 92.06 393 ASP A N 1
ATOM 3111 C CA . ASP A 1 393 ? 11.487 -9.267 -23.231 1.00 92.06 393 ASP A CA 1
ATOM 3112 C C . ASP A 1 393 ? 10.003 -9.068 -22.910 1.00 92.06 393 ASP A C 1
ATOM 3114 O O . ASP A 1 393 ? 9.262 -8.599 -23.773 1.00 92.06 393 ASP A O 1
ATOM 3118 N N . ASP A 1 394 ? 9.570 -9.333 -21.679 1.00 92.44 394 ASP A N 1
ATOM 3119 C CA . ASP A 1 394 ? 8.202 -9.080 -21.213 1.00 92.44 394 ASP A CA 1
ATOM 3120 C C . ASP A 1 394 ? 8.000 -7.637 -20.717 1.00 92.44 394 ASP A C 1
ATOM 3122 O O . ASP A 1 394 ? 6.878 -7.228 -20.397 1.00 92.44 394 ASP A O 1
ATOM 3126 N N . LEU A 1 395 ? 9.080 -6.848 -20.667 1.00 91.38 395 LEU A N 1
ATOM 3127 C CA . LEU A 1 395 ? 9.095 -5.482 -20.158 1.00 91.38 395 LEU A CA 1
ATOM 3128 C C . LEU A 1 395 ? 9.128 -4.438 -21.283 1.00 91.38 395 LEU A C 1
ATOM 3130 O O . LEU A 1 395 ? 9.796 -4.595 -22.304 1.00 91.38 395 LEU A O 1
ATOM 3134 N N . GLU A 1 396 ? 8.421 -3.326 -21.075 1.00 89.75 396 GLU A N 1
ATOM 3135 C CA . GLU A 1 396 ? 8.515 -2.130 -21.915 1.00 89.75 396 GLU A CA 1
ATOM 3136 C C . GLU A 1 396 ? 9.373 -1.064 -21.233 1.00 89.75 396 GLU A C 1
ATOM 3138 O O . GLU A 1 396 ? 9.018 -0.531 -20.177 1.00 89.75 396 GLU A O 1
ATOM 3143 N N . PHE A 1 397 ? 10.491 -0.709 -21.859 1.00 85.56 397 PHE A N 1
ATOM 3144 C CA . PHE A 1 397 ? 11.376 0.341 -21.375 1.00 85.56 397 PHE A CA 1
ATOM 3145 C C . PHE A 1 397 ? 11.004 1.681 -22.035 1.00 85.56 397 PHE A C 1
ATOM 3147 O O . PHE A 1 397 ? 10.923 1.797 -23.249 1.00 85.56 397 PHE A O 1
ATOM 3154 N N . GLY A 1 398 ? 10.762 2.731 -21.247 1.00 70.00 398 GLY A N 1
ATOM 3155 C CA . GLY A 1 398 ? 10.771 4.114 -21.751 1.00 70.00 398 GLY A CA 1
ATOM 3156 C C . GLY A 1 398 ? 9.541 4.621 -22.520 1.00 70.00 398 GLY A C 1
ATOM 3157 O O . GLY A 1 398 ? 9.605 5.733 -23.036 1.00 70.00 398 GLY A O 1
ATOM 3158 N N . GLY A 1 399 ? 8.429 3.879 -22.577 1.00 61.88 399 GLY A N 1
ATOM 3159 C CA . GLY A 1 399 ? 7.164 4.350 -23.177 1.00 61.88 399 GLY A CA 1
ATOM 3160 C C . GLY A 1 399 ? 7.208 4.579 -24.694 1.00 61.88 399 GLY A C 1
ATOM 3161 O O . GLY A 1 399 ? 6.299 5.191 -25.254 1.00 61.88 399 GLY A O 1
ATOM 3162 N N . VAL A 1 400 ? 8.275 4.116 -25.350 1.00 62.62 400 VAL A N 1
ATOM 3163 C CA . VAL A 1 400 ? 8.388 4.004 -26.804 1.00 62.62 400 VAL A CA 1
ATOM 3164 C C . VAL A 1 400 ? 8.447 2.515 -27.117 1.00 62.62 400 VAL A C 1
ATOM 3166 O O . VAL A 1 400 ? 9.200 1.774 -26.483 1.00 62.62 400 VAL A O 1
ATOM 3169 N N . SER A 1 401 ? 7.660 2.076 -28.099 1.00 67.50 401 SER A N 1
ATOM 3170 C CA . SER A 1 401 ? 7.599 0.666 -28.480 1.00 67.50 401 SER A CA 1
ATOM 3171 C C . SER A 1 401 ? 8.997 0.124 -28.806 1.00 67.50 401 SER A C 1
ATOM 3173 O O . SER A 1 401 ? 9.716 0.703 -29.620 1.00 67.50 401 SER A O 1
ATOM 3175 N N . ASN A 1 402 ? 9.355 -0.998 -28.176 1.00 72.31 402 ASN A N 1
ATOM 3176 C CA . ASN A 1 402 ? 10.613 -1.729 -28.371 1.00 72.31 402 ASN A CA 1
ATOM 3177 C C . ASN A 1 402 ? 11.898 -0.972 -27.992 1.00 72.31 402 ASN A C 1
ATOM 31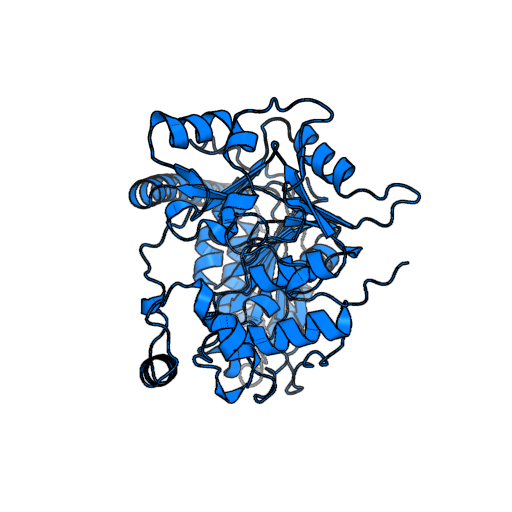79 O O . ASN A 1 402 ? 12.956 -1.268 -28.551 1.00 72.31 402 ASN A O 1
ATOM 3183 N N . ALA A 1 403 ? 11.857 -0.024 -27.048 1.00 82.81 403 ALA A N 1
ATOM 3184 C CA . ALA A 1 403 ? 13.111 0.518 -26.527 1.00 82.81 403 ALA A CA 1
ATOM 3185 C C . ALA A 1 403 ? 13.925 -0.589 -25.815 1.00 82.81 403 ALA A C 1
ATOM 3187 O O . ALA A 1 403 ? 13.340 -1.410 -25.097 1.00 82.81 403 ALA A O 1
ATOM 3188 N N . PRO A 1 404 ? 15.258 -0.626 -25.994 1.00 86.88 404 PRO A N 1
ATOM 3189 C CA . PRO A 1 404 ? 16.099 -1.641 -25.370 1.00 86.88 404 PRO A CA 1
ATOM 3190 C C . PRO A 1 404 ? 16.184 -1.454 -23.843 1.00 86.88 404 PRO A C 1
ATOM 3192 O O . PRO A 1 404 ? 16.000 -0.334 -23.346 1.00 86.88 404 PRO A O 1
ATOM 3195 N N . PRO A 1 405 ? 16.509 -2.521 -23.086 1.00 88.44 405 PRO A N 1
ATOM 3196 C CA . PRO A 1 405 ? 16.838 -2.399 -21.671 1.00 88.44 405 PRO A CA 1
ATOM 3197 C C . PRO A 1 405 ? 17.979 -1.388 -21.449 1.00 88.44 405 PRO A C 1
ATOM 3199 O O . PRO A 1 405 ? 18.924 -1.362 -22.238 1.00 88.44 405 PRO A O 1
ATOM 3202 N N . PRO A 1 406 ? 17.943 -0.569 -20.381 1.00 84.50 406 PRO A N 1
ATOM 3203 C CA . PRO A 1 406 ? 19.015 0.380 -20.091 1.00 84.50 406 PRO A CA 1
ATOM 3204 C C . PRO A 1 406 ? 20.369 -0.308 -19.863 1.00 84.50 406 PRO A C 1
ATOM 3206 O O . PRO A 1 406 ? 20.440 -1.278 -19.109 1.00 84.50 406 PRO A O 1
ATOM 3209 N N . ASP A 1 407 ? 21.455 0.257 -20.398 1.00 82.38 407 ASP A N 1
ATOM 3210 C CA . ASP A 1 407 ? 22.814 -0.299 -20.256 1.00 82.38 407 ASP A CA 1
ATOM 3211 C C . ASP A 1 407 ? 23.231 -0.511 -18.791 1.00 82.38 407 ASP A C 1
ATOM 3213 O O . ASP A 1 407 ? 23.842 -1.519 -18.452 1.00 82.38 407 ASP A O 1
ATOM 3217 N N . ASP A 1 408 ? 22.849 0.402 -17.891 1.00 77.31 408 ASP A N 1
ATOM 3218 C CA . ASP A 1 408 ? 23.108 0.276 -16.446 1.00 77.31 408 ASP A CA 1
ATOM 3219 C C . ASP A 1 408 ? 22.404 -0.940 -15.820 1.00 77.31 408 ASP A C 1
ATOM 3221 O O . ASP A 1 408 ? 22.931 -1.543 -14.886 1.00 77.31 408 ASP A O 1
ATOM 3225 N N . LEU A 1 409 ? 21.222 -1.319 -16.320 1.00 83.44 409 LEU A N 1
ATOM 3226 C CA . LEU A 1 409 ? 20.542 -2.536 -15.876 1.00 83.44 409 LEU A CA 1
ATOM 3227 C C . LEU A 1 409 ? 21.286 -3.770 -16.393 1.00 83.44 409 LEU A C 1
ATOM 3229 O O . LEU A 1 409 ? 21.580 -4.670 -15.609 1.00 83.44 409 LEU A O 1
ATOM 3233 N N . LEU A 1 410 ? 21.637 -3.786 -17.682 1.00 87.19 410 LEU A N 1
ATOM 3234 C CA . LEU A 1 410 ? 22.374 -4.891 -18.301 1.00 87.19 410 LEU A CA 1
ATOM 3235 C C . LEU A 1 410 ? 23.727 -5.121 -17.620 1.00 87.19 410 LEU A C 1
ATOM 3237 O O . LEU A 1 410 ? 24.062 -6.255 -17.293 1.00 87.19 410 LEU A O 1
ATOM 3241 N N . PHE A 1 411 ? 24.465 -4.051 -17.328 1.00 82.75 411 PHE A N 1
ATOM 3242 C CA . PHE A 1 411 ? 25.739 -4.112 -16.614 1.00 82.75 411 PHE A CA 1
ATOM 3243 C C . PHE A 1 411 ? 25.601 -4.769 -15.230 1.00 82.75 411 PHE A C 1
ATOM 3245 O O . PHE A 1 411 ? 26.395 -5.635 -14.867 1.00 82.75 411 PHE A O 1
ATOM 3252 N N . ARG A 1 412 ? 24.562 -4.424 -14.460 1.00 80.19 412 ARG A N 1
ATOM 3253 C CA . ARG A 1 412 ? 24.315 -5.019 -13.131 1.00 80.19 412 ARG A CA 1
ATOM 3254 C C . ARG A 1 412 ? 23.886 -6.479 -13.190 1.00 80.19 412 ARG A C 1
ATOM 3256 O O . ARG A 1 412 ? 24.121 -7.211 -12.239 1.00 80.19 412 ARG A O 1
ATOM 3263 N N . LEU A 1 413 ? 23.244 -6.901 -14.276 1.00 86.19 413 LEU A N 1
ATOM 3264 C CA . LEU A 1 413 ? 22.819 -8.291 -14.453 1.00 86.19 413 LEU A CA 1
ATOM 3265 C C . LEU A 1 413 ? 23.986 -9.238 -14.767 1.00 86.19 413 LEU A C 1
ATOM 3267 O O . LEU A 1 413 ? 23.842 -10.441 -14.575 1.00 86.19 413 LEU A O 1
ATOM 3271 N N . GLN A 1 414 ? 25.136 -8.715 -15.208 1.00 86.62 414 GLN A N 1
ATOM 3272 C CA . GLN A 1 414 ? 26.313 -9.524 -15.547 1.00 86.62 414 GLN A CA 1
ATOM 3273 C C . GLN A 1 414 ? 27.000 -10.150 -14.325 1.00 86.62 414 GLN A C 1
ATOM 3275 O O . GLN A 1 414 ? 27.538 -11.248 -14.434 1.00 86.62 414 GLN A O 1
ATOM 3280 N N . SER A 1 415 ? 27.018 -9.458 -13.183 1.00 82.75 415 SER A N 1
ATOM 3281 C CA . SER A 1 415 ? 27.644 -9.945 -11.950 1.00 82.75 415 SER A CA 1
ATOM 3282 C C . SER A 1 415 ? 27.051 -9.251 -10.729 1.00 82.75 415 SER A C 1
ATOM 3284 O O . SER A 1 415 ? 26.806 -8.045 -10.756 1.00 82.75 415 SER A O 1
ATOM 3286 N N . ASP A 1 416 ? 26.896 -9.989 -9.629 1.00 76.06 416 ASP A N 1
ATOM 3287 C CA . ASP A 1 416 ? 26.479 -9.417 -8.346 1.00 76.06 416 ASP A CA 1
ATOM 3288 C C . ASP A 1 416 ? 27.548 -8.458 -7.769 1.00 76.06 416 ASP A C 1
ATOM 3290 O O . ASP A 1 416 ? 27.210 -7.554 -7.006 1.00 76.06 416 ASP A O 1
ATOM 3294 N N . ASP A 1 417 ? 28.810 -8.548 -8.215 1.00 75.12 417 ASP A N 1
ATOM 3295 C CA . ASP A 1 417 ? 29.867 -7.575 -7.882 1.00 75.12 417 ASP A CA 1
ATOM 3296 C C . ASP A 1 417 ? 29.600 -6.181 -8.474 1.00 75.12 417 ASP A C 1
ATOM 3298 O O . ASP A 1 417 ? 30.105 -5.175 -7.977 1.00 75.12 417 ASP A O 1
ATOM 3302 N N . ASN A 1 418 ? 28.763 -6.091 -9.515 1.00 74.81 418 ASN A N 1
ATOM 3303 C CA . ASN A 1 418 ? 28.379 -4.818 -10.128 1.00 74.81 418 ASN A CA 1
ATOM 3304 C C . ASN A 1 418 ? 27.278 -4.092 -9.329 1.00 74.81 418 ASN A C 1
ATOM 3306 O O . ASN A 1 418 ? 26.817 -3.014 -9.726 1.00 74.81 418 ASN A O 1
ATOM 3310 N N . ILE A 1 419 ? 26.831 -4.656 -8.202 1.00 69.94 419 ILE A N 1
ATOM 3311 C CA . ILE A 1 419 ? 25.815 -4.064 -7.335 1.00 69.94 419 ILE A CA 1
ATOM 3312 C C . ILE A 1 419 ? 26.430 -2.953 -6.473 1.00 69.94 419 ILE A C 1
ATOM 3314 O O . ILE A 1 419 ? 27.191 -3.171 -5.537 1.00 69.94 419 ILE A O 1
ATOM 3318 N N . VAL A 1 420 ? 26.026 -1.720 -6.773 1.00 62.41 420 VAL A N 1
ATOM 3319 C CA . VAL A 1 420 ? 26.646 -0.499 -6.235 1.00 62.41 420 VAL A CA 1
ATOM 3320 C C . VAL A 1 420 ? 26.126 -0.104 -4.837 1.00 62.41 420 VAL A C 1
ATOM 3322 O O . VAL A 1 420 ? 26.859 0.503 -4.059 1.00 62.41 420 VAL A O 1
ATOM 3325 N N . CYS A 1 421 ? 24.862 -0.410 -4.499 1.00 61.75 421 CYS A N 1
ATOM 3326 C CA . CYS A 1 421 ? 24.175 0.176 -3.335 1.00 61.75 421 CYS A CA 1
ATOM 3327 C C . CYS A 1 421 ? 23.276 -0.798 -2.565 1.00 61.75 421 CYS A C 1
ATOM 3329 O O . CYS A 1 421 ? 22.217 -1.172 -3.060 1.00 61.75 421 CYS A O 1
ATOM 3331 N N . PHE A 1 422 ? 23.636 -1.118 -1.317 1.00 60.09 422 PHE A N 1
ATOM 3332 C CA . PHE A 1 422 ? 22.947 -2.104 -0.463 1.00 60.09 422 PHE A CA 1
ATOM 3333 C C . PHE A 1 422 ? 21.907 -1.514 0.515 1.00 60.09 422 PHE A C 1
ATOM 3335 O O . PHE A 1 422 ? 21.310 -2.242 1.297 1.00 60.09 422 PHE A O 1
ATOM 3342 N N . GLY A 1 423 ? 21.642 -0.202 0.479 1.00 60.69 423 GLY A N 1
ATOM 3343 C CA . GLY A 1 423 ? 20.809 0.458 1.499 1.00 60.69 423 GLY A CA 1
ATOM 3344 C C . GLY A 1 423 ? 19.312 0.093 1.499 1.00 60.69 423 GLY A C 1
ATOM 3345 O O . GLY A 1 423 ? 18.635 0.338 2.492 1.00 60.69 423 GLY A O 1
ATOM 3346 N N . GLY A 1 424 ? 18.780 -0.467 0.407 1.00 71.69 424 GLY A N 1
ATOM 3347 C CA . GLY A 1 424 ? 17.358 -0.827 0.263 1.00 71.69 424 GLY A CA 1
ATOM 3348 C C . GLY A 1 424 ? 17.082 -2.319 0.103 1.00 71.69 424 GLY A C 1
ATOM 3349 O O . GLY A 1 424 ? 16.013 -2.691 -0.379 1.00 71.69 424 GLY A O 1
ATOM 3350 N N . CYS A 1 425 ? 18.050 -3.175 0.421 1.00 78.31 425 CYS A N 1
ATOM 3351 C CA . CYS A 1 425 ? 17.962 -4.600 0.134 1.00 78.31 425 CYS A CA 1
ATOM 3352 C C . CYS A 1 425 ? 18.586 -5.434 1.254 1.00 78.31 425 CYS A C 1
ATOM 3354 O O . CYS A 1 425 ? 19.661 -5.102 1.744 1.00 78.31 425 CYS A O 1
ATOM 3356 N N . ILE A 1 426 ? 17.925 -6.527 1.626 1.00 81.44 426 ILE A N 1
ATOM 3357 C CA . ILE A 1 426 ? 18.525 -7.650 2.346 1.00 81.44 426 ILE A CA 1
ATOM 3358 C C . ILE A 1 426 ? 18.900 -8.677 1.287 1.00 81.44 426 ILE A C 1
ATOM 3360 O O . ILE A 1 426 ? 18.030 -9.332 0.711 1.00 81.44 426 ILE A O 1
ATOM 3364 N N . THR A 1 427 ? 20.190 -8.785 0.996 1.00 76.06 427 THR A N 1
ATOM 3365 C CA . THR A 1 427 ? 20.671 -9.656 -0.080 1.00 76.06 427 THR A CA 1
ATOM 3366 C C . THR A 1 427 ? 20.674 -11.129 0.321 1.00 76.06 427 THR A C 1
ATOM 3368 O O . THR A 1 427 ? 20.556 -11.490 1.496 1.00 76.06 427 THR A O 1
ATOM 3371 N N . ASP A 1 428 ? 20.863 -12.022 -0.653 1.00 72.81 428 ASP A N 1
ATOM 3372 C CA . ASP A 1 428 ? 21.023 -13.455 -0.383 1.00 72.81 428 ASP A CA 1
ATOM 3373 C C . ASP A 1 428 ? 22.261 -13.754 0.491 1.00 72.81 428 ASP A C 1
ATOM 3375 O O . ASP A 1 428 ? 22.266 -14.763 1.195 1.00 72.81 428 ASP A O 1
ATOM 3379 N N . LEU A 1 429 ? 23.225 -12.827 0.560 1.00 71.56 429 LEU A N 1
ATOM 3380 C CA . LEU A 1 429 ? 24.445 -12.913 1.371 1.00 71.56 429 LEU A CA 1
ATOM 3381 C C . LEU A 1 429 ? 24.251 -12.571 2.862 1.00 71.56 429 LEU A C 1
ATOM 3383 O O . LEU A 1 429 ? 25.136 -12.850 3.665 1.00 71.56 429 LEU A O 1
ATOM 3387 N N . GLU A 1 430 ? 23.131 -11.952 3.245 1.00 77.62 430 GLU A N 1
ATOM 3388 C CA . GLU A 1 430 ? 22.908 -11.428 4.606 1.00 77.62 430 GLU A CA 1
ATOM 3389 C C . GLU A 1 430 ? 21.850 -12.227 5.363 1.00 77.62 430 GLU A C 1
ATOM 3391 O O . GLU A 1 430 ? 20.821 -12.537 4.788 1.00 77.62 430 GLU A O 1
ATOM 3396 N N . ASP A 1 431 ? 21.999 -12.523 6.652 1.00 83.88 431 ASP A N 1
ATOM 3397 C CA . ASP A 1 431 ? 20.952 -13.257 7.377 1.00 83.88 431 ASP A CA 1
ATOM 3398 C C . ASP A 1 431 ? 19.583 -12.557 7.338 1.00 83.88 431 ASP A C 1
ATOM 3400 O O . ASP A 1 431 ? 19.465 -11.332 7.419 1.00 83.88 431 ASP A O 1
ATOM 3404 N N . ALA A 1 432 ? 18.514 -13.351 7.248 1.00 86.44 432 ALA A N 1
ATOM 3405 C CA . ALA A 1 432 ? 17.165 -12.811 7.337 1.00 86.44 432 ALA A CA 1
ATOM 3406 C C . ALA A 1 432 ? 16.886 -12.243 8.745 1.00 86.44 432 ALA A C 1
ATOM 3408 O O . ALA A 1 432 ? 17.420 -12.738 9.743 1.00 86.44 432 ALA A O 1
ATOM 3409 N N . PRO A 1 433 ? 16.003 -11.241 8.886 1.00 90.00 433 PRO A N 1
ATOM 3410 C CA . PRO A 1 433 ? 15.616 -10.756 10.206 1.00 90.00 433 PRO A CA 1
ATOM 3411 C C . PRO A 1 433 ? 14.932 -11.855 11.027 1.00 90.00 433 PRO A C 1
ATOM 3413 O O . PRO A 1 433 ? 14.270 -12.736 10.468 1.00 90.00 433 PRO A O 1
ATOM 3416 N N . ARG A 1 434 ? 15.057 -11.785 12.356 1.00 93.56 434 ARG A N 1
ATOM 3417 C CA . ARG A 1 434 ? 14.278 -12.624 13.283 1.00 93.56 434 ARG A CA 1
ATOM 3418 C C . ARG A 1 434 ? 12.778 -12.351 13.164 1.00 93.56 434 ARG A C 1
ATOM 3420 O O . ARG A 1 434 ? 12.354 -11.407 12.494 1.00 93.56 434 ARG A O 1
ATOM 3427 N N . THR A 1 435 ? 11.979 -13.208 13.793 1.00 92.62 435 THR A N 1
ATOM 3428 C CA . THR A 1 435 ? 10.524 -13.040 13.857 1.00 92.62 435 THR A CA 1
ATOM 3429 C C . THR A 1 435 ? 10.177 -12.092 15.011 1.00 92.62 435 THR A C 1
ATOM 3431 O O . THR A 1 435 ? 10.387 -12.475 16.163 1.00 92.62 435 THR A O 1
ATOM 3434 N N . PRO A 1 436 ? 9.682 -10.868 14.743 1.00 94.38 436 PRO A N 1
ATOM 3435 C CA . PRO A 1 436 ? 9.380 -9.902 15.797 1.00 94.38 436 PRO A CA 1
ATOM 3436 C C . PRO A 1 436 ? 8.117 -10.287 16.568 1.00 94.38 436 PRO A C 1
ATOM 3438 O O . PRO A 1 436 ? 7.219 -10.930 16.016 1.00 94.38 436 PRO A O 1
ATOM 3441 N N . ALA A 1 437 ? 8.014 -9.839 17.821 1.00 94.56 437 ALA A N 1
ATOM 3442 C CA . ALA A 1 437 ? 6.737 -9.863 18.520 1.00 94.56 437 ALA A CA 1
ATOM 3443 C C . ALA A 1 437 ? 5.731 -8.917 17.843 1.00 94.56 437 ALA A C 1
ATOM 3445 O O . ALA A 1 437 ? 6.109 -7.892 17.262 1.00 94.56 437 ALA A O 1
ATOM 3446 N N . THR A 1 438 ? 4.441 -9.249 17.926 1.00 96.06 438 THR A N 1
ATOM 3447 C CA . THR A 1 438 ? 3.372 -8.386 17.411 1.00 96.06 438 THR A CA 1
ATOM 3448 C C . THR A 1 438 ? 2.201 -8.271 18.377 1.00 96.06 438 THR A C 1
ATOM 3450 O O . THR A 1 438 ? 1.871 -9.214 19.099 1.00 96.06 438 THR A O 1
ATOM 3453 N N . VAL A 1 439 ? 1.556 -7.105 18.362 1.00 95.94 439 VAL A N 1
ATOM 3454 C CA . VAL A 1 439 ? 0.336 -6.810 19.122 1.00 95.94 439 VAL A CA 1
ATOM 3455 C C . VAL A 1 439 ? -0.672 -6.180 18.173 1.00 95.94 439 VAL A C 1
ATOM 3457 O O . VAL A 1 439 ? -0.380 -5.193 17.5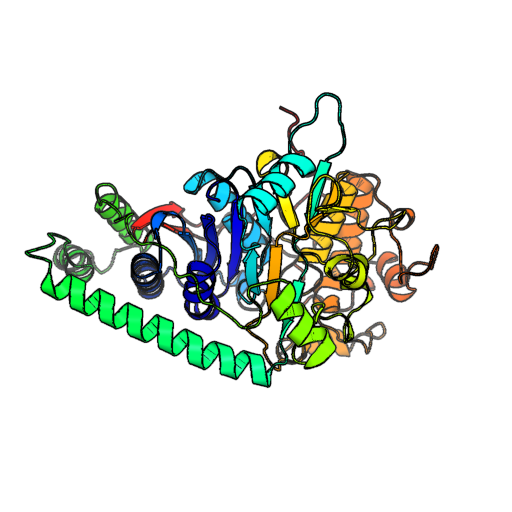07 1.00 95.94 439 VAL A O 1
ATOM 3460 N N . THR A 1 440 ? -1.861 -6.761 18.078 1.00 96.25 440 THR A N 1
ATOM 3461 C CA . THR A 1 440 ? -2.933 -6.291 17.197 1.00 96.25 440 THR A CA 1
ATOM 3462 C C . THR A 1 440 ? -4.032 -5.643 18.019 1.00 96.25 440 THR A C 1
ATOM 3464 O O . THR A 1 440 ? -4.569 -6.248 18.948 1.00 96.25 440 THR A O 1
ATOM 3467 N N . VAL A 1 441 ? -4.401 -4.429 17.624 1.00 93.75 441 VAL A N 1
ATOM 3468 C CA . VAL A 1 441 ? -5.533 -3.680 18.154 1.00 93.75 441 VAL A CA 1
ATOM 3469 C C . VAL A 1 441 ? -6.583 -3.500 17.066 1.00 93.75 441 VAL A C 1
ATOM 3471 O O . VAL A 1 441 ? -6.252 -3.137 15.939 1.00 93.75 441 VAL A O 1
ATOM 3474 N N . ARG A 1 442 ? -7.859 -3.689 17.400 1.00 92.62 442 ARG A N 1
ATOM 3475 C CA . ARG A 1 442 ? -8.992 -3.433 16.507 1.00 92.62 442 ARG A CA 1
ATOM 3476 C C . ARG A 1 442 ? -10.073 -2.648 17.233 1.00 92.62 442 ARG A C 1
ATOM 3478 O O . ARG A 1 442 ? -10.518 -3.055 18.300 1.00 92.62 442 ARG A O 1
ATOM 3485 N N . GLY A 1 443 ? -10.500 -1.522 16.663 1.00 85.25 443 GLY A N 1
ATOM 3486 C CA . GLY A 1 443 ? -11.505 -0.658 17.295 1.00 85.25 443 GLY A CA 1
ATOM 3487 C C . GLY A 1 443 ? -11.141 -0.207 18.713 1.00 85.25 443 GLY A C 1
ATOM 3488 O O . GLY A 1 443 ? -12.021 -0.072 19.555 1.00 85.25 443 GLY A O 1
ATOM 3489 N N . GLY A 1 444 ? -9.842 -0.038 18.979 1.00 85.06 444 GLY A N 1
ATOM 3490 C CA . GLY A 1 444 ? -9.307 0.319 20.295 1.00 85.06 444 GLY A CA 1
ATOM 3491 C C . GLY A 1 444 ? -9.279 -0.806 21.330 1.00 85.06 444 GLY A C 1
ATOM 3492 O O . GLY A 1 444 ? -9.067 -0.522 22.505 1.00 85.06 444 GLY A O 1
ATOM 3493 N N . ARG A 1 445 ? -9.479 -2.062 20.909 1.00 88.19 445 ARG A N 1
ATOM 3494 C CA . ARG A 1 445 ? -9.341 -3.261 21.744 1.00 88.19 445 ARG A CA 1
ATOM 3495 C C . ARG A 1 445 ? -8.135 -4.083 21.348 1.00 88.19 445 ARG A C 1
ATOM 3497 O O . ARG A 1 445 ? -7.905 -4.276 20.155 1.00 88.19 445 ARG A O 1
ATOM 3504 N N . PHE A 1 446 ? -7.437 -4.645 22.322 1.00 91.69 446 PHE A N 1
ATOM 3505 C CA . PHE A 1 446 ? -6.425 -5.664 22.071 1.00 91.69 446 PHE A CA 1
ATOM 3506 C C . PHE A 1 446 ? -7.111 -6.956 21.605 1.00 91.69 446 PHE A C 1
ATOM 3508 O O . PHE A 1 446 ? -8.001 -7.472 22.276 1.00 91.69 446 PHE A O 1
ATOM 3515 N N . VAL A 1 447 ? -6.727 -7.461 20.429 1.00 93.19 447 VAL A N 1
ATOM 3516 C CA . VAL A 1 447 ? -7.367 -8.640 19.808 1.00 93.19 447 VAL A CA 1
ATOM 3517 C C . VAL A 1 447 ? -6.402 -9.775 19.492 1.00 93.19 447 VAL A C 1
ATOM 3519 O O . VAL A 1 447 ? -6.841 -10.898 19.266 1.00 93.19 447 VAL A O 1
ATOM 3522 N N . GLY A 1 448 ? -5.095 -9.519 19.484 1.00 92.94 448 GLY A N 1
ATOM 3523 C CA . GLY A 1 448 ? -4.121 -10.556 19.177 1.00 92.94 448 GLY A CA 1
ATOM 3524 C C . GLY A 1 448 ? -2.726 -10.201 19.647 1.00 92.94 448 GLY A C 1
ATOM 3525 O O . GLY A 1 448 ? -2.311 -9.046 19.581 1.00 92.94 448 GLY A O 1
ATOM 3526 N N . VAL A 1 449 ? -2.003 -11.216 20.100 1.00 94.06 449 VAL A N 1
ATOM 3527 C CA . VAL A 1 449 ? -0.618 -11.116 20.550 1.00 94.06 449 VAL A CA 1
ATOM 3528 C C . VAL A 1 449 ? 0.149 -12.285 19.948 1.00 94.06 449 VAL A C 1
ATOM 3530 O O . VAL A 1 449 ? -0.342 -13.411 19.906 1.00 94.06 449 VAL A O 1
ATOM 3533 N N . THR A 1 450 ? 1.344 -12.024 19.434 1.00 94.56 450 THR A N 1
ATOM 3534 C CA . THR A 1 450 ? 2.253 -13.060 18.935 1.00 94.56 450 THR A CA 1
ATOM 3535 C C . THR A 1 450 ? 3.623 -12.819 19.533 1.00 94.56 450 THR A C 1
ATOM 3537 O O . THR A 1 450 ? 4.172 -11.725 19.407 1.00 94.56 450 THR A O 1
ATOM 3540 N N . GLN A 1 451 ? 4.167 -13.834 20.201 1.00 92.00 451 GLN A N 1
ATOM 3541 C CA . GLN A 1 451 ? 5.509 -13.759 20.766 1.00 92.00 451 GLN A CA 1
ATOM 3542 C C . GLN A 1 451 ? 6.559 -13.774 19.656 1.00 92.00 451 GLN A C 1
ATOM 3544 O O . GLN A 1 451 ? 6.437 -14.505 18.671 1.00 92.00 451 GLN A O 1
ATOM 3549 N N . GLY A 1 452 ? 7.588 -12.945 19.828 1.00 91.81 452 GLY A N 1
ATOM 3550 C CA . GLY A 1 452 ? 8.767 -12.975 18.975 1.00 91.81 452 GLY A CA 1
ATOM 3551 C C . GLY A 1 452 ? 9.558 -14.265 19.182 1.00 91.81 452 GLY A C 1
ATOM 3552 O O . GLY A 1 452 ? 9.390 -14.970 20.177 1.00 91.81 452 GLY A O 1
ATOM 3553 N N . SER A 1 453 ? 10.441 -14.578 18.239 1.00 92.31 453 SER A N 1
ATOM 3554 C CA . SER A 1 453 ? 11.358 -15.709 18.377 1.00 92.31 453 SER A CA 1
ATOM 3555 C C . SER A 1 453 ? 12.715 -15.406 17.761 1.00 92.31 453 SER A C 1
ATOM 3557 O O . SER A 1 453 ? 12.825 -14.648 16.795 1.00 92.31 453 SER A O 1
ATOM 3559 N N . ASP A 1 454 ? 13.751 -16.068 18.278 1.00 91.38 454 ASP A N 1
ATOM 3560 C CA . ASP A 1 454 ? 15.097 -15.992 17.707 1.00 91.38 454 ASP A CA 1
ATOM 3561 C C . ASP A 1 454 ? 15.240 -16.753 16.380 1.00 91.38 454 ASP A C 1
ATOM 3563 O O . ASP A 1 454 ? 16.272 -16.657 15.711 1.00 91.38 454 ASP A O 1
ATOM 3567 N N . ALA A 1 455 ? 14.191 -17.462 15.952 1.00 90.62 455 ALA A N 1
ATOM 3568 C CA . ALA A 1 455 ? 14.146 -18.076 14.639 1.00 90.62 455 ALA A CA 1
ATOM 3569 C C . ALA A 1 455 ? 14.178 -16.999 13.544 1.00 90.62 455 ALA A C 1
ATOM 3571 O O . ALA A 1 455 ? 13.357 -16.073 13.490 1.00 90.62 455 ALA A O 1
ATOM 3572 N N . ARG A 1 456 ? 15.150 -17.150 12.643 1.00 89.06 456 ARG A N 1
ATOM 3573 C CA . ARG A 1 456 ? 15.314 -16.319 11.451 1.00 89.06 456 ARG A CA 1
ATOM 3574 C C . ARG A 1 456 ? 14.151 -16.583 10.500 1.00 89.06 456 ARG A C 1
ATOM 3576 O O . ARG A 1 456 ? 13.794 -17.735 10.253 1.00 89.06 456 ARG A O 1
ATOM 3583 N N . ARG A 1 457 ? 13.561 -15.518 9.959 1.00 88.50 457 ARG A N 1
ATOM 3584 C CA . ARG A 1 457 ? 12.490 -15.655 8.969 1.00 88.50 457 ARG A CA 1
ATOM 3585 C C . ARG A 1 457 ? 13.045 -16.291 7.699 1.00 88.50 457 ARG A C 1
ATOM 3587 O O . ARG A 1 457 ? 14.202 -16.101 7.334 1.00 88.50 457 ARG A O 1
ATOM 3594 N N . ARG A 1 458 ? 12.219 -17.082 7.026 1.00 85.38 458 ARG A N 1
ATOM 3595 C CA . ARG A 1 458 ? 12.629 -17.796 5.817 1.00 85.38 458 ARG A CA 1
ATOM 3596 C C . ARG A 1 458 ? 12.892 -16.809 4.678 1.00 85.38 458 ARG A C 1
ATOM 3598 O O . ARG A 1 458 ? 12.037 -15.985 4.368 1.00 85.38 458 ARG A O 1
ATOM 3605 N N . LYS A 1 459 ? 14.038 -16.948 4.007 1.00 82.62 459 LYS A N 1
ATOM 3606 C CA . LYS A 1 459 ? 14.269 -16.308 2.707 1.00 82.62 459 LYS A CA 1
ATOM 3607 C C . LYS A 1 459 ? 13.588 -17.088 1.595 1.00 82.62 459 LYS A C 1
ATOM 3609 O O . LYS A 1 459 ? 13.533 -18.317 1.624 1.00 82.62 459 LYS A O 1
ATOM 3614 N N . ARG A 1 460 ? 13.126 -16.361 0.587 1.00 85.44 460 ARG A N 1
ATOM 3615 C CA . ARG A 1 460 ? 12.546 -16.948 -0.615 1.00 85.44 460 ARG A CA 1
ATOM 3616 C C . ARG A 1 460 ? 13.614 -17.667 -1.444 1.00 85.44 460 ARG A C 1
ATOM 3618 O O . ARG A 1 460 ? 14.695 -17.126 -1.676 1.00 85.44 460 ARG A O 1
ATOM 3625 N N . GLY A 1 461 ? 13.294 -18.861 -1.933 1.00 86.00 461 GLY A N 1
ATOM 3626 C CA . GLY A 1 461 ? 14.168 -19.655 -2.798 1.00 86.00 461 GLY A CA 1
ATOM 3627 C C . GLY A 1 461 ? 14.292 -19.083 -4.222 1.00 86.00 461 GLY A C 1
ATOM 3628 O O . GLY A 1 461 ? 13.374 -18.405 -4.693 1.00 86.00 461 GLY A O 1
ATOM 3629 N N 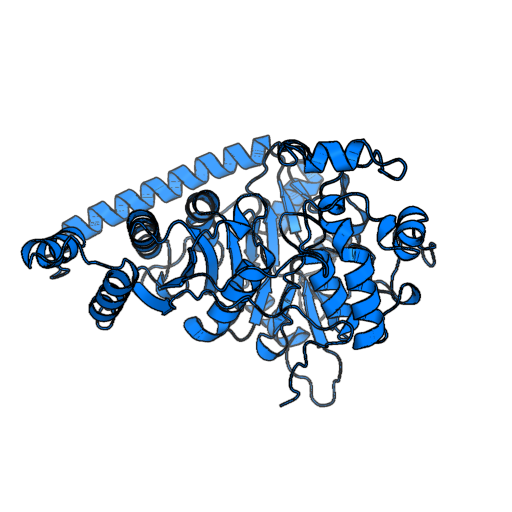. PRO A 1 462 ? 15.399 -19.352 -4.939 1.00 85.44 462 PRO A N 1
ATOM 3630 C CA . PRO A 1 462 ? 15.760 -18.685 -6.200 1.00 85.44 462 PRO A CA 1
ATOM 3631 C C . PRO A 1 462 ? 14.768 -18.896 -7.354 1.00 85.44 462 PRO A C 1
ATOM 3633 O O . PRO A 1 462 ? 14.730 -18.083 -8.264 1.00 85.44 462 PRO A O 1
ATOM 3636 N N . CYS A 1 463 ? 13.946 -19.944 -7.305 1.00 90.62 463 CYS A N 1
ATOM 3637 C CA . CYS A 1 463 ? 12.923 -20.252 -8.313 1.00 90.62 463 CYS A CA 1
ATOM 3638 C C . CYS A 1 463 ? 11.536 -20.445 -7.682 1.00 90.62 463 CYS A C 1
ATOM 3640 O O . CYS A 1 463 ? 10.648 -21.060 -8.264 1.00 90.62 463 CYS A O 1
ATOM 3642 N N . GLU A 1 464 ? 11.358 -19.978 -6.447 1.00 88.44 464 GLU A N 1
ATOM 3643 C CA . GLU A 1 464 ? 10.117 -20.164 -5.706 1.00 88.44 464 GLU A CA 1
ATOM 3644 C C . GLU A 1 464 ? 9.027 -19.233 -6.232 1.00 88.44 464 GLU A C 1
ATOM 3646 O O . GLU A 1 464 ? 9.218 -18.017 -6.261 1.00 88.44 464 GLU A O 1
ATOM 3651 N N . ARG A 1 465 ? 7.861 -19.786 -6.574 1.00 86.12 465 ARG A N 1
ATOM 3652 C CA . ARG A 1 465 ? 6.642 -19.024 -6.865 1.00 86.12 465 ARG A CA 1
ATOM 3653 C C . ARG A 1 465 ? 5.861 -18.782 -5.584 1.00 86.12 465 ARG A C 1
ATOM 3655 O O . ARG A 1 465 ? 5.849 -19.620 -4.687 1.00 86.12 465 ARG A O 1
ATOM 3662 N N . PHE A 1 466 ? 5.138 -17.671 -5.533 1.00 79.25 466 PHE A N 1
ATOM 3663 C CA . PHE A 1 466 ? 4.020 -17.573 -4.607 1.00 79.25 466 PHE A CA 1
ATOM 3664 C C . PHE A 1 466 ? 2.868 -18.372 -5.215 1.00 79.25 466 PHE A C 1
ATOM 3666 O O . PHE A 1 466 ? 2.087 -17.849 -6.012 1.00 79.25 466 PHE A O 1
ATOM 3673 N N . ASP A 1 467 ? 2.828 -19.673 -4.923 1.00 61.62 467 ASP A N 1
ATOM 3674 C CA . ASP A 1 467 ? 1.747 -20.542 -5.372 1.00 61.62 467 ASP A CA 1
ATOM 3675 C C . ASP A 1 467 ? 0.436 -20.043 -4.770 1.00 61.62 467 ASP A C 1
ATOM 3677 O O . ASP A 1 467 ? 0.111 -20.258 -3.603 1.00 61.62 467 ASP A O 1
ATOM 3681 N N . VAL A 1 468 ? -0.337 -19.346 -5.596 1.00 54.62 468 VAL A N 1
ATOM 3682 C CA . VAL A 1 468 ? -1.741 -19.100 -5.313 1.00 54.62 468 VAL A CA 1
ATOM 3683 C C . VAL A 1 468 ? -2.429 -20.428 -5.571 1.00 54.62 468 VAL A C 1
ATOM 3685 O O . VAL A 1 468 ? -2.673 -20.767 -6.732 1.00 54.62 468 VAL A O 1
ATOM 3688 N N . ALA A 1 469 ? -2.655 -21.210 -4.514 1.00 37.72 469 ALA A N 1
ATOM 3689 C CA . ALA A 1 469 ? -3.420 -22.443 -4.609 1.00 37.72 469 ALA A CA 1
ATOM 3690 C C . ALA A 1 469 ? -4.713 -22.146 -5.382 1.00 37.72 469 ALA A C 1
ATOM 3692 O O . ALA A 1 469 ? -5.560 -21.370 -4.941 1.00 37.72 469 ALA A O 1
ATOM 3693 N N . LEU A 1 470 ? -4.830 -22.728 -6.576 1.00 35.09 470 LEU A N 1
ATOM 3694 C CA . LEU A 1 470 ? -6.093 -22.819 -7.290 1.00 35.09 470 LEU A CA 1
ATOM 3695 C C . LEU A 1 470 ? -6.944 -23.818 -6.504 1.00 35.09 470 LEU A C 1
ATOM 3697 O O . LEU A 1 470 ? -6.909 -25.011 -6.793 1.00 35.09 470 LEU A O 1
ATOM 3701 N N . GLN A 1 471 ? -7.626 -23.342 -5.462 1.00 27.45 471 GLN A N 1
ATOM 3702 C CA . GLN A 1 471 ? -8.786 -24.036 -4.909 1.00 27.45 471 GLN A CA 1
ATOM 3703 C C . GLN A 1 471 ? -10.057 -23.535 -5.597 1.00 27.45 471 GLN A C 1
ATOM 3705 O O . GLN A 1 471 ? -10.302 -22.299 -5.646 1.00 27.45 471 GLN A O 1
#

Sequence (471 aa):
MSDVCLYSPATIERARSALPRTASTWRGTVSVAVLADLKTPGDALDLSAMASELEGDAGRIAITMVEALPEYENRFPVNFLRNLAREKCVAELGAKYVLAHDVDFEVFVAPDEDAFLNDVRNVLGKRSGEKVRRALVVPAFQLHAVWSQRVNAKRDAILNARRVQRQTKSRRNEGKDDDESIDAVVDSIATKGDVRRLNPMSLYETLVERDRTRTVDSKATAINLTLPYSTRERLDRLVRERRLANGFQINYFPIAHAPTNYTAWFENTTTGADSTYRVATPKHPWYYEPYVIVRADLALPFDESFVQYGFNKISFVHELAAAGFDFHVTKNAHTVHTNTHPTRAMANMQGQDLARCRAHPAASNDFRIARVGHSCIPAFLRRMECAYGFTLDDLEFGGVSNAPPPDDLLFRLQSDDNIVCFGGCITDLEDAPRTPATVTVRGGRFVGVTQGSDARRRKRGPCERFDVALQ

Organism: Ostreococcus lucimarinus (strain CCE9901) (NCBI:txid436017)

Secondary structure (DSSP, 8-state):
-TTEEEEEEEEHHHHHHHHHHHHHH--SEEEEEEEE-TTSSHHHHHHHHHHHTSSS-GGGEEEEEEE--GGGTTS--HHHHHHHHHHHHHHTT--SEEEE--TTEEEEE-S-HHHHHHHHHHHHS--TT---EEEEEE-EEEE-HHHHHHHHHHHHHHHHHHHHHHHHHHHHH-S------HHHHHHHHHHTT-TTS--HHHHHHHHHHHHTTPPPP--PPPP----TTSSHHHHHIIIIIS-SEEETTTTT-HHHHGGG-HHHHHHS--SGGGSEEE---SSEETT---EEEEEGGGPPPP-TTB-SSSSHHHHHHHHHHHTTEEEEEESSEEEEE-------GGGS--SHHHHHHHHSTT--S---GGGTTTTTHHHHHHHHHHHH---GGGEEPTTSTTPPPPHHHHHHHH-GGG----TTB--TTSPPPEE--EEEEETTEEEEEE--EEEEPPPPPTT--------

pLDDT: mean 81.72, std 15.15, range [27.45, 98.31]

Radius of gyration: 22.95 Å; chains: 1; bounding box: 57×50×73 Å

Foldseek 3Di:
DQQEEEEEEDELVLCLQQVLVQLQADPYAYFYEYEDALQDCVSVLVVLVSLLLRFAQSQSYKYKYWYDDPVCPQWALGQVRRQVRLVCSCPRRVHQKYWYDYSLKYKAFAPPNVLVVCVCCVFFPDDPPDPFHAKEFFFEKEFDQVVLVVLSVVVVVVSVVVSVVVVVVCVVPDDDDVPCPPVNLVVVVVVVVCVVPDDSQVVLVVQQVSQVPDDRDRPGDRHPPPDCCNHLVSVCCCVPPVVRMDGPCCVPCVLQRCLLPVVLLNPDDCDDPVQKAWSPDPFAGQNHQTTIMHGSLPQDRFQSQFTDFACRRVLSVLLCVLVRYTYMYGSRMHMYSSNDDPDDLCVSPDPDQVVQLVPDPLRDPPSHRNCQRVLCVLLSQLQSCQQRVDHQVRYDYDPDPPDHDDPSNVQCNVDSVSRRGSSGGDDPPHFADWFTWMWMHGSSGTNDTDHTDPDGDDHDDSHDRPPSPPD